Protein AF-A0A0F8ZUZ3-F1 (afdb_monomer_lite)

Secondary structure (DSSP, 8-state):
-HHHHHHHH--SHHHHHHHHHHHHH-HHHHHHHHTTT---HHHHHHHHHHHTT-TTHHHHHHHHHHHHHHTT-HHHHHHHTHHHHHTT-HHHHHHHHHHS--TTHHHHHHHH--HHHHHHHHHHHHTTSS-HHHHHHHHHHHHHH-HHHHHHHHHHHHHHTTTTTPPPPPP-HHHHHHHHHHHHHHHTT-HHHHHHHHHHHHHHHT-SEEEHHHHHHHHHHTTTS--S-HHHHHHHHHHHTTSEEEHHHHHHHHHHS-HHHHHHHHHHHHHHH-TT----HHHHHHHHHHHHHHHTT--STTSEEE-SSS-EEE-HHHHHHHHHHHHHT----HHHHHHHTT--SSS--SGGGTTTS-HHHHHHHHHHHHHT----HHHHHHHHHHHHHH-TT---SSHHHHHHHH--S--------

Structure (mmCIF, N/CA/C/O backbone):
data_AF-A0A0F8ZUZ3-F1
#
_entry.id   AF-A0A0F8ZUZ3-F1
#
loop_
_atom_site.group_PDB
_atom_site.id
_atom_site.type_symbol
_atom_site.label_atom_id
_atom_site.label_alt_id
_atom_site.label_comp_id
_atom_site.label_asym_id
_atom_site.label_entity_id
_atom_site.label_seq_id
_atom_site.pdbx_PDB_ins_code
_atom_site.Cartn_x
_atom_site.Cartn_y
_atom_site.Cartn_z
_atom_site.occupancy
_atom_site.B_iso_or_equiv
_atom_site.auth_seq_id
_atom_site.auth_comp_id
_atom_site.auth_asym_id
_atom_site.auth_atom_id
_atom_site.pdbx_PDB_model_num
ATOM 1 N N . PHE A 1 1 ? 16.724 11.906 31.011 1.00 66.19 1 PHE A N 1
ATOM 2 C CA . PHE A 1 1 ? 17.219 10.760 31.806 1.00 66.19 1 PHE A CA 1
ATOM 3 C C . PHE A 1 1 ? 16.918 10.926 33.297 1.00 66.19 1 PHE A C 1
ATOM 5 O O . PHE A 1 1 ? 16.156 10.132 33.828 1.00 66.19 1 PHE A O 1
ATOM 12 N N . GLU A 1 2 ? 17.408 11.979 33.967 1.00 81.44 2 GLU A N 1
ATOM 13 C CA . GLU A 1 2 ? 17.175 12.187 35.415 1.00 81.44 2 GLU A CA 1
ATOM 14 C C . GLU A 1 2 ? 15.693 12.318 35.807 1.00 81.44 2 GLU A C 1
ATOM 16 O O . GLU A 1 2 ? 15.281 11.783 36.833 1.00 81.44 2 GLU A O 1
ATOM 21 N N . LEU A 1 3 ? 14.874 12.961 34.964 1.00 83.38 3 LEU A N 1
ATOM 22 C CA . LEU A 1 3 ? 13.430 13.080 35.188 1.00 83.38 3 LEU A CA 1
ATOM 23 C C . LEU A 1 3 ? 12.726 11.713 35.210 1.00 83.38 3 LEU A C 1
ATOM 25 O O . LEU A 1 3 ? 11.969 11.441 36.135 1.00 83.38 3 LEU A O 1
ATOM 29 N N . ILE A 1 4 ? 13.022 10.830 34.249 1.00 84.81 4 ILE A N 1
ATOM 30 C CA . ILE A 1 4 ? 12.445 9.474 34.182 1.00 84.81 4 ILE A CA 1
ATOM 31 C C . ILE A 1 4 ? 12.838 8.665 35.425 1.00 84.81 4 ILE A C 1
ATOM 33 O O . ILE A 1 4 ? 11.994 8.019 36.040 1.00 84.81 4 ILE A O 1
ATOM 37 N N . GLU A 1 5 ? 14.098 8.751 35.854 1.00 86.31 5 GLU A N 1
ATOM 38 C CA . GLU A 1 5 ? 14.553 8.098 37.087 1.00 86.31 5 GLU A CA 1
ATOM 39 C C . GLU A 1 5 ? 13.887 8.679 38.347 1.00 86.31 5 GLU A C 1
ATOM 41 O O . GLU A 1 5 ? 13.632 7.953 39.310 1.00 86.31 5 GLU A O 1
ATOM 46 N N . GLY A 1 6 ? 13.550 9.972 38.340 1.00 87.75 6 GLY A N 1
ATOM 47 C CA . GLY A 1 6 ? 12.714 10.599 39.362 1.00 87.75 6 GLY A CA 1
ATOM 48 C C . GLY A 1 6 ? 11.289 10.038 39.377 1.00 87.75 6 GLY A C 1
ATOM 49 O O . GLY A 1 6 ? 10.802 9.631 40.433 1.00 87.75 6 GLY A O 1
ATOM 50 N N . LEU A 1 7 ? 10.647 9.944 38.208 1.00 89.38 7 LEU A N 1
ATOM 51 C CA . LEU A 1 7 ? 9.295 9.393 38.056 1.00 89.38 7 LEU A CA 1
ATOM 52 C C . LEU A 1 7 ? 9.222 7.926 38.506 1.00 89.38 7 LEU A C 1
ATOM 54 O O . LEU A 1 7 ? 8.304 7.552 39.232 1.00 89.38 7 LEU A O 1
ATOM 58 N N . LYS A 1 8 ? 10.227 7.103 38.183 1.00 89.88 8 LYS A N 1
ATOM 59 C CA . LYS A 1 8 ? 10.307 5.704 38.649 1.00 89.88 8 LYS A CA 1
ATOM 60 C C . LYS A 1 8 ? 10.344 5.573 40.174 1.00 89.88 8 LYS A C 1
ATOM 62 O O . LYS A 1 8 ? 9.870 4.575 40.724 1.00 89.88 8 LYS A O 1
ATOM 67 N N . LYS A 1 9 ? 10.888 6.572 40.875 1.00 91.00 9 LYS A N 1
ATOM 68 C CA . LYS A 1 9 ? 10.959 6.611 42.346 1.00 91.00 9 LYS A CA 1
ATOM 69 C C . LYS A 1 9 ? 9.686 7.163 42.997 1.00 91.00 9 LYS A C 1
ATOM 71 O O . LYS A 1 9 ? 9.517 6.991 44.206 1.00 91.00 9 LYS A O 1
ATOM 76 N N . ALA A 1 10 ? 8.783 7.783 42.236 1.00 91.00 10 ALA A N 1
ATOM 77 C CA . ALA A 1 10 ? 7.511 8.290 42.740 1.00 91.00 10 ALA A CA 1
ATOM 78 C C . ALA A 1 10 ? 6.540 7.129 43.021 1.00 91.00 10 ALA A C 1
ATOM 80 O O . ALA A 1 10 ? 5.933 6.581 42.107 1.00 91.00 10 ALA A O 1
ATOM 81 N N . LYS A 1 11 ? 6.415 6.736 44.297 1.00 91.81 11 LYS A N 1
ATOM 82 C CA . LYS A 1 11 ? 5.601 5.578 44.730 1.00 91.81 11 LYS A CA 1
ATOM 83 C C . LYS A 1 11 ? 4.551 5.889 45.801 1.00 91.81 11 LYS A C 1
ATOM 85 O O . LYS A 1 11 ? 3.802 4.993 46.187 1.00 91.81 11 LYS A O 1
ATOM 90 N N . SER A 1 12 ? 4.524 7.107 46.350 1.00 94.50 12 SER A N 1
ATOM 91 C CA . SER A 1 12 ? 3.477 7.482 47.311 1.00 94.50 12 SER A CA 1
ATOM 92 C C . SER A 1 12 ? 2.168 7.793 46.576 1.00 94.50 12 SER A C 1
ATOM 94 O O . SER A 1 12 ? 2.229 8.231 45.424 1.00 94.50 12 SER A O 1
ATOM 96 N N . PRO A 1 13 ? 1.000 7.610 47.218 1.00 95.44 13 PRO A N 1
ATOM 97 C CA . PRO A 1 13 ? -0.283 7.997 46.636 1.00 95.44 13 PRO A CA 1
ATOM 98 C C . PRO A 1 13 ? -0.308 9.432 46.115 1.00 95.44 13 PRO A C 1
ATOM 100 O O . PRO A 1 13 ? -0.641 9.660 44.958 1.00 95.44 13 PRO A O 1
ATOM 103 N N . GLU A 1 14 ? 0.155 10.394 46.913 1.00 96.00 14 GLU A N 1
ATOM 104 C CA . GLU A 1 14 ? 0.151 11.810 46.541 1.00 96.00 14 GLU A CA 1
ATOM 105 C C . GLU A 1 14 ? 1.067 12.089 45.346 1.00 96.00 14 GLU A C 1
ATOM 107 O O . GLU A 1 14 ? 0.769 12.951 44.520 1.00 96.00 14 GLU A O 1
ATOM 112 N N . ALA A 1 15 ? 2.192 11.375 45.254 1.00 94.62 15 ALA A N 1
ATOM 113 C CA . ALA A 1 15 ? 3.117 11.510 44.140 1.00 94.62 15 ALA A CA 1
ATOM 114 C C . ALA A 1 15 ? 2.521 10.929 42.851 1.00 94.62 15 ALA A C 1
ATOM 116 O O . ALA A 1 15 ? 2.580 11.587 41.817 1.00 94.62 15 ALA A O 1
ATOM 117 N N . ILE A 1 16 ? 1.906 9.743 42.918 1.00 95.94 16 ILE A N 1
ATOM 118 C CA . ILE A 1 16 ? 1.236 9.124 41.768 1.00 95.94 16 ILE A CA 1
ATOM 119 C C . ILE A 1 16 ? 0.079 9.974 41.278 1.00 95.94 16 ILE A C 1
ATOM 121 O O . ILE A 1 16 ? -0.010 10.217 40.079 1.00 95.94 16 ILE A O 1
ATOM 125 N N . ILE A 1 17 ? -0.753 10.476 42.192 1.00 95.44 17 ILE A N 1
ATOM 126 C CA . ILE A 1 17 ? -1.867 11.348 41.831 1.00 95.44 17 ILE A CA 1
ATOM 127 C C . ILE A 1 17 ? -1.348 12.564 41.064 1.00 95.44 17 ILE A C 1
ATOM 129 O O . ILE A 1 17 ? -1.802 12.830 39.959 1.00 95.44 17 ILE A O 1
ATOM 133 N N . LYS A 1 18 ? -0.323 13.247 41.587 1.00 95.31 18 LYS A N 1
ATOM 134 C CA . LYS A 1 18 ? 0.269 14.409 40.910 1.00 95.31 18 LYS A CA 1
ATOM 135 C C . LYS A 1 18 ? 0.849 14.076 39.537 1.00 95.31 18 LYS A C 1
ATOM 137 O O . LYS A 1 18 ? 0.620 14.832 38.602 1.00 95.31 18 LYS A O 1
ATOM 142 N N . VAL A 1 19 ? 1.603 12.983 39.420 1.00 93.69 19 VAL A N 1
ATOM 143 C CA . VAL A 1 19 ? 2.252 12.592 38.158 1.00 93.69 19 VAL A CA 1
ATOM 144 C C . VAL A 1 19 ? 1.215 12.223 37.101 1.00 93.69 19 VAL A C 1
ATOM 146 O O . VAL A 1 19 ? 1.281 12.720 35.983 1.00 93.69 19 VAL A O 1
ATOM 149 N N . VAL A 1 20 ? 0.248 11.375 37.448 1.00 93.44 20 VAL A N 1
ATOM 150 C CA . VAL A 1 20 ? -0.759 10.912 36.490 1.00 93.44 20 VAL A CA 1
ATOM 151 C C . VAL A 1 20 ? -1.709 12.050 36.112 1.00 93.44 20 VAL A C 1
ATOM 153 O O . VAL A 1 20 ? -1.954 12.243 34.927 1.00 93.44 20 VAL A O 1
ATOM 156 N N . SER A 1 21 ? -2.175 12.862 37.071 1.00 94.50 21 SER A N 1
ATOM 157 C CA . SER A 1 21 ? -2.984 14.050 36.759 1.00 94.50 21 SER A CA 1
ATOM 158 C C . SER A 1 21 ? -2.243 15.025 35.847 1.00 94.50 21 SER A C 1
ATOM 160 O O . SER A 1 21 ? -2.834 15.524 34.898 1.00 94.50 21 SER A O 1
ATOM 162 N N . TYR A 1 22 ? -0.943 15.245 36.076 1.00 93.81 22 TYR A N 1
ATOM 163 C CA . TYR A 1 22 ? -0.144 16.102 35.201 1.00 93.81 22 TYR A CA 1
ATOM 164 C C . TYR A 1 22 ? -0.174 15.617 33.751 1.00 93.81 22 TYR A C 1
ATOM 166 O O . TYR A 1 22 ? -0.407 16.427 32.861 1.00 93.81 22 TYR A O 1
ATOM 174 N N . PHE A 1 23 ? 0.021 14.316 33.510 1.00 91.56 23 PHE A N 1
ATOM 175 C CA . PHE A 1 23 ? 0.027 13.769 32.152 1.00 91.56 23 PHE A CA 1
ATOM 176 C C . PHE A 1 23 ? -1.351 13.719 31.493 1.00 91.56 23 PHE A C 1
ATOM 178 O O . PHE A 1 23 ? -1.419 13.821 30.274 1.00 91.56 23 PHE A O 1
ATOM 185 N N . ILE A 1 24 ? -2.430 13.608 32.272 1.00 91.00 24 ILE A N 1
ATOM 186 C CA . ILE A 1 24 ? -3.792 13.790 31.746 1.00 91.00 24 ILE A CA 1
ATOM 187 C C . ILE A 1 24 ? -3.969 15.229 31.239 1.00 91.00 24 ILE A C 1
ATOM 189 O O . ILE A 1 24 ? -4.508 15.434 30.156 1.00 91.00 24 ILE A O 1
ATOM 193 N N . ASP A 1 25 ? -3.489 16.218 31.998 1.00 91.31 25 ASP A N 1
ATOM 194 C CA . ASP A 1 25 ? -3.633 17.638 31.652 1.00 91.31 25 ASP A CA 1
ATOM 195 C C . ASP A 1 25 ? -2.616 18.111 30.586 1.00 91.31 25 ASP A C 1
ATOM 197 O O . ASP A 1 25 ? -2.834 19.129 29.926 1.00 91.31 25 ASP A O 1
ATOM 201 N N . HIS A 1 26 ? -1.499 17.392 30.420 1.00 90.12 26 HIS A N 1
ATOM 202 C CA . HIS A 1 26 ? -0.365 17.749 29.555 1.00 90.12 26 HIS A CA 1
ATOM 203 C C . HIS A 1 26 ? 0.040 16.568 28.661 1.00 90.12 26 HIS A C 1
ATOM 205 O O . HIS A 1 26 ? 1.176 16.093 28.692 1.00 90.12 26 HIS A O 1
ATOM 211 N N . GLU A 1 27 ? -0.895 16.098 27.837 1.00 81.94 27 GLU A N 1
ATOM 212 C CA . GLU A 1 27 ? -0.737 14.923 26.962 1.00 81.94 27 GLU A CA 1
ATOM 213 C C . GLU A 1 27 ? 0.529 14.953 26.082 1.00 81.94 27 GLU A C 1
ATOM 215 O O . GLU A 1 27 ? 1.201 13.935 25.901 1.00 81.94 27 GLU A O 1
ATOM 220 N N . LYS A 1 28 ? 0.907 16.138 25.581 1.00 82.94 28 LYS A N 1
ATOM 221 C CA . LYS A 1 28 ? 2.099 16.319 24.739 1.00 82.94 28 LYS A CA 1
ATOM 222 C C . LYS A 1 28 ? 3.387 16.003 25.480 1.00 82.94 28 LYS A C 1
ATOM 224 O O . LYS A 1 28 ? 4.288 15.421 24.891 1.00 82.94 28 LYS A O 1
ATOM 229 N N . ASP A 1 29 ? 3.453 16.335 26.764 1.00 85.44 29 ASP A N 1
ATOM 230 C CA . ASP A 1 29 ? 4.652 16.104 27.561 1.00 85.44 29 ASP A CA 1
ATOM 231 C C . ASP A 1 29 ? 4.881 14.609 27.756 1.00 85.44 29 ASP A C 1
ATOM 233 O O . ASP A 1 29 ? 6.022 14.157 27.751 1.00 85.44 29 ASP A O 1
ATOM 237 N N . LEU A 1 30 ? 3.803 13.830 27.896 1.00 79.62 30 LEU A N 1
ATOM 238 C CA . LEU A 1 30 ? 3.903 12.378 27.944 1.00 79.62 30 LEU A CA 1
ATOM 239 C C . LEU A 1 30 ? 4.464 11.837 26.626 1.00 79.62 30 LEU A C 1
ATOM 241 O O . LEU A 1 30 ? 5.407 11.051 26.648 1.00 79.62 30 LEU A O 1
ATOM 245 N N . HIS A 1 31 ? 3.927 12.282 25.488 1.00 76.56 31 HIS A N 1
ATOM 246 C CA . HIS A 1 31 ? 4.466 11.892 24.191 1.00 76.56 31 HIS A CA 1
ATOM 247 C C . HIS A 1 31 ? 5.957 12.252 24.106 1.00 76.56 31 HIS A C 1
ATOM 249 O O . HIS A 1 31 ? 6.794 11.362 23.989 1.00 76.56 31 HIS A O 1
ATOM 255 N N . ASP A 1 32 ? 6.314 13.518 24.309 1.00 80.69 32 ASP A N 1
ATOM 256 C CA . ASP A 1 32 ? 7.684 14.021 24.180 1.00 80.69 32 ASP A CA 1
ATOM 257 C C . ASP A 1 32 ? 8.688 13.331 25.120 1.00 80.69 32 ASP A C 1
ATOM 259 O O . ASP A 1 32 ? 9.845 13.112 24.751 1.00 80.69 32 ASP A O 1
ATOM 263 N N . LEU A 1 33 ? 8.259 12.950 26.329 1.00 77.00 33 LEU A N 1
ATOM 264 C CA . LEU A 1 33 ? 9.103 12.251 27.302 1.00 77.00 33 LEU A CA 1
ATOM 265 C C . LEU A 1 33 ? 9.354 10.785 26.955 1.00 77.00 33 LEU A C 1
ATOM 267 O O . LEU A 1 33 ? 10.406 10.256 27.327 1.00 77.00 33 LEU A O 1
ATOM 271 N N . PHE A 1 34 ? 8.405 10.134 26.282 1.00 72.25 34 PHE A N 1
ATOM 272 C CA . PHE A 1 34 ? 8.437 8.694 26.027 1.00 72.25 34 PHE A CA 1
ATOM 273 C C . PHE A 1 34 ? 8.606 8.325 24.542 1.00 72.25 34 PHE A C 1
ATOM 275 O O . PHE A 1 34 ? 8.773 7.138 24.241 1.00 72.25 34 PHE A O 1
ATOM 282 N N . ILE A 1 35 ? 8.700 9.308 23.629 1.00 63.91 35 ILE A N 1
ATOM 283 C CA . ILE A 1 35 ? 9.088 9.112 22.219 1.00 63.91 35 ILE A CA 1
ATOM 284 C C . ILE A 1 35 ? 10.342 8.227 22.141 1.00 63.91 35 ILE A C 1
ATOM 286 O O . ILE A 1 35 ? 11.394 8.526 22.708 1.00 63.91 35 ILE A O 1
ATOM 290 N N . GLY A 1 36 ? 10.223 7.111 21.420 1.00 57.25 36 GLY A N 1
ATOM 291 C CA . GLY A 1 36 ? 11.320 6.184 21.132 1.00 57.25 36 GLY A CA 1
ATOM 292 C C . GLY A 1 36 ? 11.638 5.157 22.224 1.00 57.25 36 GLY A C 1
ATOM 293 O O . GLY A 1 36 ? 12.354 4.204 21.931 1.00 57.25 36 GLY A O 1
ATOM 294 N N . THR A 1 37 ? 11.110 5.302 23.447 1.00 67.38 37 THR A N 1
ATOM 295 C CA . THR A 1 37 ? 11.236 4.270 24.503 1.00 67.38 37 THR A CA 1
ATOM 296 C C . THR A 1 37 ? 9.924 3.554 24.805 1.00 67.38 37 THR A C 1
ATOM 298 O O . THR A 1 37 ? 9.969 2.388 25.183 1.00 67.38 37 THR A O 1
ATOM 301 N N . GLN A 1 38 ? 8.783 4.238 24.632 1.00 67.69 38 GLN A N 1
ATOM 302 C CA . GLN A 1 38 ? 7.416 3.729 24.822 1.00 67.69 38 GLN A CA 1
ATOM 303 C C . GLN A 1 38 ? 7.154 3.050 26.182 1.00 67.69 38 GLN A C 1
ATOM 305 O O . GLN A 1 38 ? 6.159 2.351 26.320 1.00 67.69 38 GLN A O 1
ATOM 310 N N . ASP A 1 39 ? 8.005 3.218 27.202 1.00 82.44 39 ASP A N 1
ATOM 311 C CA . ASP A 1 39 ? 7.883 2.493 28.477 1.00 82.44 39 ASP A CA 1
ATOM 312 C C . ASP A 1 39 ? 7.261 3.357 29.584 1.00 82.44 39 ASP A C 1
ATOM 314 O O . ASP A 1 39 ? 7.933 4.142 30.260 1.00 82.44 39 ASP A O 1
ATOM 318 N N . VAL A 1 40 ? 5.963 3.153 29.802 1.00 87.81 40 VAL A N 1
ATOM 319 C CA . VAL A 1 40 ? 5.182 3.693 30.924 1.00 87.81 40 VAL A CA 1
ATOM 320 C C . VAL A 1 40 ? 4.788 2.605 31.931 1.00 87.81 40 VAL A C 1
ATOM 322 O O . VAL A 1 40 ? 4.035 2.870 32.872 1.00 87.81 40 VAL A O 1
ATOM 325 N N . ALA A 1 41 ? 5.288 1.372 31.785 1.00 89.69 41 ALA A N 1
ATOM 326 C CA . ALA A 1 41 ? 4.881 0.240 32.618 1.00 89.69 41 ALA A CA 1
ATOM 327 C C . ALA A 1 41 ? 5.188 0.472 34.108 1.00 89.69 41 ALA A C 1
ATOM 329 O O . ALA A 1 41 ? 4.397 0.096 34.977 1.00 89.69 41 ALA A O 1
ATOM 330 N N . PHE A 1 42 ? 6.286 1.172 34.412 1.00 90.94 42 PHE A N 1
ATOM 331 C CA . PHE A 1 42 ? 6.644 1.529 35.786 1.00 90.94 42 PHE A CA 1
ATOM 332 C C . PHE A 1 42 ? 5.587 2.421 36.466 1.00 90.94 42 PHE A C 1
ATOM 334 O O . PHE A 1 42 ? 5.402 2.329 37.681 1.00 90.94 42 PHE A O 1
ATOM 341 N N . LEU A 1 43 ? 4.875 3.275 35.712 1.00 92.88 43 LEU A N 1
ATOM 342 C CA . LEU A 1 43 ? 3.786 4.090 36.262 1.00 92.88 43 LEU A CA 1
ATOM 343 C C . LEU A 1 43 ? 2.621 3.198 36.685 1.00 92.88 43 LEU A C 1
ATOM 345 O O . LEU A 1 43 ? 2.065 3.402 37.762 1.00 92.88 43 LEU A O 1
ATOM 349 N N . ALA A 1 44 ? 2.299 2.177 35.888 1.00 94.19 44 ALA A N 1
ATOM 350 C CA . ALA A 1 44 ? 1.262 1.202 36.212 1.00 94.19 44 ALA A CA 1
ATOM 351 C C . ALA A 1 44 ? 1.605 0.422 37.491 1.00 94.19 44 ALA A C 1
ATOM 353 O O . ALA A 1 44 ? 0.756 0.242 38.368 1.00 94.19 44 ALA A O 1
ATOM 354 N N . GLU A 1 45 ? 2.860 -0.014 37.630 1.00 94.31 45 GLU A N 1
ATOM 355 C CA . GLU A 1 45 ? 3.356 -0.713 38.820 1.00 94.31 45 GLU A CA 1
ATOM 356 C C . GLU A 1 45 ? 3.302 0.175 40.065 1.00 94.31 45 GLU A C 1
ATOM 358 O O . GLU A 1 45 ? 2.732 -0.217 41.089 1.00 94.31 45 GLU A O 1
ATOM 363 N N . ASN A 1 46 ? 3.835 1.395 39.976 1.00 95.19 46 ASN A N 1
ATOM 364 C CA . ASN A 1 46 ? 3.842 2.316 41.105 1.00 95.19 46 ASN A CA 1
ATOM 365 C C . ASN A 1 46 ? 2.413 2.724 41.507 1.00 95.19 46 ASN A C 1
ATOM 367 O O . ASN A 1 46 ? 2.107 2.767 42.701 1.00 95.19 46 ASN A O 1
ATOM 371 N N . ALA A 1 47 ? 1.519 2.949 40.537 1.00 96.19 47 ALA A N 1
ATOM 372 C CA . ALA A 1 47 ? 0.105 3.200 40.799 1.00 96.19 47 ALA A CA 1
ATOM 373 C C . ALA A 1 47 ? -0.572 1.998 41.473 1.00 96.19 47 ALA A C 1
ATOM 375 O O . ALA A 1 47 ? -1.320 2.179 42.434 1.00 96.19 47 ALA A O 1
ATOM 376 N N . SER A 1 48 ? -0.253 0.770 41.048 1.00 95.81 48 SER A N 1
ATOM 377 C CA . SER A 1 48 ? -0.786 -0.458 41.660 1.00 95.81 48 SER A CA 1
ATOM 378 C C . SER A 1 48 ? -0.391 -0.564 43.135 1.00 95.81 48 SER A C 1
ATOM 380 O O . SER A 1 48 ? -1.217 -0.888 43.986 1.00 95.81 48 SER A O 1
ATOM 382 N N . MET A 1 49 ? 0.868 -0.245 43.458 1.00 94.06 49 MET A N 1
ATOM 383 C CA . MET A 1 49 ? 1.352 -0.219 44.841 1.00 94.06 49 MET A CA 1
ATOM 384 C C . MET A 1 49 ? 0.651 0.864 45.668 1.00 94.06 49 MET A C 1
ATOM 386 O O . MET A 1 49 ? 0.244 0.613 46.806 1.00 94.06 49 MET A O 1
ATOM 390 N N . ALA A 1 50 ? 0.509 2.065 45.108 1.00 95.44 50 ALA A N 1
ATOM 391 C CA . ALA A 1 50 ? -0.113 3.200 45.778 1.00 95.44 50 ALA A CA 1
ATOM 392 C C . ALA A 1 50 ? -1.613 2.981 46.041 1.00 95.44 50 ALA A C 1
ATOM 394 O O . ALA A 1 50 ? -2.105 3.378 47.097 1.00 95.44 50 ALA A O 1
ATOM 395 N N . TYR A 1 51 ? -2.313 2.273 45.149 1.00 96.50 51 TYR A N 1
ATOM 396 C CA . TYR A 1 51 ? -3.743 1.976 45.276 1.00 96.50 51 TYR A CA 1
ATOM 397 C C . TYR A 1 51 ? -4.105 1.232 46.568 1.00 96.50 51 TYR A C 1
ATOM 399 O O . TYR A 1 51 ? -5.177 1.445 47.125 1.00 96.50 51 TYR A O 1
ATOM 407 N N . SER A 1 52 ? -3.196 0.401 47.096 1.00 92.19 52 SER A N 1
ATOM 408 C CA . SER A 1 52 ? -3.397 -0.281 48.387 1.00 92.19 52 SER A CA 1
ATOM 409 C C . SER A 1 52 ? -3.546 0.676 49.580 1.00 92.19 52 SER A C 1
ATOM 411 O O . SER A 1 52 ? -4.041 0.275 50.631 1.00 92.19 52 SER A O 1
ATOM 413 N N . LYS A 1 53 ? -3.103 1.928 49.425 1.00 94.56 53 LYS A N 1
ATOM 414 C CA . LYS A 1 53 ? -3.149 2.979 50.449 1.00 94.56 53 LYS A CA 1
ATOM 415 C C . LYS A 1 53 ? -4.197 4.045 50.146 1.00 94.56 53 LYS A C 1
ATOM 417 O O . LYS A 1 53 ? -4.699 4.661 51.079 1.00 94.56 53 LYS A O 1
ATOM 422 N N . ASP A 1 54 ? -4.507 4.262 48.871 1.00 95.25 54 ASP A N 1
ATOM 423 C CA . ASP A 1 54 ? -5.496 5.237 48.425 1.00 95.25 54 ASP A CA 1
ATOM 424 C C . ASP A 1 54 ? -6.284 4.703 47.222 1.00 95.25 54 ASP A C 1
ATOM 426 O O . ASP A 1 54 ? -5.786 4.627 46.096 1.00 95.25 54 ASP A O 1
ATOM 430 N N . HIS A 1 55 ? -7.546 4.350 47.462 1.00 93.31 55 HIS A N 1
ATOM 431 C CA . HIS A 1 55 ? -8.415 3.791 46.432 1.00 93.31 55 HIS A CA 1
ATOM 432 C C . HIS A 1 55 ? -8.928 4.822 45.416 1.00 93.31 55 HIS A C 1
ATOM 434 O O . HIS A 1 55 ? -9.447 4.424 44.373 1.00 93.31 55 HIS A O 1
ATOM 440 N N . SER A 1 56 ? -8.746 6.128 45.655 1.00 91.44 56 SER A N 1
ATOM 441 C CA . SER A 1 56 ? -9.109 7.167 44.676 1.00 91.44 56 SER A CA 1
ATOM 442 C C . SER A 1 56 ? -8.283 7.083 43.386 1.00 91.44 56 SER A C 1
ATOM 444 O O . SER A 1 56 ? -8.716 7.548 42.332 1.00 91.44 56 SER A O 1
ATOM 446 N N . ILE A 1 57 ? -7.134 6.400 43.435 1.00 95.94 57 ILE A N 1
ATOM 447 C CA . ILE A 1 57 ? -6.257 6.165 42.282 1.00 95.94 57 ILE A CA 1
ATOM 448 C C . ILE A 1 57 ? -6.965 5.376 41.170 1.00 95.94 57 ILE A C 1
ATOM 450 O O . ILE A 1 57 ? -6.586 5.516 40.012 1.00 95.94 57 ILE A O 1
ATOM 454 N N . LEU A 1 58 ? -8.006 4.587 41.473 1.00 95.44 58 LEU A N 1
ATOM 455 C CA . LEU A 1 58 ? -8.747 3.849 40.444 1.00 95.44 58 LEU A CA 1
ATOM 456 C C . LEU A 1 58 ? -9.376 4.779 39.398 1.00 95.44 58 LEU A C 1
ATOM 458 O O . LEU A 1 58 ? -9.230 4.528 38.204 1.00 95.44 58 LEU A O 1
ATOM 462 N N . ASP A 1 59 ? -10.047 5.847 39.831 1.00 93.38 59 ASP A N 1
ATOM 463 C CA . ASP A 1 59 ? -10.704 6.789 38.913 1.00 93.38 59 ASP A CA 1
ATOM 464 C C . ASP A 1 59 ? -9.674 7.514 38.054 1.00 93.38 59 ASP A C 1
ATOM 466 O O . ASP A 1 59 ? -9.832 7.652 36.841 1.00 93.38 59 ASP A O 1
ATOM 470 N N . LEU A 1 60 ? -8.560 7.889 38.678 1.00 94.81 60 LEU A N 1
ATOM 471 C CA . LEU A 1 60 ? -7.442 8.501 37.983 1.00 94.81 60 LEU A CA 1
ATOM 472 C C . LEU A 1 60 ? -6.819 7.552 36.947 1.00 94.81 60 LEU A C 1
ATOM 474 O O . LEU A 1 60 ? -6.495 7.977 35.843 1.00 94.81 60 LEU A O 1
ATOM 478 N N . ALA A 1 61 ? -6.690 6.265 37.273 1.00 95.31 61 ALA A N 1
ATOM 479 C CA . ALA A 1 61 ? -6.154 5.250 36.373 1.00 95.31 61 ALA A CA 1
ATOM 480 C C . ALA A 1 61 ? -7.067 4.990 35.163 1.00 95.31 61 ALA A C 1
ATOM 482 O O . ALA A 1 61 ? -6.570 4.805 34.048 1.00 95.31 61 ALA A O 1
ATOM 483 N N . VAL A 1 62 ? -8.392 4.996 35.363 1.00 94.00 62 VAL A N 1
ATOM 484 C CA . VAL A 1 62 ? -9.374 4.905 34.268 1.00 94.00 62 VAL A CA 1
ATOM 485 C C . VAL A 1 62 ? -9.241 6.110 33.338 1.00 94.00 62 VAL A C 1
ATOM 487 O O . VAL A 1 62 ? -9.057 5.926 32.135 1.00 94.00 62 VAL A O 1
ATOM 490 N N . ASN A 1 63 ? -9.247 7.324 33.894 1.00 92.12 63 ASN A N 1
ATOM 491 C CA . ASN A 1 63 ? -9.143 8.559 33.112 1.00 92.12 63 ASN A CA 1
ATOM 492 C C . ASN A 1 63 ? -7.823 8.648 32.346 1.00 92.12 63 ASN A C 1
ATOM 494 O O . ASN A 1 63 ? -7.809 9.040 31.183 1.00 92.12 63 ASN A O 1
ATOM 498 N N . PHE A 1 64 ? -6.720 8.233 32.970 1.00 93.25 64 PHE A N 1
ATOM 499 C CA . PHE A 1 64 ? -5.430 8.196 32.297 1.00 93.25 64 PHE A CA 1
ATOM 500 C C . PHE A 1 64 ? -5.427 7.214 31.126 1.00 93.25 64 PHE A C 1
ATOM 502 O O . PHE A 1 64 ? -4.990 7.566 30.039 1.00 93.25 64 PHE A O 1
ATOM 509 N N . SER A 1 65 ? -5.985 6.014 31.305 1.00 92.62 65 SER A N 1
ATOM 510 C CA . SER A 1 65 ? -6.064 5.018 30.226 1.00 92.62 65 SER A CA 1
ATOM 511 C C . SER A 1 65 ? -6.880 5.521 29.027 1.00 92.62 65 SER A C 1
ATOM 513 O O . SER A 1 65 ? -6.491 5.285 27.886 1.00 92.62 65 SER A O 1
ATOM 515 N N . LEU A 1 66 ? -7.988 6.230 29.283 1.00 89.94 66 LEU A N 1
ATOM 516 C CA . LEU A 1 66 ? -8.794 6.890 28.248 1.00 89.94 66 LEU A CA 1
ATOM 517 C C . LEU A 1 66 ? -8.002 7.985 27.532 1.00 89.94 66 LEU A C 1
ATOM 519 O O . LEU A 1 66 ? -7.905 7.952 26.308 1.00 89.94 66 LEU A O 1
ATOM 523 N N . SER A 1 67 ? -7.357 8.873 28.292 1.00 89.69 67 SER A N 1
ATOM 524 C CA . SER A 1 67 ? -6.531 9.961 27.757 1.00 89.69 67 SER A CA 1
ATOM 525 C C . SER A 1 67 ? -5.401 9.455 26.850 1.00 89.69 67 SER A C 1
ATOM 527 O O . SER A 1 67 ? -5.157 10.040 25.796 1.00 89.69 67 SER A O 1
ATOM 529 N N . LEU A 1 68 ? -4.755 8.334 27.195 1.00 89.06 68 LEU A N 1
ATOM 530 C CA . LEU A 1 68 ? -3.729 7.712 26.349 1.00 89.06 68 LEU A CA 1
ATOM 531 C C . LEU A 1 68 ? -4.285 7.297 24.980 1.00 89.06 68 LEU A C 1
ATOM 533 O O . LEU A 1 68 ? -3.678 7.590 23.951 1.00 89.06 68 LEU A O 1
ATOM 537 N N . LEU A 1 69 ? -5.448 6.642 24.946 1.00 86.81 69 LEU A N 1
ATOM 538 C CA . LEU A 1 69 ? -6.054 6.212 23.685 1.00 86.81 69 LEU A CA 1
ATOM 539 C C . LEU A 1 69 ? -6.625 7.369 22.870 1.00 86.81 69 LEU A C 1
ATOM 541 O O . LEU A 1 69 ? -6.456 7.373 21.650 1.00 86.81 69 LEU A O 1
ATOM 545 N N . ASP A 1 70 ? -7.233 8.358 23.530 1.00 85.56 70 ASP A N 1
ATOM 546 C CA . ASP A 1 70 ? -7.697 9.588 22.878 1.00 85.56 70 ASP A CA 1
ATOM 547 C C . ASP A 1 70 ? -6.539 10.297 22.140 1.00 85.56 70 ASP A C 1
ATOM 549 O O . ASP A 1 70 ? -6.749 10.898 21.086 1.00 85.56 70 ASP A O 1
ATOM 553 N N . ASN A 1 71 ? -5.307 10.127 22.635 1.00 84.00 71 ASN A N 1
ATOM 554 C CA . ASN A 1 71 ? -4.062 10.641 22.060 1.00 84.00 71 ASN A CA 1
ATOM 555 C C . ASN A 1 71 ? -3.308 9.658 21.148 1.00 84.00 71 ASN A C 1
ATOM 557 O O . ASN A 1 71 ? -2.155 9.901 20.793 1.00 84.00 71 ASN A O 1
ATOM 561 N N . HIS A 1 72 ? -3.934 8.550 20.746 1.00 84.31 72 HIS A N 1
ATOM 562 C CA . HIS A 1 72 ? -3.333 7.506 19.906 1.00 84.31 72 HIS A CA 1
ATOM 563 C C . HIS A 1 72 ? -2.098 6.795 20.507 1.00 84.31 72 HIS A C 1
ATOM 565 O O . HIS A 1 72 ? -1.382 6.094 19.786 1.00 84.31 72 HIS A O 1
ATOM 571 N N . LEU A 1 73 ? -1.885 6.885 21.825 1.00 86.12 73 LEU A N 1
ATOM 572 C CA . LEU A 1 73 ? -0.814 6.210 22.575 1.00 86.12 73 LEU A CA 1
ATOM 573 C C . LEU A 1 73 ? -1.239 4.781 22.966 1.00 86.12 73 LEU A C 1
ATOM 575 O O . LEU A 1 73 ? -1.410 4.430 24.136 1.00 86.12 73 LEU A O 1
ATOM 579 N N . ASN A 1 74 ? -1.501 3.959 21.944 1.00 84.69 74 ASN A N 1
ATOM 580 C CA . ASN A 1 74 ? -2.082 2.618 22.094 1.00 84.69 74 ASN A CA 1
ATOM 581 C C . ASN A 1 74 ? -1.178 1.649 22.871 1.00 84.69 74 ASN A C 1
ATOM 583 O O . ASN A 1 74 ? -1.672 0.807 23.625 1.00 84.69 74 ASN A O 1
ATOM 587 N N . GLU A 1 75 ? 0.137 1.746 22.680 1.00 86.56 75 GLU A N 1
ATOM 588 C CA . GLU A 1 75 ? 1.101 0.864 23.339 1.00 86.56 75 GLU A CA 1
ATOM 589 C C . GLU A 1 75 ? 1.227 1.203 24.826 1.00 86.56 75 GLU A C 1
ATOM 591 O O . GLU A 1 75 ? 1.165 0.314 25.680 1.00 86.56 75 GLU A O 1
ATOM 596 N N . GLU A 1 76 ? 1.307 2.492 25.143 1.00 88.69 76 GLU A N 1
ATOM 597 C CA . GLU A 1 76 ? 1.359 3.028 26.497 1.00 88.69 76 GLU A CA 1
ATOM 598 C C . GLU A 1 76 ? 0.080 2.690 27.270 1.00 88.69 76 GLU A C 1
ATOM 600 O O . GLU A 1 76 ? 0.144 2.222 28.410 1.00 88.69 76 GLU A O 1
ATOM 605 N N . ALA A 1 77 ? -1.087 2.839 26.632 1.00 89.00 77 ALA A N 1
ATOM 606 C CA . ALA A 1 77 ? -2.357 2.404 27.204 1.00 89.00 77 ALA A CA 1
ATOM 607 C C . ALA A 1 77 ? -2.329 0.905 27.538 1.00 89.00 77 ALA A C 1
ATOM 609 O O . ALA A 1 77 ? -2.684 0.506 28.650 1.00 89.00 77 ALA A O 1
ATOM 610 N N . GLY A 1 78 ? -1.835 0.072 26.614 1.00 88.00 78 GLY A N 1
ATOM 611 C CA . GLY A 1 78 ? -1.677 -1.370 26.820 1.00 88.00 78 GLY A CA 1
ATOM 612 C C . GLY A 1 78 ? -0.777 -1.722 28.010 1.00 88.00 78 GLY A C 1
ATOM 613 O O . GLY A 1 78 ? -1.069 -2.659 28.760 1.00 88.00 78 GLY A O 1
ATOM 614 N N . GLN A 1 79 ? 0.290 -0.955 28.236 1.00 90.62 79 GLN A N 1
ATOM 615 C CA . GLN A 1 79 ? 1.152 -1.121 29.407 1.00 90.62 79 GLN A CA 1
ATOM 616 C C . GLN A 1 79 ? 0.455 -0.692 30.697 1.00 90.62 79 GLN A C 1
ATOM 618 O O . GLN A 1 79 ? 0.531 -1.405 31.703 1.00 90.62 79 GLN A O 1
ATOM 623 N N . PHE A 1 80 ? -0.259 0.436 30.669 1.00 92.25 80 PHE A N 1
ATOM 624 C CA . PHE A 1 80 ? -0.926 0.972 31.849 1.00 92.25 80 PHE A CA 1
ATOM 625 C C . PHE A 1 80 ? -2.120 0.121 32.304 1.00 92.25 80 PHE A C 1
ATOM 627 O O . PHE A 1 80 ? -2.356 -0.015 33.506 1.00 92.25 80 PHE A O 1
ATOM 634 N N . ILE A 1 81 ? -2.791 -0.578 31.380 1.00 91.00 81 ILE A N 1
ATOM 635 C CA . ILE A 1 81 ? -3.882 -1.527 31.678 1.00 91.00 81 ILE A CA 1
ATOM 636 C C . ILE A 1 81 ? -3.475 -2.612 32.699 1.00 91.00 81 ILE A C 1
ATOM 638 O O . ILE A 1 81 ? -4.328 -3.145 33.418 1.00 91.00 81 ILE A O 1
ATOM 642 N N . ARG A 1 82 ? -2.174 -2.914 32.849 1.00 92.56 82 ARG A N 1
ATOM 643 C CA . ARG A 1 82 ? -1.667 -3.835 33.887 1.00 92.56 82 ARG A CA 1
ATOM 644 C C . ARG A 1 82 ? -2.052 -3.411 35.307 1.00 92.56 82 ARG A C 1
ATOM 646 O O . ARG A 1 82 ? -2.229 -4.287 36.152 1.00 92.56 82 ARG A O 1
ATOM 653 N N . PHE A 1 83 ? -2.258 -2.114 35.558 1.00 96.50 83 PHE A N 1
ATOM 654 C CA . PHE A 1 83 ? -2.762 -1.601 36.835 1.00 96.50 83 PHE A CA 1
ATOM 655 C C . PHE A 1 83 ? -4.028 -2.337 37.296 1.00 96.50 83 PHE A C 1
ATOM 657 O O . PHE A 1 83 ? -4.116 -2.788 38.441 1.00 96.50 83 PHE A O 1
ATOM 664 N N . PHE A 1 84 ? -4.994 -2.523 36.393 1.00 96.56 84 PHE A N 1
ATOM 665 C CA . PHE A 1 84 ? -6.284 -3.124 36.733 1.00 96.56 84 PHE A CA 1
ATOM 666 C C . PHE A 1 84 ? -6.173 -4.618 37.036 1.00 96.56 84 PHE A C 1
ATOM 668 O O . PHE A 1 84 ? -6.917 -5.144 37.864 1.00 96.56 84 PHE A O 1
ATOM 675 N N . ALA A 1 85 ? -5.225 -5.302 36.389 1.00 93.06 85 ALA A N 1
ATOM 676 C CA . ALA A 1 85 ? -4.914 -6.696 36.682 1.00 93.06 85 ALA A CA 1
ATOM 677 C C . ALA A 1 85 ? -4.246 -6.831 38.058 1.00 93.06 85 ALA A C 1
ATOM 679 O O . ALA A 1 85 ? -4.686 -7.626 38.884 1.00 93.06 85 ALA A O 1
ATOM 680 N N . ASN A 1 86 ? -3.235 -6.002 38.329 1.00 94.81 86 ASN A N 1
ATOM 681 C CA . ASN A 1 86 ? -2.455 -6.037 39.568 1.00 94.81 86 ASN A CA 1
ATOM 682 C C . ASN A 1 86 ? -3.280 -5.683 40.811 1.00 94.81 86 ASN A C 1
ATOM 684 O O . ASN A 1 86 ? -2.990 -6.156 41.907 1.00 94.81 86 ASN A O 1
ATOM 688 N N . THR A 1 87 ? -4.299 -4.841 40.648 1.00 96.31 87 THR A N 1
ATOM 689 C CA . THR A 1 87 ? -5.176 -4.395 41.740 1.00 96.31 87 THR A CA 1
ATOM 690 C C . THR A 1 87 ? -6.492 -5.168 41.816 1.00 96.31 87 THR A C 1
ATOM 692 O O . THR A 1 87 ? -7.296 -4.901 42.705 1.00 96.31 87 THR A O 1
ATOM 695 N N . ASN A 1 88 ? -6.715 -6.130 40.911 1.00 95.31 88 ASN A N 1
ATOM 696 C CA . ASN A 1 88 ? -7.970 -6.871 40.775 1.00 95.31 88 ASN A CA 1
ATOM 697 C C . ASN A 1 88 ? -9.202 -5.951 40.611 1.00 95.31 88 ASN A C 1
ATOM 699 O O . ASN A 1 88 ? -10.252 -6.168 41.215 1.00 95.31 88 ASN A O 1
ATOM 703 N N . THR A 1 89 ? -9.063 -4.892 39.809 1.00 96.75 89 THR A N 1
ATOM 704 C CA . THR A 1 89 ? -10.101 -3.867 39.580 1.00 96.75 89 THR A CA 1
ATOM 705 C C . THR A 1 89 ? -10.636 -3.848 38.148 1.00 96.75 89 THR A C 1
ATOM 707 O O . THR A 1 89 ? -11.425 -2.966 37.816 1.00 96.75 89 THR A O 1
ATOM 710 N N . ARG A 1 90 ? -10.272 -4.827 37.302 1.00 96.00 90 ARG A N 1
ATOM 711 C CA . ARG A 1 90 ? -10.725 -4.916 35.897 1.00 96.00 90 ARG A CA 1
ATOM 712 C C . ARG A 1 90 ? -12.228 -4.726 35.735 1.00 96.00 90 ARG A C 1
ATOM 714 O O . ARG A 1 90 ? -12.639 -3.860 34.974 1.00 96.00 90 ARG A O 1
ATOM 721 N N . PHE A 1 91 ? -13.031 -5.466 36.497 1.00 97.12 91 PHE A N 1
ATOM 722 C CA . PHE A 1 91 ? -14.487 -5.366 36.417 1.00 97.12 91 PHE A CA 1
ATOM 723 C C . PHE A 1 91 ? -15.006 -3.971 36.799 1.00 97.12 91 PHE A C 1
ATOM 725 O O . PHE A 1 91 ? -15.824 -3.399 36.085 1.00 97.12 91 PHE A O 1
ATOM 732 N N . LEU A 1 92 ? -14.488 -3.379 37.881 1.00 96.75 92 LEU A N 1
ATOM 733 C CA . LEU A 1 92 ? -14.875 -2.028 38.309 1.00 96.75 92 LEU A CA 1
ATOM 734 C C . LEU A 1 92 ? -14.492 -0.971 37.266 1.00 96.75 92 LEU A C 1
ATOM 736 O O . LEU A 1 92 ? -15.280 -0.074 36.971 1.00 96.75 92 LEU A O 1
ATOM 740 N N . ALA A 1 93 ? -13.297 -1.089 36.687 1.00 96.19 93 ALA A N 1
ATOM 741 C CA . ALA A 1 93 ? -12.844 -0.219 35.611 1.00 96.19 93 ALA A CA 1
ATOM 742 C C . ALA A 1 93 ? -13.705 -0.391 34.352 1.00 96.19 93 ALA A C 1
ATOM 744 O O . ALA A 1 93 ? -14.104 0.601 33.750 1.00 96.19 93 ALA A O 1
ATOM 745 N N . PHE A 1 94 ? -14.072 -1.626 34.001 1.00 96.75 94 PHE A N 1
ATOM 746 C CA . PHE A 1 94 ? -14.950 -1.917 32.869 1.00 96.75 94 PHE A CA 1
ATOM 747 C C . PHE A 1 94 ? -16.313 -1.242 33.044 1.00 96.75 94 PHE A C 1
ATOM 749 O O . PHE A 1 94 ? -16.800 -0.594 32.122 1.00 96.75 94 PHE A O 1
ATOM 756 N N . GLN A 1 95 ? -16.910 -1.334 34.237 1.00 96.00 95 GLN A N 1
ATOM 757 C CA . GLN A 1 95 ? -18.182 -0.675 34.549 1.00 96.00 95 GLN A CA 1
ATOM 758 C C . GLN A 1 95 ? -18.101 0.849 34.413 1.00 96.00 95 GLN A C 1
ATOM 760 O O . GLN A 1 95 ? -19.034 1.459 33.895 1.00 96.00 95 GLN A O 1
ATOM 765 N N . LYS A 1 96 ? -16.990 1.454 34.852 1.00 94.56 96 LYS A N 1
ATOM 766 C CA . LYS A 1 96 ? -16.748 2.896 34.709 1.00 94.56 96 LYS A CA 1
ATOM 767 C C . LYS A 1 96 ? -16.624 3.289 33.239 1.00 94.56 96 LYS A C 1
ATOM 769 O O . LYS A 1 96 ? -17.401 4.106 32.771 1.00 94.56 96 LYS A O 1
ATOM 774 N N . VAL A 1 97 ? -15.741 2.636 32.485 1.00 94.12 97 VAL A N 1
ATOM 775 C CA . VAL A 1 97 ? -15.528 2.925 31.054 1.00 94.12 97 VAL A CA 1
ATOM 776 C C . VAL A 1 97 ? -16.805 2.727 30.234 1.00 94.12 97 VAL A C 1
ATOM 778 O O . VAL A 1 97 ? -17.044 3.450 29.271 1.00 94.12 97 VAL A O 1
ATOM 781 N N . LEU A 1 98 ? -17.654 1.766 30.607 1.00 93.31 98 LEU A N 1
ATOM 782 C CA . LEU A 1 98 ? -18.876 1.457 29.869 1.00 93.31 98 LEU A CA 1
ATOM 783 C C . LEU A 1 98 ? -19.857 2.637 29.793 1.00 93.31 98 LEU A C 1
ATOM 785 O O . LEU A 1 98 ? -20.602 2.726 28.815 1.00 93.31 98 LEU A O 1
ATOM 789 N N . VAL A 1 99 ? -19.855 3.518 30.798 1.00 89.69 99 VAL A N 1
ATOM 790 C CA . VAL A 1 99 ? -20.732 4.698 30.860 1.00 89.69 99 VAL A CA 1
ATOM 791 C C . VAL A 1 99 ? -20.059 5.987 30.378 1.00 89.69 99 VAL A C 1
ATOM 793 O O . VAL A 1 99 ? -20.737 7.006 30.264 1.00 89.69 99 VAL A O 1
ATOM 796 N N . GLU A 1 100 ? -18.762 5.951 30.066 1.00 84.75 100 GLU A N 1
ATOM 797 C CA . GLU A 1 100 ? -18.012 7.120 29.603 1.00 84.75 100 GLU A CA 1
ATOM 798 C C . GLU A 1 100 ? -18.275 7.444 28.126 1.00 84.75 100 GLU A C 1
ATOM 800 O O . GLU A 1 100 ? -18.458 6.569 27.269 1.00 84.75 100 GLU A O 1
ATOM 805 N N . ALA A 1 101 ? -18.244 8.739 27.811 1.00 76.88 101 ALA A N 1
ATOM 806 C CA . ALA A 1 101 ? -18.354 9.245 26.449 1.00 76.88 101 ALA A CA 1
ATOM 807 C C . ALA A 1 101 ? -16.957 9.419 25.827 1.00 76.88 101 ALA A C 1
A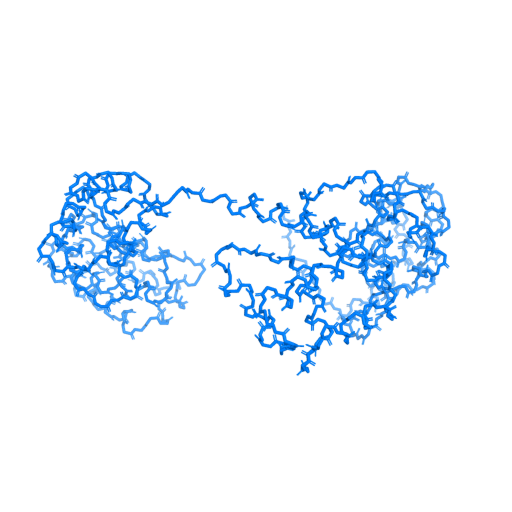TOM 809 O O . ALA A 1 101 ? -16.429 10.525 25.785 1.00 76.88 101 ALA A O 1
ATOM 810 N N . SER A 1 102 ? -16.365 8.329 25.326 1.00 78.19 102 SER A N 1
ATOM 811 C CA . SER A 1 102 ? -15.109 8.358 24.553 1.00 78.19 102 SER A CA 1
ATOM 812 C C . SER A 1 102 ? -15.244 7.591 23.236 1.00 78.19 102 SER A C 1
ATOM 814 O O . SER A 1 102 ? -15.954 6.585 23.154 1.00 78.19 102 SER A O 1
ATOM 816 N N . HIS A 1 103 ? -14.543 8.068 22.204 1.00 75.56 103 HIS A N 1
ATOM 817 C CA . HIS A 1 103 ? -14.443 7.407 20.900 1.00 75.56 103 HIS A CA 1
ATOM 818 C C . HIS A 1 103 ? -13.633 6.104 20.941 1.00 75.56 103 HIS A C 1
ATOM 820 O O . HIS A 1 103 ? -13.798 5.277 20.048 1.00 75.56 103 HIS A O 1
ATOM 826 N N . TYR A 1 104 ? -12.806 5.908 21.973 1.00 79.19 104 TYR A N 1
ATOM 827 C CA . TYR A 1 104 ? -11.958 4.723 22.142 1.00 79.19 104 TYR A CA 1
ATOM 828 C C . TYR A 1 104 ? -12.407 3.833 23.303 1.00 79.19 104 TYR A C 1
ATOM 830 O O . TYR A 1 104 ? -11.671 2.939 23.730 1.00 79.19 104 TYR A O 1
ATOM 838 N N . LYS A 1 105 ? -13.624 4.040 23.825 1.00 86.50 105 LYS A N 1
ATOM 839 C CA . LYS A 1 105 ? -14.133 3.264 24.964 1.00 86.50 105 LYS A CA 1
ATOM 840 C C . LYS A 1 105 ? -14.082 1.757 24.692 1.00 86.50 105 LYS A C 1
ATOM 842 O O . LYS A 1 105 ? -13.713 0.992 25.578 1.00 86.50 105 LYS A O 1
ATOM 847 N N . GLU A 1 106 ? -14.395 1.304 23.475 1.00 90.00 106 GLU A N 1
ATOM 848 C CA . GLU A 1 106 ? -14.428 -0.123 23.142 1.00 90.00 106 GLU A CA 1
ATOM 849 C C . GLU A 1 106 ? -13.051 -0.781 23.195 1.00 90.00 106 GLU A C 1
ATOM 851 O O . GLU A 1 106 ? -12.950 -1.952 23.562 1.00 90.00 106 GLU A O 1
ATOM 856 N N . ASP A 1 107 ? -11.993 -0.030 22.908 1.00 87.88 107 ASP A N 1
ATOM 857 C CA . ASP A 1 107 ? -10.627 -0.535 22.956 1.00 87.88 107 ASP A CA 1
ATOM 858 C C . ASP A 1 107 ? -10.193 -0.844 24.389 1.00 87.88 107 ASP A C 1
ATOM 860 O O . ASP A 1 107 ? -9.613 -1.904 24.645 1.00 87.88 107 ASP A O 1
ATOM 864 N N . ILE A 1 108 ? -10.560 0.021 25.338 1.00 90.06 108 ILE A N 1
ATOM 865 C CA . ILE A 1 108 ? -10.321 -0.221 26.766 1.00 90.06 108 ILE A CA 1
ATOM 866 C C . ILE A 1 108 ? -11.232 -1.320 27.289 1.00 90.06 108 ILE A C 1
ATOM 868 O O . ILE A 1 108 ? -10.760 -2.205 27.998 1.00 90.06 108 ILE A O 1
ATOM 872 N N . LEU A 1 109 ? -12.522 -1.304 26.934 1.00 94.38 109 LEU A N 1
ATOM 873 C CA . LEU A 1 109 ? -13.456 -2.346 27.364 1.00 94.38 109 LEU A CA 1
ATOM 874 C C . LEU A 1 109 ? -12.937 -3.734 26.977 1.00 94.38 109 LEU A C 1
ATOM 876 O O . LEU A 1 109 ? -12.964 -4.638 27.805 1.00 94.38 109 LEU A O 1
ATOM 880 N N . VAL A 1 110 ? -12.422 -3.904 25.756 1.00 93.50 110 VAL A N 1
ATOM 881 C CA . VAL A 1 110 ? -11.847 -5.182 25.312 1.00 93.50 110 VAL A CA 1
ATOM 882 C C . VAL A 1 110 ? -10.576 -5.541 26.076 1.00 93.50 110 VAL A C 1
ATOM 884 O O . VAL A 1 110 ? -10.394 -6.704 26.430 1.00 93.50 110 VAL A O 1
ATOM 887 N N . ALA A 1 111 ? -9.714 -4.570 26.369 1.00 91.12 111 ALA A N 1
ATOM 888 C CA . ALA A 1 111 ? -8.492 -4.825 27.125 1.00 91.12 111 ALA A CA 1
ATOM 889 C C . ALA A 1 111 ? -8.745 -5.160 28.609 1.00 91.12 111 ALA A C 1
ATOM 891 O O . ALA A 1 111 ? -7.963 -5.885 29.227 1.00 91.12 111 ALA A O 1
ATOM 892 N N . LEU A 1 112 ? -9.838 -4.647 29.178 1.00 94.25 112 LEU A N 1
ATOM 893 C CA . LEU A 1 112 ? -10.289 -4.952 30.537 1.00 94.25 112 LEU A CA 1
ATOM 894 C C . LEU A 1 112 ? -11.110 -6.242 30.623 1.00 94.25 112 LEU A C 1
ATOM 896 O O . LEU A 1 112 ? -11.255 -6.778 31.721 1.00 94.25 112 LEU A O 1
ATOM 900 N N . ALA A 1 113 ? -11.663 -6.712 29.503 1.00 95.75 113 ALA A N 1
ATOM 901 C CA . ALA A 1 113 ? -12.661 -7.767 29.493 1.00 95.75 113 ALA A CA 1
ATOM 902 C C . ALA A 1 113 ? -12.139 -9.094 30.063 1.00 95.75 113 ALA A C 1
ATOM 904 O O . ALA A 1 113 ? -11.062 -9.588 29.728 1.00 95.75 113 ALA A O 1
ATOM 905 N N . ASP A 1 114 ? -12.987 -9.702 30.877 1.00 94.88 114 ASP A N 1
ATOM 906 C CA . ASP A 1 114 ? -12.958 -11.095 31.295 1.00 94.88 114 ASP A CA 1
ATOM 907 C C . ASP A 1 114 ? -14.389 -11.656 31.240 1.00 94.88 114 ASP A C 1
ATOM 909 O O . ASP A 1 114 ? -15.329 -10.949 30.866 1.00 94.88 114 ASP A O 1
ATOM 913 N N . ASP A 1 115 ? -14.571 -12.921 31.622 1.00 95.62 115 ASP A N 1
ATOM 914 C CA . ASP A 1 115 ? -15.877 -13.587 31.573 1.00 95.62 115 ASP A CA 1
ATOM 915 C C . ASP A 1 115 ? -16.962 -12.823 32.371 1.00 95.62 115 ASP A C 1
ATOM 917 O O . ASP A 1 115 ? -18.119 -12.780 31.951 1.00 95.62 115 ASP A O 1
ATOM 921 N N . GLN A 1 116 ? -16.598 -12.147 33.471 1.00 96.69 116 GLN A N 1
ATOM 922 C CA . GLN A 1 116 ? -17.531 -11.339 34.264 1.00 96.69 116 GLN A CA 1
ATOM 923 C C . GLN A 1 116 ? -17.942 -10.053 33.528 1.00 96.69 116 GLN A C 1
ATOM 925 O O . GLN A 1 116 ? -19.111 -9.658 33.551 1.00 96.69 116 GLN A O 1
ATOM 930 N N . CYS A 1 117 ? -16.998 -9.397 32.852 1.00 97.56 117 CYS A N 1
ATOM 931 C CA . CYS A 1 117 ? -17.271 -8.213 32.038 1.00 97.56 117 CYS A CA 1
ATOM 932 C C . CYS A 1 117 ? -18.182 -8.533 30.844 1.00 97.56 117 CYS A C 1
ATOM 934 O O . CYS A 1 117 ? -19.074 -7.743 30.520 1.00 97.56 117 CYS A O 1
ATOM 936 N N . LEU A 1 118 ? -17.974 -9.693 30.208 1.00 97.56 118 LEU A N 1
ATOM 937 C CA . LEU A 1 118 ? -18.795 -10.163 29.091 1.00 97.56 118 LEU A CA 1
ATOM 938 C C . LEU A 1 118 ? -20.265 -10.308 29.506 1.00 97.56 118 LEU A C 1
ATOM 940 O O . LEU A 1 118 ? -21.138 -9.732 28.853 1.00 97.56 118 LEU A O 1
ATOM 944 N N . GLU A 1 119 ? -20.529 -11.000 30.620 1.00 97.62 119 GLU A N 1
ATOM 945 C CA . GLU A 1 119 ? -21.887 -11.162 31.157 1.00 97.62 119 GLU A CA 1
ATOM 946 C C . GLU A 1 119 ? -22.518 -9.802 31.473 1.00 97.62 119 GLU A C 1
ATOM 948 O O . GLU A 1 119 ? -23.636 -9.500 31.055 1.00 97.62 119 GLU A O 1
ATOM 953 N N . HIS A 1 120 ? -21.764 -8.919 32.131 1.00 97.75 120 HIS A N 1
ATOM 954 C CA . HIS A 1 120 ? -22.262 -7.594 32.476 1.00 97.75 120 HIS A CA 1
ATOM 955 C C . HIS A 1 120 ? -22.647 -6.767 31.243 1.00 97.75 120 HIS A C 1
ATOM 957 O O . HIS A 1 120 ? -23.683 -6.102 31.254 1.00 97.75 120 HIS A O 1
ATOM 963 N N . LYS A 1 121 ? -21.856 -6.816 30.164 1.00 97.31 121 LYS A N 1
ATOM 964 C CA . LYS A 1 121 ? -22.167 -6.119 28.906 1.00 97.31 121 LYS A CA 1
ATOM 965 C C . LYS A 1 121 ? -23.475 -6.639 28.293 1.00 97.31 121 LYS A C 1
ATOM 967 O O . LYS A 1 121 ? -24.300 -5.832 27.863 1.00 97.31 121 LYS A O 1
ATOM 972 N N . ILE A 1 122 ? -23.691 -7.956 28.307 1.00 97.38 122 ILE A N 1
ATOM 973 C CA . ILE A 1 122 ? -24.934 -8.593 27.844 1.00 97.38 122 ILE A CA 1
ATOM 974 C C . ILE A 1 122 ? -26.126 -8.137 28.695 1.00 97.38 122 ILE A C 1
ATOM 976 O O . ILE A 1 122 ? -27.154 -7.739 28.147 1.00 97.38 122 ILE A O 1
ATOM 980 N N . GLU A 1 123 ? -25.985 -8.122 30.022 1.00 97.56 123 GLU A N 1
ATOM 981 C CA . GLU A 1 123 ? -27.033 -7.631 30.922 1.00 97.56 123 GLU A CA 1
ATOM 982 C C . GLU A 1 123 ? -27.373 -6.154 30.692 1.00 97.56 123 GLU A C 1
ATOM 984 O O . GLU A 1 123 ? -28.543 -5.774 30.757 1.00 97.56 123 GLU A O 1
ATOM 989 N N . GLN A 1 124 ? -26.375 -5.295 30.451 1.00 97.31 124 GLN A N 1
ATOM 990 C CA . GLN A 1 124 ? -26.632 -3.880 30.171 1.00 97.31 124 GLN A CA 1
ATOM 991 C C . GLN A 1 124 ? -27.437 -3.704 28.881 1.00 97.31 124 GLN A C 1
ATOM 993 O O . GLN A 1 124 ? -28.303 -2.831 28.819 1.00 97.31 124 GLN A O 1
ATOM 998 N N . TYR A 1 125 ? -27.193 -4.541 27.870 1.00 97.06 125 TYR A N 1
ATOM 999 C CA . TYR A 1 125 ? -27.986 -4.534 26.644 1.00 97.06 125 TYR A CA 1
ATOM 1000 C C . TYR A 1 125 ? -29.414 -5.034 26.885 1.00 97.06 125 TYR A C 1
ATOM 1002 O O . TYR A 1 125 ? -30.371 -4.387 26.465 1.00 97.06 125 TYR A O 1
ATOM 1010 N N . GLU A 1 126 ? -29.574 -6.126 27.636 1.00 96.81 126 GLU A N 1
ATOM 1011 C CA . GLU A 1 126 ? -30.884 -6.660 28.034 1.00 96.81 126 GLU A CA 1
ATOM 1012 C C . GLU A 1 126 ? -31.724 -5.618 28.792 1.00 96.81 126 GLU A C 1
ATOM 1014 O O . GLU A 1 126 ? -32.913 -5.437 28.518 1.00 96.81 126 GLU A O 1
ATOM 1019 N N . LYS A 1 127 ? -31.082 -4.861 29.689 1.00 97.19 127 LYS A N 1
ATOM 1020 C CA . LYS A 1 127 ? -31.684 -3.754 30.451 1.00 97.19 127 LYS A CA 1
ATOM 1021 C C . LYS A 1 127 ? -31.891 -2.478 29.620 1.00 97.19 127 LYS A C 1
ATOM 1023 O O . LYS A 1 127 ? -32.458 -1.520 30.137 1.00 97.19 127 LYS A O 1
ATOM 1028 N N . LYS A 1 128 ? -31.482 -2.464 28.343 1.00 95.88 128 LYS A N 1
ATOM 1029 C CA . LYS A 1 128 ? -31.515 -1.311 27.419 1.00 95.88 128 LYS A CA 1
ATOM 1030 C C . LYS A 1 128 ? -30.695 -0.101 27.885 1.00 95.88 128 LYS A C 1
ATOM 1032 O O . LYS A 1 128 ? -30.981 1.025 27.487 1.00 95.88 128 LYS A O 1
ATOM 1037 N N . ASN A 1 129 ? -29.670 -0.333 28.701 1.00 95.81 129 ASN A N 1
ATOM 1038 C CA . ASN A 1 129 ? -28.733 0.704 29.141 1.00 95.81 129 ASN A CA 1
ATOM 1039 C C . ASN A 1 129 ? -27.655 0.999 28.088 1.00 95.81 129 ASN A C 1
ATOM 1041 O O . ASN A 1 129 ? -27.042 2.061 28.123 1.00 95.81 129 ASN A O 1
ATOM 1045 N N . ILE A 1 130 ? -27.432 0.072 27.154 1.00 95.00 130 ILE A N 1
ATOM 1046 C CA . ILE A 1 130 ? -26.569 0.261 25.983 1.00 95.00 130 ILE A CA 1
ATOM 1047 C C . ILE A 1 130 ? -27.324 -0.097 24.704 1.00 95.00 130 ILE A C 1
ATOM 1049 O O . ILE A 1 130 ? -28.300 -0.852 24.727 1.00 95.00 130 ILE A O 1
ATOM 1053 N N . SER A 1 131 ? -26.874 0.461 23.587 1.00 94.12 131 SER A N 1
ATOM 1054 C CA . SER A 1 131 ? -27.496 0.277 22.281 1.00 94.12 131 SER A CA 1
ATOM 1055 C C . SER A 1 131 ? -27.013 -0.990 21.570 1.00 94.12 131 SER A C 1
ATOM 1057 O O . SER A 1 131 ? -26.046 -1.640 21.964 1.00 94.12 131 SER A O 1
ATOM 1059 N N . GLU A 1 132 ? -27.689 -1.336 20.478 1.00 94.50 132 GLU A N 1
ATOM 1060 C CA . GLU A 1 132 ? -27.242 -2.398 19.573 1.00 94.50 132 GLU A CA 1
ATOM 1061 C C . GLU A 1 132 ? -25.902 -2.061 18.900 1.00 94.50 132 GLU A C 1
ATOM 1063 O O . GLU A 1 132 ? -25.067 -2.941 18.710 1.00 94.50 132 GLU A O 1
ATOM 1068 N N . ASP A 1 133 ? -25.670 -0.783 18.599 1.00 92.38 133 ASP A N 1
ATOM 1069 C CA . ASP A 1 133 ? -24.411 -0.303 18.024 1.00 92.38 133 ASP A CA 1
ATOM 1070 C C . ASP A 1 133 ? -23.242 -0.497 19.005 1.00 92.38 133 ASP A C 1
ATOM 1072 O O . ASP A 1 133 ? -22.171 -0.956 18.615 1.00 92.38 133 ASP A O 1
ATOM 1076 N N . ASP A 1 134 ? -23.468 -0.273 20.306 1.00 92.50 134 ASP A N 1
ATOM 1077 C CA . ASP A 1 134 ? -22.464 -0.547 21.346 1.00 92.50 134 ASP A CA 1
ATOM 1078 C C . ASP A 1 134 ? -22.076 -2.032 21.415 1.00 92.50 134 ASP A C 1
ATOM 1080 O O . ASP A 1 134 ? -20.944 -2.362 21.781 1.00 92.50 134 ASP A O 1
ATOM 1084 N N . ILE A 1 135 ? -23.009 -2.934 21.094 1.00 95.56 135 ILE A N 1
ATOM 1085 C CA . ILE A 1 135 ? -22.732 -4.368 20.996 1.00 95.56 135 ILE A CA 1
ATOM 1086 C C . ILE A 1 135 ? -21.922 -4.666 19.740 1.00 95.56 135 ILE A C 1
ATOM 1088 O O . ILE A 1 135 ? -20.899 -5.342 19.841 1.00 95.56 135 ILE A O 1
ATOM 1092 N N . TRP A 1 136 ? -22.323 -4.143 18.580 1.00 94.06 136 TRP A N 1
ATOM 1093 C CA . TRP A 1 136 ? -21.589 -4.360 17.333 1.00 94.06 136 TRP A CA 1
ATOM 1094 C C . TRP A 1 136 ? -20.145 -3.875 17.421 1.00 94.06 136 TRP A C 1
ATOM 1096 O O . TRP A 1 136 ? -19.230 -4.625 17.078 1.00 94.06 136 TRP A O 1
ATOM 1106 N N . ARG A 1 137 ? -19.913 -2.670 17.952 1.00 92.56 137 ARG A N 1
ATOM 1107 C CA . ARG A 1 137 ? -18.553 -2.152 18.152 1.00 92.56 137 ARG A CA 1
ATOM 1108 C C . ARG A 1 137 ? -17.736 -3.061 19.067 1.00 92.56 137 ARG A C 1
ATOM 1110 O O . ARG A 1 137 ? -16.605 -3.396 18.735 1.00 92.56 137 ARG A O 1
ATOM 1117 N N . PHE A 1 138 ? -18.324 -3.537 20.166 1.00 94.88 138 PHE A N 1
ATOM 1118 C CA . PHE A 1 138 ? -17.640 -4.450 21.082 1.00 94.88 138 PHE A CA 1
ATOM 1119 C C . PHE A 1 138 ? -17.320 -5.812 20.439 1.00 94.88 138 PHE A C 1
ATOM 1121 O O . PHE A 1 138 ? -16.202 -6.301 20.586 1.00 94.88 138 PHE A O 1
ATOM 1128 N N . ILE A 1 139 ? -18.248 -6.389 19.663 1.00 94.56 139 ILE A N 1
ATOM 1129 C CA . ILE A 1 139 ? -18.030 -7.613 18.871 1.00 94.56 139 ILE A CA 1
ATOM 1130 C C . ILE A 1 139 ? -16.856 -7.425 17.903 1.00 94.56 139 ILE A C 1
ATOM 1132 O O . ILE A 1 139 ? -15.966 -8.275 17.838 1.00 94.56 139 ILE A O 1
ATOM 1136 N N . HIS A 1 140 ? -16.832 -6.314 17.160 1.00 91.69 140 HIS A N 1
ATOM 1137 C CA . HIS A 1 140 ? -15.769 -6.025 16.199 1.00 91.69 140 HIS A CA 1
ATOM 1138 C C . HIS A 1 140 ? -14.409 -5.818 16.878 1.00 91.69 140 HIS A C 1
ATOM 1140 O O . HIS A 1 140 ? -13.417 -6.396 16.426 1.00 91.69 140 HIS A O 1
ATOM 1146 N N . SER A 1 141 ? -14.361 -5.074 17.986 1.00 91.56 141 SER A N 1
ATOM 1147 C CA . SER A 1 141 ? -13.126 -4.867 18.748 1.00 91.56 141 SER A CA 1
ATOM 1148 C C . SER A 1 141 ? -12.609 -6.171 19.365 1.00 91.56 141 SER A C 1
ATOM 1150 O O . SER A 1 141 ? -11.415 -6.459 19.261 1.00 91.56 141 SER A O 1
ATOM 1152 N N . LEU A 1 142 ? -13.488 -7.012 19.934 1.00 93.75 142 LEU A N 1
ATOM 1153 C CA . LEU A 1 142 ? -13.115 -8.338 20.444 1.00 93.75 142 LEU A CA 1
ATOM 1154 C C . LEU A 1 142 ? -12.537 -9.213 19.331 1.00 93.75 142 LEU A C 1
ATOM 1156 O O . LEU A 1 142 ? -11.466 -9.790 19.503 1.00 93.75 142 LEU A O 1
ATOM 1160 N N . ARG A 1 143 ? -13.196 -9.276 18.167 1.00 90.94 143 ARG A N 1
ATOM 1161 C CA . ARG A 1 143 ? -12.737 -10.086 17.028 1.00 90.94 143 ARG A CA 1
ATOM 1162 C C . ARG A 1 143 ? -11.311 -9.734 16.601 1.00 90.94 143 ARG A C 1
ATOM 1164 O O . ARG A 1 143 ? -10.539 -10.630 16.262 1.00 90.94 143 ARG A O 1
ATOM 1171 N N . GLY A 1 144 ? -10.972 -8.444 16.613 1.00 86.88 144 GLY A N 1
ATOM 1172 C CA . GLY A 1 144 ? -9.645 -7.958 16.239 1.00 86.88 144 GLY A CA 1
ATOM 1173 C C . GLY A 1 144 ? -8.573 -8.166 17.311 1.00 86.88 144 GLY A C 1
ATOM 1174 O O . GLY A 1 144 ? -7.423 -8.424 16.965 1.00 86.88 144 GLY A O 1
ATOM 1175 N N . LYS A 1 145 ? -8.929 -8.060 18.599 1.00 88.44 145 LYS A N 1
ATOM 1176 C CA . LYS A 1 145 ? -7.949 -7.936 19.698 1.00 88.44 145 LYS A CA 1
ATOM 1177 C C . LYS A 1 145 ? -7.908 -9.119 20.667 1.00 88.44 145 LYS A C 1
ATOM 1179 O O . LYS A 1 145 ? -6.882 -9.337 21.302 1.00 88.44 145 LYS A O 1
ATOM 1184 N N . ASN A 1 146 ? -8.990 -9.885 20.797 1.00 89.69 146 ASN A N 1
ATOM 1185 C CA . ASN A 1 146 ? -9.080 -11.022 21.712 1.00 89.69 146 ASN A CA 1
ATOM 1186 C C . ASN A 1 146 ? -10.026 -12.106 21.161 1.00 89.69 146 ASN A C 1
ATOM 1188 O O . ASN A 1 146 ? -11.215 -12.144 21.482 1.00 89.69 146 ASN A O 1
ATOM 1192 N N . LYS A 1 147 ? -9.480 -12.998 20.320 1.00 90.12 147 LYS A N 1
ATOM 1193 C CA . LYS A 1 147 ? -10.245 -14.053 19.630 1.00 90.12 147 LYS A CA 1
ATOM 1194 C C . LYS A 1 147 ? -10.955 -15.016 20.588 1.00 90.12 147 LYS A C 1
ATOM 1196 O O . LYS A 1 147 ? -12.070 -15.434 20.292 1.00 90.12 147 LYS A O 1
ATOM 1201 N N . ASP A 1 148 ? -10.350 -15.330 21.730 1.00 93.56 148 ASP A N 1
ATOM 1202 C CA . ASP A 1 148 ? -10.928 -16.274 22.690 1.00 93.56 148 ASP A CA 1
ATOM 1203 C C . ASP A 1 148 ? -12.162 -15.680 23.378 1.00 93.56 148 ASP A C 1
ATOM 1205 O O . ASP A 1 148 ? -13.218 -16.315 23.432 1.00 93.56 148 ASP A O 1
ATOM 1209 N N . LEU A 1 149 ? -12.066 -14.431 23.852 1.00 95.44 149 LEU A N 1
ATOM 1210 C CA . LEU A 1 149 ? -13.220 -13.725 24.414 1.00 95.44 149 LEU A CA 1
ATOM 1211 C C . LEU A 1 149 ? -14.267 -13.397 23.348 1.00 95.44 149 LEU A C 1
ATOM 1213 O O . LEU A 1 149 ? -15.457 -13.422 23.655 1.00 95.44 149 LEU A O 1
ATOM 1217 N N . PHE A 1 150 ? -13.850 -13.133 22.105 1.00 95.75 150 PHE A N 1
ATOM 1218 C CA . PHE A 1 150 ? -14.766 -12.970 20.978 1.00 95.75 150 PHE A CA 1
ATOM 1219 C C . PHE A 1 150 ? -15.659 -14.198 20.812 1.00 95.75 150 PHE A C 1
ATOM 1221 O O . PHE A 1 150 ? -16.872 -14.031 20.811 1.00 95.75 150 PHE A O 1
ATOM 1228 N N . ILE A 1 151 ? -15.088 -15.406 20.728 1.00 94.06 151 ILE A N 1
ATOM 1229 C CA . ILE A 1 151 ? -15.867 -16.645 20.561 1.00 94.06 151 ILE A CA 1
ATOM 1230 C C . ILE A 1 151 ? -16.875 -16.790 21.706 1.00 94.06 151 ILE A C 1
ATOM 1232 O O . ILE A 1 151 ? -18.070 -16.927 21.458 1.00 94.06 151 ILE A O 1
ATOM 1236 N N . LYS A 1 152 ? -16.417 -16.658 22.960 1.00 95.81 152 LYS A N 1
ATOM 1237 C CA . LYS A 1 152 ? -17.293 -16.764 24.138 1.00 95.81 152 LYS A CA 1
ATOM 1238 C C . LYS A 1 152 ? -18.443 -15.754 24.109 1.00 95.81 152 LYS A C 1
ATOM 1240 O O . LYS A 1 152 ? -19.595 -16.125 24.318 1.00 95.81 152 LYS A O 1
ATOM 1245 N N . PHE A 1 153 ? -18.134 -14.478 23.872 1.00 96.94 153 PHE A N 1
ATOM 1246 C CA . PHE A 1 153 ? -19.129 -13.408 23.856 1.00 96.94 153 PHE A CA 1
ATOM 1247 C C . PHE A 1 153 ? -20.116 -13.573 22.701 1.00 96.94 153 PHE A C 1
ATOM 1249 O O . PHE A 1 153 ? -21.323 -13.448 22.897 1.00 96.94 153 PHE A O 1
ATOM 1256 N N . TYR A 1 154 ? -19.598 -13.865 21.507 1.00 95.69 154 TYR A N 1
ATOM 1257 C CA . TYR A 1 154 ? -20.365 -14.013 20.278 1.00 95.69 154 TYR A CA 1
ATOM 1258 C C . TYR A 1 154 ? -21.350 -15.181 20.355 1.00 95.69 154 TYR A C 1
ATOM 1260 O O . TYR A 1 154 ? -22.515 -15.013 19.988 1.00 95.69 154 TYR A O 1
ATOM 1268 N N . ASP A 1 155 ? -20.920 -16.327 20.886 1.00 94.56 155 ASP A N 1
ATOM 1269 C CA . ASP A 1 155 ? -21.795 -17.480 21.092 1.00 94.56 155 ASP A CA 1
ATOM 1270 C C . ASP A 1 155 ? -22.862 -17.170 22.145 1.00 94.56 155 ASP A C 1
ATOM 1272 O O . ASP A 1 155 ? -24.048 -17.417 21.921 1.00 94.56 155 ASP A O 1
ATOM 1276 N N . HIS A 1 156 ? -22.475 -16.578 23.282 1.00 96.06 156 HIS A N 1
ATOM 1277 C CA . HIS A 1 156 ? -23.421 -16.251 24.349 1.00 96.06 156 HIS A CA 1
ATOM 1278 C C . HIS A 1 156 ? -24.502 -15.288 23.851 1.00 96.06 156 HIS A C 1
ATOM 1280 O O . HIS A 1 156 ? -25.697 -15.566 23.982 1.00 96.06 156 HIS A O 1
ATOM 1286 N N . ILE A 1 157 ? -24.106 -14.162 23.257 1.00 96.88 157 ILE A N 1
ATOM 1287 C CA . ILE A 1 157 ? -25.056 -13.123 22.864 1.00 96.88 157 ILE A CA 1
ATOM 1288 C C . ILE A 1 157 ? -25.999 -13.602 21.753 1.00 96.88 157 ILE A C 1
ATOM 1290 O O . ILE A 1 157 ? -27.188 -13.296 21.789 1.00 96.88 157 ILE A O 1
ATOM 1294 N N . ASN A 1 158 ? -25.521 -14.415 20.807 1.00 95.50 158 ASN A N 1
ATOM 1295 C CA . ASN A 1 158 ? -26.375 -14.970 19.759 1.00 95.50 158 ASN A CA 1
ATOM 1296 C C . ASN A 1 158 ? -27.296 -16.083 20.272 1.00 95.50 158 ASN A C 1
ATOM 1298 O O . ASN A 1 158 ? -28.446 -16.138 19.847 1.00 95.50 158 ASN A O 1
ATOM 1302 N N . ASN A 1 159 ? -26.855 -16.903 21.229 1.00 95.25 159 ASN A N 1
ATOM 1303 C CA . ASN A 1 159 ? -27.738 -17.865 21.894 1.00 95.25 159 ASN A CA 1
ATOM 1304 C C . ASN A 1 159 ? -28.837 -17.169 22.712 1.00 95.25 159 ASN A C 1
ATOM 1306 O O . ASN A 1 159 ? -29.958 -17.663 22.777 1.00 95.25 159 ASN A O 1
ATOM 1310 N N . LYS A 1 160 ? -28.529 -16.023 23.332 1.00 96.31 160 LYS A N 1
ATOM 1311 C CA . LYS A 1 160 ? -29.478 -15.276 24.172 1.00 96.31 160 LYS A CA 1
ATOM 1312 C C . LYS A 1 160 ? -30.470 -14.427 23.369 1.00 96.31 160 LYS A C 1
ATOM 1314 O O . LYS A 1 160 ? -31.585 -14.209 23.831 1.00 96.31 160 LYS A O 1
ATOM 1319 N N . PHE A 1 161 ? -30.076 -13.945 22.190 1.00 95.75 161 PHE A N 1
ATOM 1320 C CA . PHE A 1 161 ? -30.881 -13.044 21.358 1.00 95.75 161 PHE A CA 1
ATOM 1321 C C . PHE A 1 161 ? -31.164 -13.617 19.961 1.00 95.75 161 PHE A C 1
ATOM 1323 O O . PHE A 1 161 ? -31.134 -12.875 18.982 1.00 95.75 161 PHE A O 1
ATOM 1330 N N . ASP A 1 162 ? -31.415 -14.924 19.855 1.00 93.31 162 ASP A N 1
ATOM 1331 C CA . ASP A 1 162 ? -31.882 -15.602 18.633 1.00 93.31 162 ASP A CA 1
ATOM 1332 C C . ASP A 1 162 ? -31.066 -15.272 17.364 1.00 93.31 162 ASP A C 1
ATOM 1334 O O . ASP A 1 162 ? -31.609 -14.954 16.306 1.00 93.31 162 ASP A O 1
ATOM 1338 N N . ASN A 1 163 ? -29.736 -15.341 17.463 1.00 90.56 163 ASN A N 1
ATOM 1339 C CA . ASN A 1 163 ? -28.785 -15.038 16.384 1.00 90.56 163 ASN A CA 1
ATOM 1340 C C . ASN A 1 163 ? -28.888 -13.616 15.804 1.00 90.56 163 ASN A C 1
ATOM 1342 O O . ASN A 1 163 ? -28.486 -13.367 14.666 1.00 90.56 163 ASN A O 1
ATOM 1346 N N . LYS A 1 164 ? -29.393 -12.656 16.584 1.00 94.19 164 LYS A N 1
ATOM 1347 C CA . LYS A 1 164 ? -29.507 -11.253 16.167 1.00 94.19 164 LYS A CA 1
ATOM 1348 C C . LYS A 1 164 ? -28.174 -10.617 15.748 1.00 94.19 164 LYS A C 1
ATOM 1350 O O . LYS A 1 164 ? -28.163 -9.747 14.882 1.00 94.19 164 LYS A O 1
ATOM 1355 N N . PHE A 1 165 ? -27.063 -11.040 16.344 1.00 93.81 165 PHE A N 1
ATOM 1356 C CA . PHE A 1 165 ? -25.724 -10.497 16.108 1.00 93.81 165 PHE A CA 1
ATOM 1357 C C . PHE A 1 165 ? -24.869 -11.414 15.232 1.00 93.81 165 PHE A C 1
ATOM 1359 O O . PHE A 1 165 ? -23.651 -11.487 15.401 1.00 93.81 165 PHE A O 1
ATOM 1366 N N . HIS A 1 166 ? -25.491 -12.154 14.315 1.00 88.50 166 HIS A N 1
ATOM 1367 C CA . HIS A 1 166 ? -24.764 -13.060 13.441 1.00 88.50 166 HIS A CA 1
ATOM 1368 C C . HIS A 1 166 ? -23.935 -12.277 12.412 1.00 88.50 166 HIS A C 1
ATOM 1370 O O . HIS A 1 166 ? -24.471 -11.526 11.595 1.00 88.50 166 HIS A O 1
ATOM 1376 N N . LEU A 1 167 ? -22.614 -12.441 12.452 1.00 83.50 167 LEU A N 1
ATOM 1377 C CA . LEU A 1 167 ? -21.698 -11.854 11.485 1.00 83.50 167 LEU A CA 1
ATOM 1378 C C . LEU A 1 167 ? -21.853 -12.546 10.125 1.00 83.50 167 LEU A C 1
ATOM 1380 O O . LEU A 1 167 ? -21.970 -13.773 10.068 1.00 83.50 167 LEU A O 1
ATOM 1384 N N . PRO A 1 168 ? -21.789 -11.792 9.014 1.00 77.19 168 PRO A N 1
ATOM 1385 C CA . PRO A 1 168 ? -21.680 -12.405 7.703 1.00 77.19 168 PRO A CA 1
ATOM 1386 C C . PRO A 1 168 ? -20.368 -13.203 7.595 1.00 77.19 168 PRO A C 1
ATOM 1388 O O . PRO A 1 168 ? -19.408 -12.923 8.329 1.00 77.19 168 PRO A O 1
ATOM 1391 N N . PRO A 1 169 ? -20.294 -14.165 6.655 1.00 76.50 169 PRO A N 1
ATOM 1392 C CA . PRO A 1 169 ? -19.066 -14.892 6.370 1.00 76.50 169 PRO A CA 1
ATOM 1393 C C . PRO A 1 169 ? -17.886 -13.941 6.165 1.00 76.50 169 PRO A C 1
ATOM 1395 O O . PRO A 1 169 ? -18.021 -12.874 5.560 1.00 76.50 169 PRO A O 1
ATOM 1398 N N . GLU A 1 170 ? -16.717 -14.329 6.672 1.00 73.75 170 GLU A N 1
ATOM 1399 C CA . GLU A 1 170 ? -15.505 -13.538 6.500 1.00 73.75 170 GLU A CA 1
ATOM 1400 C C . GLU A 1 170 ? -15.145 -13.436 5.015 1.00 73.75 170 GLU A C 1
ATOM 1402 O O . GLU A 1 170 ? -14.940 -14.441 4.332 1.00 73.75 170 GLU A O 1
ATOM 1407 N N . ARG A 1 171 ? -15.076 -12.202 4.509 1.00 78.44 171 ARG A N 1
ATOM 1408 C CA . ARG A 1 171 ? -14.589 -11.933 3.158 1.00 78.44 171 ARG A CA 1
ATOM 1409 C C . ARG A 1 171 ? -13.080 -12.074 3.130 1.00 78.44 171 ARG A C 1
ATOM 1411 O O . ARG A 1 171 ? -12.382 -11.485 3.954 1.00 78.44 171 ARG A O 1
ATOM 1418 N N . ASN A 1 172 ? -12.570 -12.789 2.136 1.00 84.88 172 ASN A N 1
ATOM 1419 C CA . ASN A 1 172 ? -11.140 -12.812 1.878 1.00 84.88 172 ASN A CA 1
ATOM 1420 C C . ASN A 1 172 ? -10.765 -11.600 1.010 1.00 84.88 172 ASN A C 1
ATOM 1422 O O . ASN A 1 172 ? -10.658 -11.695 -0.213 1.00 84.88 172 ASN A O 1
ATOM 1426 N N . TYR A 1 173 ? -10.600 -10.444 1.658 1.00 82.94 173 TYR A N 1
ATOM 1427 C CA . TYR A 1 173 ? -10.297 -9.179 0.982 1.00 82.94 173 TYR A CA 1
ATOM 1428 C C . TYR A 1 173 ? -8.997 -9.214 0.178 1.00 82.94 173 TYR A C 1
ATOM 1430 O O . TYR A 1 173 ? -8.904 -8.537 -0.845 1.00 82.94 173 TYR A O 1
ATOM 1438 N N . GLU A 1 174 ? -8.008 -9.982 0.634 1.00 85.06 174 GLU A N 1
ATOM 1439 C CA . GLU A 1 174 ? -6.733 -10.161 -0.054 1.00 85.06 174 GLU A CA 1
ATOM 1440 C C . GLU A 1 174 ? -6.934 -10.915 -1.368 1.00 85.06 174 GLU A C 1
ATOM 1442 O O . GLU A 1 174 ? -6.616 -10.384 -2.431 1.00 85.06 174 GLU A O 1
ATOM 1447 N N . LYS A 1 175 ? -7.605 -12.072 -1.322 1.00 87.81 175 LYS A N 1
ATOM 1448 C CA . LYS A 1 175 ? -7.966 -12.831 -2.523 1.00 87.81 175 LYS A CA 1
ATOM 1449 C C . LYS A 1 175 ? -8.769 -11.981 -3.505 1.00 87.81 175 LYS A C 1
ATOM 1451 O O . LYS A 1 175 ? -8.421 -11.908 -4.679 1.00 87.81 175 LYS A O 1
ATOM 1456 N N . GLU A 1 176 ? -9.805 -11.289 -3.033 1.00 87.44 176 GLU A N 1
ATOM 1457 C CA . GLU A 1 176 ? -10.609 -10.414 -3.893 1.00 87.44 176 GLU A CA 1
ATOM 1458 C C . GLU A 1 176 ? -9.775 -9.277 -4.511 1.00 87.44 176 GLU A C 1
ATOM 1460 O O . GLU A 1 176 ? -10.006 -8.872 -5.652 1.00 87.44 176 GLU A O 1
ATOM 1465 N N . ARG A 1 177 ? -8.801 -8.732 -3.770 1.00 85.56 177 ARG A N 1
ATOM 1466 C CA . ARG A 1 177 ? -7.886 -7.694 -4.264 1.00 85.56 177 ARG A CA 1
ATOM 1467 C C . ARG A 1 177 ? -6.948 -8.235 -5.336 1.00 85.56 177 ARG A C 1
ATOM 1469 O O . ARG A 1 177 ? -6.708 -7.528 -6.318 1.00 85.56 177 ARG A O 1
ATOM 1476 N N . ASN A 1 178 ? -6.457 -9.457 -5.173 1.00 88.69 178 ASN A N 1
ATOM 1477 C CA . ASN A 1 178 ? -5.544 -10.085 -6.122 1.00 88.69 178 ASN A CA 1
ATOM 1478 C C . ASN A 1 178 ? -6.294 -10.474 -7.401 1.00 88.69 178 ASN A C 1
ATOM 1480 O O . ASN A 1 178 ? -5.847 -10.129 -8.492 1.00 88.69 178 ASN A O 1
ATOM 1484 N N . GLU A 1 179 ? -7.507 -11.021 -7.285 1.00 90.19 179 GLU A N 1
ATOM 1485 C CA . GLU A 1 179 ? -8.393 -11.280 -8.428 1.00 90.19 179 GLU A CA 1
ATOM 1486 C C . GLU A 1 179 ? -8.745 -10.000 -9.201 1.00 90.19 179 GLU A C 1
ATOM 1488 O O . GLU A 1 179 ? -8.715 -9.991 -10.431 1.00 90.19 179 GLU A O 1
ATOM 1493 N N . ARG A 1 180 ? -9.047 -8.893 -8.506 1.00 88.56 180 ARG A N 1
ATOM 1494 C CA . ARG A 1 180 ? -9.263 -7.587 -9.159 1.00 88.56 180 ARG A CA 1
ATOM 1495 C C . ARG A 1 180 ? -8.008 -7.095 -9.873 1.00 88.56 180 ARG A C 1
ATOM 1497 O O . ARG A 1 180 ? -8.092 -6.641 -11.010 1.00 88.56 180 ARG A O 1
ATOM 1504 N N . SER A 1 181 ? -6.854 -7.201 -9.217 1.00 91.25 181 SER A N 1
ATOM 1505 C CA . SER A 1 181 ? -5.574 -6.780 -9.792 1.00 91.25 181 SER A CA 1
ATOM 1506 C C . SER A 1 181 ? -5.241 -7.565 -11.058 1.00 91.25 181 SER A C 1
ATOM 1508 O O . SER A 1 181 ? -4.786 -6.954 -12.025 1.00 91.25 181 SER A O 1
ATOM 1510 N N . GLN A 1 182 ? -5.521 -8.874 -11.061 1.00 94.94 182 GLN A N 1
ATOM 1511 C CA . GLN A 1 182 ? -5.357 -9.751 -12.217 1.00 94.94 182 GLN A CA 1
ATOM 1512 C C . GLN A 1 182 ? -6.285 -9.343 -13.365 1.00 94.94 182 GLN A C 1
ATOM 1514 O O . GLN A 1 182 ? -5.802 -9.104 -14.465 1.00 94.94 182 GLN A O 1
ATOM 1519 N N . ARG A 1 183 ? -7.590 -9.156 -13.110 1.00 93.25 183 ARG A N 1
ATOM 1520 C CA . ARG A 1 183 ? -8.536 -8.714 -14.154 1.00 93.25 183 ARG A CA 1
ATOM 1521 C C . ARG A 1 183 ? -8.113 -7.397 -14.800 1.00 93.25 183 ARG A C 1
ATOM 1523 O O . ARG A 1 183 ? -8.116 -7.273 -16.018 1.00 93.25 183 ARG A O 1
ATOM 1530 N N . ASP A 1 184 ? -7.710 -6.422 -13.990 1.00 93.88 184 ASP A N 1
ATOM 1531 C CA . ASP A 1 184 ? -7.222 -5.144 -14.507 1.00 93.88 184 ASP A CA 1
ATOM 1532 C C . ASP A 1 184 ? -5.908 -5.266 -15.283 1.00 93.88 184 ASP A C 1
ATOM 1534 O O . ASP A 1 184 ? -5.631 -4.436 -16.144 1.00 93.88 184 ASP A O 1
ATOM 1538 N N . PHE A 1 185 ? -5.054 -6.226 -14.928 1.00 96.75 185 PHE A N 1
ATOM 1539 C CA . PHE A 1 185 ? -3.834 -6.505 -15.674 1.00 96.75 185 PHE A CA 1
ATOM 1540 C C . PHE A 1 185 ? -4.166 -7.105 -17.042 1.00 96.75 185 PHE A C 1
ATOM 1542 O O . PHE A 1 185 ? -3.656 -6.628 -18.052 1.00 96.75 185 PHE A O 1
ATOM 1549 N N . ASP A 1 186 ? -5.073 -8.081 -17.081 1.00 96.50 186 ASP A N 1
ATOM 1550 C CA . ASP A 1 186 ? -5.491 -8.750 -18.314 1.00 96.50 186 ASP A CA 1
ATOM 1551 C C . ASP A 1 186 ? -6.139 -7.771 -19.307 1.00 96.50 186 ASP A C 1
ATOM 1553 O O . ASP A 1 186 ? -5.827 -7.802 -20.498 1.00 96.50 186 ASP A O 1
ATOM 1557 N N . LEU A 1 187 ? -6.939 -6.820 -18.808 1.00 96.25 187 LEU A N 1
ATOM 1558 C CA . LEU A 1 187 ? -7.567 -5.768 -19.617 1.00 96.25 187 LEU A CA 1
ATOM 1559 C C . LEU A 1 187 ? -6.567 -4.903 -20.403 1.00 96.25 187 LEU A C 1
ATOM 1561 O O . LEU A 1 187 ? -6.907 -4.400 -21.474 1.00 96.25 187 LEU A O 1
ATOM 1565 N N . LEU A 1 188 ? -5.327 -4.730 -19.928 1.00 96.88 188 LEU A N 1
ATOM 1566 C CA . LEU A 1 188 ? -4.320 -3.917 -20.631 1.00 96.88 188 LEU A CA 1
ATOM 1567 C C . LEU A 1 188 ? -3.979 -4.475 -22.020 1.00 96.88 188 LEU A C 1
ATOM 1569 O O . LEU A 1 188 ? -3.548 -3.729 -22.896 1.00 96.88 188 LEU A O 1
ATOM 1573 N N . PHE A 1 189 ? -4.221 -5.761 -22.256 1.00 96.81 189 PHE A N 1
ATOM 1574 C CA . PHE A 1 189 ? -3.928 -6.415 -23.528 1.00 96.81 189 PHE A CA 1
ATOM 1575 C C . PHE A 1 189 ? -5.106 -6.366 -24.514 1.00 96.81 189 PHE A C 1
ATOM 1577 O O . PHE A 1 189 ? -4.961 -6.802 -25.655 1.00 96.81 189 PHE A O 1
ATOM 1584 N N . ASN A 1 190 ? -6.255 -5.801 -24.119 1.00 95.44 190 ASN A N 1
ATOM 1585 C CA . ASN A 1 190 ? -7.422 -5.656 -24.986 1.00 95.44 190 ASN A CA 1
ATOM 1586 C C . ASN A 1 190 ? -8.052 -4.255 -24.875 1.00 95.44 190 ASN A C 1
ATOM 1588 O O . ASN A 1 190 ? -8.899 -3.975 -24.025 1.00 95.44 190 ASN A O 1
ATOM 1592 N N . LYS A 1 191 ? -7.681 -3.370 -25.813 1.00 95.88 191 LYS A N 1
ATOM 1593 C CA . LYS A 1 191 ? -8.197 -1.991 -25.895 1.00 95.88 191 LYS A CA 1
ATOM 1594 C C . LYS A 1 191 ? -9.726 -1.927 -25.949 1.00 95.88 191 LYS A C 1
ATOM 1596 O O . LYS A 1 191 ? -10.322 -1.025 -25.361 1.00 95.88 191 LYS A O 1
ATOM 1601 N N . GLN A 1 192 ? -10.359 -2.862 -26.659 1.00 96.06 192 GLN A N 1
ATOM 1602 C CA . GLN A 1 192 ? -11.810 -2.865 -26.822 1.00 96.06 192 GLN A CA 1
ATOM 1603 C C . GLN A 1 192 ? -12.514 -3.239 -25.515 1.00 96.06 192 GLN A C 1
ATOM 1605 O O . GLN A 1 192 ? -13.475 -2.571 -25.139 1.00 96.06 192 GLN A O 1
ATOM 1610 N N . GLU A 1 193 ? -11.996 -4.221 -24.775 1.00 95.81 193 GLU A N 1
ATOM 1611 C CA . GLU A 1 193 ? -12.546 -4.590 -23.464 1.00 95.81 193 GLU A CA 1
ATOM 1612 C C . GLU A 1 193 ? -12.445 -3.445 -22.452 1.00 95.81 193 GLU A C 1
ATOM 1614 O O . GLU A 1 193 ? -13.393 -3.208 -21.703 1.00 95.81 193 GLU A O 1
ATOM 1619 N N . VAL A 1 194 ? -11.355 -2.667 -22.473 1.00 96.00 194 VAL A N 1
ATOM 1620 C CA . VAL A 1 194 ? -11.237 -1.456 -21.642 1.00 96.00 194 VAL A CA 1
ATOM 1621 C C . VAL A 1 194 ? -12.309 -0.425 -21.999 1.00 96.00 194 VAL A C 1
ATOM 1623 O O . VAL A 1 194 ? -12.937 0.155 -21.112 1.00 96.00 194 VAL A O 1
ATOM 1626 N N . ILE A 1 195 ? -12.546 -0.194 -23.293 1.00 96.38 195 ILE A N 1
ATOM 1627 C CA . ILE A 1 195 ? -13.614 0.704 -23.751 1.00 96.38 195 ILE A CA 1
ATOM 1628 C C . ILE A 1 195 ? -14.983 0.197 -23.275 1.00 96.38 195 ILE A C 1
ATOM 1630 O O . ILE A 1 195 ? -15.821 0.996 -22.854 1.00 96.38 195 ILE A O 1
ATOM 1634 N N . ASP A 1 196 ? -15.214 -1.112 -23.301 1.00 95.94 196 ASP A N 1
ATOM 1635 C CA . ASP A 1 196 ? -16.482 -1.704 -22.877 1.00 95.94 196 ASP A CA 1
ATOM 1636 C C . ASP A 1 196 ? -16.670 -1.687 -21.348 1.00 95.94 196 ASP A C 1
ATOM 1638 O O . ASP A 1 196 ? -17.794 -1.516 -20.876 1.00 95.94 196 ASP A O 1
ATOM 1642 N N . GLU A 1 197 ? -15.599 -1.782 -20.552 1.00 95.31 197 GLU A N 1
ATOM 1643 C CA . GLU A 1 197 ? -15.635 -1.487 -19.107 1.00 95.31 197 GLU A CA 1
ATOM 1644 C C . GLU A 1 197 ? -16.010 -0.024 -18.840 1.00 95.31 197 GLU A C 1
ATOM 1646 O O . GLU A 1 197 ? -16.845 0.271 -17.984 1.00 95.31 197 GLU A O 1
ATOM 1651 N N . ILE A 1 198 ? -15.447 0.910 -19.609 1.00 96.56 198 ILE A N 1
ATOM 1652 C CA . ILE A 1 198 ? -15.784 2.331 -19.485 1.00 96.56 198 ILE A CA 1
ATOM 1653 C C . ILE A 1 198 ? -17.261 2.574 -19.805 1.00 96.56 198 ILE A C 1
ATOM 1655 O O . ILE A 1 198 ? -17.936 3.253 -19.033 1.00 96.56 198 ILE A O 1
ATOM 1659 N N . LYS A 1 199 ? -17.797 1.997 -20.888 1.00 96.31 199 LYS A N 1
ATOM 1660 C CA . LYS A 1 199 ? -19.234 2.094 -21.212 1.00 96.31 199 LYS A CA 1
ATOM 1661 C C . LYS A 1 199 ? -20.103 1.582 -20.065 1.00 96.31 199 LYS A C 1
ATOM 1663 O O . LYS A 1 199 ? -21.027 2.280 -19.647 1.00 96.31 199 LYS A O 1
ATOM 1668 N N . ARG A 1 200 ? -19.751 0.425 -19.491 1.00 94.69 200 ARG A N 1
ATOM 1669 C CA . ARG A 1 200 ? -20.465 -0.166 -18.350 1.00 94.69 200 ARG A CA 1
ATOM 1670 C C . ARG A 1 200 ? -20.518 0.758 -17.135 1.00 94.69 200 ARG A C 1
ATOM 1672 O O . ARG A 1 200 ? -21.546 0.796 -16.464 1.00 94.69 200 ARG A O 1
ATOM 1679 N N . ILE A 1 201 ? -19.470 1.544 -16.869 1.00 95.00 201 ILE A N 1
ATOM 1680 C CA . ILE A 1 201 ? -19.490 2.550 -15.791 1.00 95.00 201 ILE A CA 1
ATOM 1681 C C . ILE A 1 201 ? -20.579 3.604 -16.044 1.00 95.00 201 ILE A C 1
ATOM 1683 O O . ILE A 1 201 ? -21.358 3.906 -15.139 1.00 95.00 201 ILE A O 1
ATOM 1687 N N . PHE A 1 202 ? -20.658 4.159 -17.259 1.00 96.12 202 PHE A N 1
ATOM 1688 C CA . PHE A 1 202 ? -21.659 5.178 -17.610 1.00 96.12 202 PHE A CA 1
ATOM 1689 C C . PHE A 1 202 ? -23.087 4.620 -17.576 1.00 96.12 202 PHE A C 1
ATOM 1691 O O . PHE A 1 202 ? -23.986 5.272 -17.041 1.00 96.12 202 PHE A O 1
ATOM 1698 N N . GLU A 1 203 ? -23.282 3.410 -18.104 1.00 94.69 203 GLU A N 1
ATOM 1699 C CA . GLU A 1 203 ? -24.574 2.718 -18.125 1.00 94.69 203 GLU A CA 1
ATOM 1700 C C . GLU A 1 203 ? -25.065 2.389 -16.713 1.00 94.69 203 GLU A C 1
ATOM 1702 O O . GLU A 1 203 ? -26.194 2.728 -16.359 1.00 94.69 203 GLU A O 1
ATOM 1707 N N . PHE A 1 204 ? -24.213 1.789 -15.878 1.00 93.12 204 PHE A N 1
ATOM 1708 C CA . PHE A 1 204 ? -24.588 1.385 -14.523 1.00 93.12 204 PHE A CA 1
ATOM 1709 C C . PHE A 1 204 ? -24.884 2.586 -13.623 1.00 93.12 204 PHE A C 1
ATOM 1711 O O . PHE A 1 204 ? -25.846 2.578 -12.858 1.00 93.12 204 PHE A O 1
ATOM 1718 N N . GLU A 1 205 ? -24.067 3.638 -13.702 1.00 93.62 205 GLU A N 1
ATOM 1719 C CA . GLU A 1 205 ? -24.321 4.869 -12.948 1.00 93.62 205 GLU A CA 1
ATOM 1720 C C . GLU A 1 205 ? -25.487 5.682 -13.520 1.00 93.62 205 GLU A C 1
ATOM 1722 O O . GLU A 1 205 ? -25.919 6.643 -12.878 1.00 93.62 205 GLU A O 1
ATOM 1727 N N . ASN A 1 206 ? -25.986 5.313 -14.707 1.00 94.38 206 ASN A N 1
ATOM 1728 C CA . ASN A 1 206 ? -27.006 6.030 -15.459 1.00 94.38 206 ASN A CA 1
ATOM 1729 C C . ASN A 1 206 ? -26.662 7.526 -15.595 1.00 94.38 206 ASN A C 1
ATOM 1731 O O . ASN A 1 206 ? -27.459 8.415 -15.276 1.00 94.38 206 ASN A O 1
ATOM 1735 N N . LYS A 1 207 ? -25.421 7.811 -16.014 1.00 94.00 207 LYS A N 1
ATOM 1736 C CA . LYS A 1 207 ? -24.888 9.174 -16.135 1.00 94.00 207 LYS A CA 1
ATOM 1737 C C . LYS A 1 207 ? -24.389 9.464 -17.537 1.00 94.00 207 LYS A C 1
ATOM 1739 O O . LYS A 1 207 ? -23.709 8.658 -18.149 1.00 94.00 207 LYS A O 1
ATOM 1744 N N . LEU A 1 208 ? -24.660 10.686 -17.996 1.00 94.00 208 LEU A N 1
ATOM 1745 C CA . LEU A 1 208 ? -24.162 11.204 -19.277 1.00 94.00 208 LEU A CA 1
ATOM 1746 C C . LEU A 1 208 ? -22.745 11.787 -19.174 1.00 94.00 208 LEU A C 1
ATOM 1748 O O . LEU A 1 208 ? -22.047 11.904 -20.177 1.00 94.00 208 LEU A O 1
ATOM 1752 N N . ALA A 1 209 ? -22.333 12.207 -17.976 1.00 96.19 209 ALA A N 1
ATOM 1753 C CA . ALA A 1 209 ? -21.012 12.766 -17.727 1.00 96.19 209 ALA A CA 1
ATOM 1754 C C . ALA A 1 209 ? -20.591 12.580 -16.267 1.00 96.19 209 ALA A C 1
ATOM 1756 O O . ALA A 1 209 ? -21.440 12.588 -15.371 1.00 96.19 209 ALA A O 1
ATOM 1757 N N . PHE A 1 210 ? -19.282 12.513 -16.034 1.00 96.50 210 PHE A N 1
ATOM 1758 C CA . PHE A 1 210 ? -18.684 12.502 -14.701 1.00 96.50 210 PHE A CA 1
ATOM 1759 C C . PHE A 1 210 ? -17.764 13.695 -14.489 1.00 96.50 210 PHE A C 1
ATOM 1761 O O . PHE A 1 210 ? -17.004 14.077 -15.370 1.00 96.50 210 PHE A O 1
ATOM 1768 N N . THR A 1 211 ? -17.787 14.251 -13.286 1.00 94.06 211 THR A N 1
ATOM 1769 C CA . THR A 1 211 ? -16.711 15.093 -12.755 1.00 94.06 211 THR A CA 1
ATOM 1770 C C . THR A 1 211 ? -15.629 14.221 -12.121 1.00 94.06 211 THR A C 1
ATOM 1772 O O . THR A 1 211 ? -15.906 13.130 -11.614 1.00 94.06 211 THR A O 1
ATOM 1775 N N . THR A 1 212 ? -14.408 14.740 -12.017 1.00 90.12 212 THR A N 1
ATOM 1776 C CA . THR A 1 212 ? -13.312 14.061 -11.308 1.00 90.12 212 THR A CA 1
ATOM 1777 C C . THR A 1 212 ? -13.674 13.693 -9.867 1.00 90.12 212 THR A C 1
ATOM 1779 O O . THR A 1 212 ? -13.396 12.580 -9.422 1.00 90.12 212 THR A O 1
ATOM 1782 N N . LYS A 1 213 ? -14.374 14.578 -9.139 1.00 90.62 213 LYS A N 1
ATOM 1783 C CA . LYS A 1 213 ? -14.842 14.303 -7.766 1.00 90.62 213 LYS A CA 1
ATOM 1784 C C . LYS A 1 213 ? -15.813 13.125 -7.696 1.00 90.62 213 LYS A C 1
ATOM 1786 O O . LYS A 1 213 ? -15.804 12.398 -6.708 1.00 90.62 213 LYS A O 1
ATOM 1791 N N . GLU A 1 214 ? -16.659 12.942 -8.705 1.00 93.12 214 GLU A N 1
ATOM 1792 C CA . GLU A 1 214 ? -17.568 11.795 -8.765 1.00 93.12 214 GLU A CA 1
ATOM 1793 C C . GLU A 1 214 ? -16.802 10.505 -9.049 1.00 93.12 214 GLU A C 1
ATOM 1795 O O . GLU A 1 214 ? -17.037 9.518 -8.358 1.00 93.12 214 GLU A O 1
ATOM 1800 N N . LEU A 1 215 ? -15.827 10.532 -9.965 1.00 93.00 215 LEU A N 1
ATOM 1801 C CA . LEU A 1 215 ? -14.962 9.381 -10.248 1.00 93.00 215 LEU A CA 1
ATOM 1802 C C . LEU A 1 215 ? -14.188 8.920 -9.000 1.00 93.00 215 LEU A C 1
ATOM 1804 O O . LEU A 1 215 ? -14.090 7.723 -8.746 1.00 93.00 215 LEU A O 1
ATOM 1808 N N . PHE A 1 216 ? -13.702 9.853 -8.170 1.00 87.75 216 PHE A N 1
ATOM 1809 C CA . PHE A 1 216 ? -13.067 9.527 -6.883 1.00 87.75 216 PHE A CA 1
ATOM 1810 C C . PHE A 1 216 ? -14.006 8.817 -5.899 1.00 87.75 216 PHE A C 1
ATOM 1812 O O . PHE A 1 216 ? -13.553 8.011 -5.088 1.00 87.75 216 PHE A O 1
ATOM 1819 N N . LYS A 1 217 ? -15.307 9.113 -5.962 1.00 89.88 217 LYS A N 1
ATOM 1820 C CA . LYS A 1 217 ? -16.313 8.555 -5.052 1.00 89.88 217 LYS A CA 1
ATOM 1821 C C . LYS A 1 217 ? -16.886 7.225 -5.525 1.00 89.88 217 LYS A C 1
ATOM 1823 O O . LYS A 1 217 ? -17.527 6.562 -4.722 1.00 89.88 217 LYS A O 1
ATOM 1828 N N . LEU A 1 218 ? -16.660 6.805 -6.774 1.00 88.56 218 LEU A N 1
ATOM 1829 C CA . LEU A 1 218 ? -17.193 5.530 -7.275 1.00 88.56 218 LEU A CA 1
ATOM 1830 C C . LEU A 1 218 ? -16.733 4.347 -6.418 1.00 88.56 2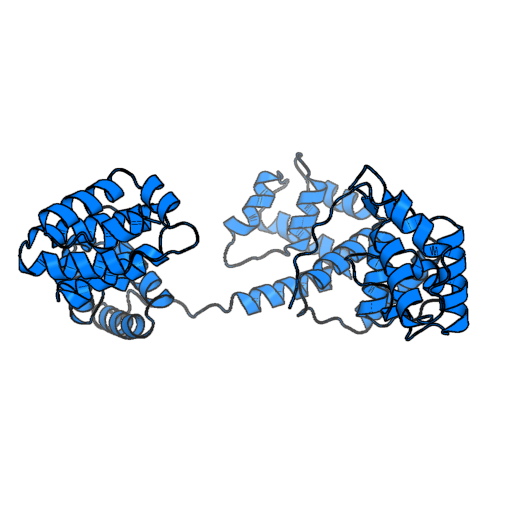18 LEU A C 1
ATOM 1832 O O . LEU A 1 218 ? -17.544 3.500 -6.052 1.00 88.56 218 LEU A O 1
ATOM 1836 N N . ARG A 1 219 ? -15.455 4.338 -6.020 1.00 80.06 219 ARG A N 1
ATOM 1837 C CA . ARG A 1 219 ? -14.895 3.274 -5.180 1.00 80.06 219 ARG A CA 1
ATOM 1838 C C . ARG A 1 219 ? -15.538 3.223 -3.793 1.00 80.06 219 ARG A C 1
ATOM 1840 O O . ARG A 1 219 ? -15.835 2.142 -3.307 1.00 80.06 219 ARG A O 1
ATOM 1847 N N . THR A 1 220 ? -15.734 4.371 -3.145 1.00 82.44 220 THR A N 1
ATOM 1848 C CA . THR A 1 220 ? -16.318 4.419 -1.795 1.00 82.44 220 THR A CA 1
ATOM 1849 C C . THR A 1 220 ? -17.825 4.200 -1.811 1.00 82.44 220 THR A C 1
ATOM 1851 O O . THR A 1 220 ? -18.348 3.573 -0.899 1.00 82.44 220 THR A O 1
ATOM 1854 N N . LYS A 1 221 ? -18.516 4.668 -2.857 1.00 84.69 221 LYS A N 1
ATOM 1855 C CA . LYS A 1 221 ? -19.963 4.501 -3.047 1.00 84.69 221 LYS A CA 1
ATOM 1856 C C . LYS A 1 221 ? -20.370 3.030 -3.131 1.00 84.69 221 LYS A C 1
ATOM 1858 O O . LYS A 1 221 ? -21.416 2.674 -2.606 1.00 84.69 221 LYS A O 1
ATOM 1863 N N . HIS A 1 222 ? -19.550 2.211 -3.785 1.00 82.50 222 HIS A N 1
ATOM 1864 C CA . HIS A 1 222 ? -19.844 0.796 -4.024 1.00 82.50 222 HIS A CA 1
ATOM 1865 C C . HIS A 1 222 ? -19.009 -0.149 -3.168 1.00 82.50 222 HIS A C 1
ATOM 1867 O O . HIS A 1 222 ? -19.050 -1.354 -3.370 1.00 82.50 222 HIS A O 1
ATOM 1873 N N . TRP A 1 223 ? -18.240 0.363 -2.207 1.00 73.56 223 TRP A N 1
ATOM 1874 C CA . TRP A 1 223 ? -17.526 -0.504 -1.278 1.00 73.56 223 TRP A CA 1
ATOM 1875 C C . TRP A 1 223 ? -18.528 -1.305 -0.433 1.00 73.56 223 TRP A C 1
ATOM 1877 O O . TRP A 1 223 ? -19.475 -0.710 0.085 1.00 73.56 223 TRP A O 1
ATOM 1887 N N . PRO A 1 224 ? -18.319 -2.616 -0.220 1.00 66.62 224 PRO A N 1
ATOM 1888 C CA . PRO A 1 224 ? -17.172 -3.444 -0.637 1.00 66.62 224 PRO A CA 1
ATOM 1889 C C . PRO A 1 224 ? -17.283 -4.124 -2.019 1.00 66.62 224 PRO A C 1
ATOM 1891 O O . PRO A 1 224 ? -16.315 -4.727 -2.488 1.00 66.62 224 PRO A O 1
ATOM 1894 N N . ASP A 1 225 ? -18.427 -4.032 -2.688 1.00 69.69 225 ASP A N 1
ATOM 1895 C CA . ASP A 1 225 ? -18.708 -4.709 -3.957 1.00 69.69 225 ASP A CA 1
ATOM 1896 C C . ASP A 1 225 ? -18.321 -3.825 -5.147 1.00 69.69 225 ASP A C 1
ATOM 1898 O O . ASP A 1 225 ? -19.132 -3.135 -5.761 1.00 69.69 225 ASP A O 1
ATOM 1902 N N . LEU A 1 226 ? -17.027 -3.820 -5.466 1.00 68.38 226 LEU A N 1
ATOM 1903 C CA . LEU A 1 226 ? -16.505 -3.057 -6.598 1.00 68.38 226 LEU A CA 1
ATOM 1904 C C . LEU A 1 226 ? -16.940 -3.692 -7.924 1.00 68.38 226 LEU A C 1
ATOM 1906 O O . LEU A 1 226 ? -16.365 -4.684 -8.370 1.00 68.38 226 LEU A O 1
ATOM 1910 N N . TYR A 1 227 ? -17.945 -3.080 -8.551 1.00 74.69 227 TYR A N 1
ATOM 1911 C CA . TYR A 1 227 ? -18.493 -3.476 -9.854 1.00 74.69 227 TYR A CA 1
ATOM 1912 C C . TYR A 1 227 ? -17.621 -3.080 -11.049 1.00 74.69 227 TYR A C 1
ATOM 1914 O O . TYR A 1 227 ? -17.835 -3.582 -12.149 1.00 74.69 227 TYR A O 1
ATOM 1922 N N . TYR A 1 228 ? -16.664 -2.172 -10.852 1.00 83.62 228 TYR A N 1
ATOM 1923 C CA . TYR A 1 228 ? -15.865 -1.601 -11.934 1.00 83.62 228 TYR A CA 1
ATOM 1924 C C . TYR A 1 228 ? -14.414 -2.047 -11.863 1.00 83.62 228 TYR A C 1
ATOM 1926 O O . TYR A 1 228 ? -13.861 -2.237 -10.778 1.00 83.62 228 TYR A O 1
ATOM 1934 N N . SER A 1 229 ? -13.787 -2.121 -13.033 1.00 88.56 229 SER A N 1
ATOM 1935 C CA . SER A 1 229 ? -12.334 -2.159 -13.154 1.00 88.56 229 SER A CA 1
ATOM 1936 C C . SER A 1 229 ? -11.706 -0.887 -12.562 1.00 88.56 229 SER A C 1
ATOM 1938 O O . SER A 1 229 ? -12.089 0.233 -12.927 1.00 88.56 229 SER A O 1
ATOM 1940 N N . ASP A 1 230 ? -10.709 -1.042 -11.680 1.00 89.81 230 ASP A N 1
ATOM 1941 C CA . ASP A 1 230 ? -9.969 0.106 -11.137 1.00 89.81 230 ASP A CA 1
ATOM 1942 C C . ASP A 1 230 ? -9.163 0.791 -12.259 1.00 89.81 230 ASP A C 1
ATOM 1944 O O . ASP A 1 230 ? -9.021 2.019 -12.262 1.00 89.81 230 ASP A O 1
ATOM 1948 N N . LEU A 1 231 ? -8.701 0.027 -13.260 1.00 93.62 231 LEU A N 1
ATOM 1949 C CA . LEU A 1 231 ? -8.074 0.546 -14.479 1.00 93.62 231 LEU A CA 1
ATOM 1950 C C . LEU A 1 231 ? -9.021 1.460 -15.270 1.00 93.62 231 LEU A C 1
ATOM 1952 O O . LEU A 1 231 ? -8.631 2.577 -15.614 1.00 93.62 231 LEU A O 1
ATOM 1956 N N . ALA A 1 232 ? -10.260 1.036 -15.531 1.00 94.88 232 ALA A N 1
ATOM 1957 C CA . ALA A 1 232 ? -11.227 1.850 -16.275 1.00 94.88 232 ALA A CA 1
ATOM 1958 C C . ALA A 1 232 ? -11.529 3.177 -15.553 1.00 94.88 232 ALA A C 1
ATOM 1960 O O . ALA A 1 232 ? -11.526 4.249 -16.166 1.00 94.88 232 ALA A O 1
ATOM 1961 N N . VAL A 1 233 ? -11.695 3.135 -14.225 1.00 93.69 233 VAL A N 1
ATOM 1962 C CA . VAL A 1 233 ? -11.869 4.345 -13.404 1.00 93.69 233 VAL A CA 1
ATOM 1963 C C . VAL A 1 233 ? -10.610 5.223 -13.431 1.00 93.69 233 VAL A C 1
ATOM 1965 O O . VAL A 1 233 ? -10.721 6.448 -13.534 1.00 93.69 233 VAL A O 1
ATOM 1968 N N . LYS A 1 234 ? -9.406 4.634 -13.373 1.00 92.62 234 LYS A N 1
ATOM 1969 C CA . LYS A 1 234 ? -8.130 5.366 -13.494 1.00 92.62 234 LYS A CA 1
ATOM 1970 C C . LYS A 1 234 ? -8.032 6.085 -14.841 1.00 92.62 234 LYS A C 1
ATOM 1972 O O . LYS A 1 234 ? -7.705 7.269 -14.854 1.00 92.62 234 LYS A O 1
ATOM 1977 N N . ILE A 1 235 ? -8.368 5.416 -15.943 1.00 95.00 235 ILE A N 1
ATOM 1978 C CA . ILE A 1 235 ? -8.367 6.001 -17.293 1.00 95.00 235 ILE A CA 1
ATOM 1979 C C . ILE A 1 235 ? -9.318 7.195 -17.364 1.00 95.00 235 ILE A C 1
ATOM 1981 O O . ILE A 1 235 ? -8.908 8.278 -17.781 1.00 95.00 235 ILE A O 1
ATOM 1985 N N . LEU A 1 236 ? -10.555 7.044 -16.882 1.00 95.50 236 LEU A N 1
ATOM 1986 C CA . LEU A 1 236 ? -11.514 8.149 -16.857 1.00 95.50 236 LEU A CA 1
ATOM 1987 C C . LEU A 1 236 ? -11.002 9.344 -16.051 1.00 95.50 236 LEU A C 1
ATOM 1989 O O . LEU A 1 236 ? -11.212 10.483 -16.457 1.00 95.50 236 LEU A O 1
ATOM 1993 N N . ARG A 1 237 ? -10.291 9.108 -14.943 1.00 93.00 237 ARG A N 1
ATOM 1994 C CA . ARG A 1 237 ? -9.680 10.182 -14.144 1.00 93.00 237 ARG A CA 1
ATOM 1995 C C . ARG A 1 237 ? -8.540 10.885 -14.880 1.00 93.00 237 ARG A C 1
ATOM 1997 O O . ARG A 1 237 ? -8.460 12.108 -14.809 1.00 93.00 237 ARG A O 1
ATOM 2004 N N . ILE A 1 238 ? -7.688 10.137 -15.584 1.00 91.31 238 ILE A N 1
ATOM 2005 C CA . ILE A 1 238 ? -6.600 10.697 -16.406 1.00 91.31 238 ILE A CA 1
ATOM 2006 C C . ILE A 1 238 ? -7.171 11.611 -17.493 1.00 91.31 238 ILE A C 1
ATOM 2008 O O . ILE A 1 238 ? -6.645 12.700 -17.715 1.00 91.31 238 ILE A O 1
ATOM 2012 N N . ILE A 1 239 ? -8.256 11.182 -18.145 1.00 93.75 239 ILE A N 1
ATOM 2013 C CA . ILE A 1 239 ? -8.908 11.950 -19.211 1.00 93.75 239 ILE A CA 1
ATOM 2014 C C . ILE A 1 239 ? -9.635 13.169 -18.637 1.00 93.75 239 ILE A C 1
ATOM 2016 O O . ILE A 1 239 ? -9.481 14.269 -19.158 1.00 93.75 239 ILE A O 1
ATOM 2020 N N . ALA A 1 240 ? -10.409 12.987 -17.562 1.00 91.75 240 ALA A N 1
ATOM 2021 C CA . ALA A 1 240 ? -11.209 14.055 -16.972 1.00 91.75 240 ALA A CA 1
ATOM 2022 C C . ALA A 1 240 ? -10.349 15.210 -16.448 1.00 91.75 240 ALA A C 1
ATOM 2024 O O . ALA A 1 240 ? -10.750 16.360 -16.593 1.00 91.75 240 ALA A O 1
ATOM 2025 N N . LYS A 1 241 ? -9.175 14.925 -15.859 1.00 84.12 241 LYS A N 1
ATOM 2026 C CA . LYS A 1 241 ? -8.331 15.914 -15.161 1.00 84.12 241 LYS A CA 1
ATOM 2027 C C . LYS A 1 241 ? -9.149 16.717 -14.142 1.00 84.12 241 LYS A C 1
ATOM 2029 O O . LYS A 1 241 ? -9.455 16.174 -13.084 1.00 84.12 241 LYS A O 1
ATOM 2034 N N . ASP A 1 242 ? -9.567 17.939 -14.477 1.00 79.50 242 ASP A N 1
ATOM 2035 C CA . ASP A 1 242 ? -10.432 18.808 -13.660 1.00 79.50 242 ASP A CA 1
ATOM 2036 C C . ASP A 1 242 ? -11.790 19.131 -14.321 1.00 79.50 242 ASP A C 1
ATOM 2038 O O . ASP A 1 242 ? -12.613 19.863 -13.765 1.00 79.50 242 ASP A O 1
ATOM 2042 N N . GLU A 1 243 ? -12.055 18.572 -15.499 1.00 86.69 243 GLU A N 1
ATOM 2043 C CA . GLU A 1 243 ? -13.247 18.824 -16.304 1.00 86.69 243 GLU A CA 1
ATOM 2044 C C . GLU A 1 243 ? -14.303 17.715 -16.168 1.00 86.69 243 GLU A C 1
ATOM 2046 O O . GLU A 1 243 ? -14.119 16.684 -15.513 1.00 86.69 243 GLU A O 1
ATOM 2051 N N . LYS A 1 244 ? -15.471 17.946 -16.784 1.00 93.00 244 LYS A N 1
ATOM 2052 C CA . LYS A 1 244 ? -16.500 16.913 -16.929 1.00 93.00 244 LYS A CA 1
ATOM 2053 C C . LYS A 1 244 ? -16.202 16.060 -18.153 1.00 93.00 244 LYS A C 1
ATOM 2055 O O . LYS A 1 244 ? -16.101 16.595 -19.253 1.00 93.00 244 LYS A O 1
ATOM 2060 N N . ILE A 1 245 ? -16.179 14.743 -17.982 1.00 96.19 245 ILE A N 1
ATOM 2061 C CA . ILE A 1 245 ? -15.969 13.794 -19.072 1.00 96.19 245 ILE A CA 1
ATOM 2062 C C . ILE A 1 245 ? -17.276 13.112 -19.483 1.00 96.19 245 ILE A C 1
ATOM 2064 O O . ILE A 1 245 ? -18.001 12.587 -18.638 1.00 96.19 245 ILE A O 1
ATOM 2068 N N . LYS A 1 246 ? -17.576 13.133 -20.785 1.00 97.12 246 LYS A N 1
ATOM 2069 C CA . LYS A 1 246 ? -18.643 12.347 -21.427 1.00 97.12 246 LYS A CA 1
ATOM 2070 C C . LYS A 1 246 ? -18.068 11.064 -22.024 1.00 97.12 246 LYS A C 1
ATOM 2072 O O . LYS A 1 246 ? -16.867 11.004 -22.289 1.00 97.12 246 LYS A O 1
ATOM 2077 N N . LEU A 1 247 ? -18.919 10.069 -22.263 1.00 97.06 247 LEU A N 1
ATOM 2078 C CA . LEU A 1 247 ? -18.502 8.773 -22.801 1.00 97.06 247 LEU A CA 1
ATOM 2079 C C . LEU A 1 247 ? -17.816 8.913 -24.167 1.00 97.06 247 LEU A C 1
ATOM 2081 O O . LEU A 1 247 ? -16.746 8.348 -24.376 1.00 97.06 247 LEU A O 1
ATOM 2085 N N . GLU A 1 248 ? -18.391 9.704 -25.072 1.00 96.25 248 GLU A N 1
ATOM 2086 C CA . GLU A 1 248 ? -17.867 9.892 -26.429 1.00 96.25 248 GLU A CA 1
ATOM 2087 C C . GLU A 1 248 ? -16.470 10.519 -26.389 1.00 96.25 248 GLU A C 1
ATOM 2089 O O . GLU A 1 248 ? -15.539 10.009 -27.008 1.00 96.25 248 GLU A O 1
ATOM 2094 N N . ASN A 1 249 ? -16.301 11.554 -25.561 1.00 94.12 249 ASN A N 1
ATOM 2095 C CA . ASN A 1 249 ? -15.023 12.234 -25.354 1.00 94.12 249 ASN A CA 1
ATOM 2096 C C . ASN A 1 249 ? -13.963 11.294 -24.749 1.00 94.12 249 ASN A C 1
ATOM 2098 O O . ASN A 1 249 ? -12.780 11.397 -25.077 1.00 94.12 249 ASN A O 1
ATOM 2102 N N . ALA A 1 250 ? -14.365 10.382 -23.854 1.00 96.06 250 ALA A N 1
ATOM 2103 C CA . ALA A 1 250 ? -13.454 9.398 -23.274 1.00 96.06 250 ALA A CA 1
ATOM 2104 C C . ALA A 1 250 ? -12.962 8.406 -24.337 1.00 96.06 250 ALA A C 1
ATOM 2106 O O . ALA A 1 250 ? -11.762 8.150 -24.433 1.00 96.06 250 ALA A O 1
ATOM 2107 N N . ILE A 1 251 ? -13.872 7.897 -25.171 1.00 96.31 251 ILE A N 1
ATOM 2108 C CA . ILE A 1 251 ? -13.544 6.965 -26.259 1.00 96.31 251 ILE A CA 1
ATOM 2109 C C . ILE A 1 251 ? -12.658 7.644 -27.312 1.00 96.31 251 ILE A C 1
ATOM 2111 O O . ILE A 1 251 ? -11.673 7.050 -27.757 1.00 96.31 251 ILE A O 1
ATOM 2115 N N . GLU A 1 252 ? -12.963 8.888 -27.684 1.00 95.69 252 GLU A N 1
ATOM 2116 C CA . GLU A 1 252 ? -12.148 9.678 -28.612 1.00 95.69 252 GLU A CA 1
ATOM 2117 C C . GLU A 1 252 ? -10.728 9.888 -28.065 1.00 95.69 252 GLU A C 1
ATOM 2119 O O . GLU A 1 252 ? -9.746 9.618 -28.759 1.00 95.69 252 GLU A O 1
ATOM 2124 N N . SER A 1 253 ? -10.612 10.254 -26.784 1.00 94.88 253 SER A N 1
ATOM 2125 C CA . SER A 1 253 ? -9.319 10.424 -26.112 1.00 94.88 253 SER A CA 1
ATOM 2126 C C . SER A 1 253 ? -8.490 9.139 -26.158 1.00 94.88 253 SER A C 1
ATOM 2128 O O . SER A 1 253 ? -7.352 9.164 -26.620 1.00 94.88 253 SER A O 1
ATOM 2130 N N . ILE A 1 254 ? -9.071 7.998 -25.771 1.00 95.19 254 ILE A N 1
ATOM 2131 C CA . ILE A 1 254 ? -8.400 6.684 -25.797 1.00 95.19 254 ILE A CA 1
ATOM 2132 C C . ILE A 1 254 ? -7.985 6.293 -27.220 1.00 95.19 254 ILE A C 1
ATOM 2134 O O . ILE A 1 254 ? -6.944 5.665 -27.436 1.00 95.19 254 ILE A O 1
ATOM 2138 N N . SER A 1 255 ? -8.792 6.654 -28.215 1.00 93.00 255 SER A N 1
ATOM 2139 C CA . SER A 1 255 ? -8.491 6.379 -29.621 1.00 93.00 255 SER A CA 1
ATOM 2140 C C . SER A 1 255 ? -7.275 7.165 -30.121 1.00 93.00 255 SER A C 1
ATOM 2142 O O . SER A 1 255 ? -6.537 6.642 -30.949 1.00 93.00 255 SER A O 1
ATOM 2144 N N . SER A 1 256 ? -7.030 8.363 -29.578 1.00 94.31 256 SER A N 1
ATOM 2145 C CA . SER A 1 256 ? -5.884 9.218 -29.925 1.00 94.31 256 SER A CA 1
ATOM 2146 C C . SER A 1 256 ? -4.567 8.868 -29.218 1.00 94.31 256 SER A C 1
ATOM 2148 O O . SER A 1 256 ? -3.515 9.380 -29.597 1.00 94.31 256 SER A O 1
ATOM 2150 N N . TRP A 1 257 ? -4.607 8.036 -28.175 1.00 94.69 257 TRP A N 1
ATOM 2151 C CA . TRP A 1 2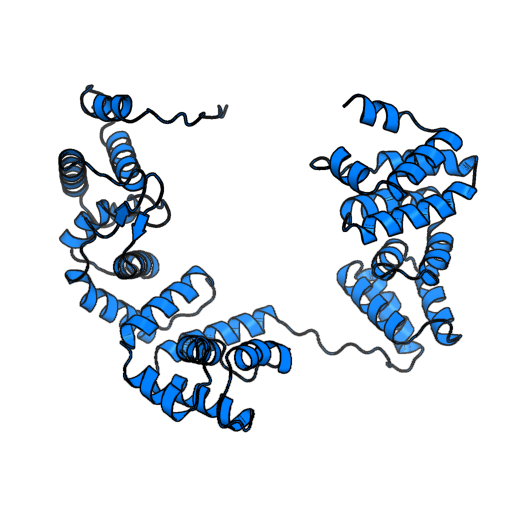57 ? -3.418 7.684 -27.399 1.00 94.69 257 TRP A CA 1
ATOM 2152 C C . TRP A 1 257 ? -2.502 6.720 -28.149 1.00 94.69 257 TRP A C 1
ATOM 2154 O O . TRP A 1 257 ? -2.971 5.817 -28.847 1.00 94.69 257 TRP A O 1
ATOM 2164 N N . ASP A 1 258 ? -1.197 6.844 -27.891 1.00 95.00 258 ASP A N 1
ATOM 2165 C CA . ASP A 1 258 ? -0.268 5.728 -28.056 1.00 95.00 258 ASP A CA 1
ATOM 2166 C C . ASP A 1 258 ? -0.639 4.653 -27.026 1.00 95.00 258 ASP A C 1
ATOM 2168 O O . ASP A 1 258 ? -0.301 4.731 -25.841 1.00 95.00 258 ASP A O 1
ATOM 2172 N N . TRP A 1 259 ? -1.457 3.706 -27.481 1.00 94.94 259 TRP A N 1
ATOM 2173 C CA . TRP A 1 259 ? -2.034 2.683 -26.623 1.00 94.94 259 TRP A CA 1
ATOM 2174 C C . TRP A 1 259 ? -0.968 1.734 -26.087 1.00 94.94 259 TRP A C 1
ATOM 2176 O O . TRP A 1 259 ? -1.006 1.395 -24.909 1.00 94.94 259 TRP A O 1
ATOM 2186 N N . ASP A 1 260 ? 0.011 1.369 -26.911 1.00 95.62 260 ASP A N 1
ATOM 2187 C CA . ASP A 1 260 ? 1.075 0.455 -26.510 1.00 95.62 260 ASP A CA 1
ATOM 2188 C C . ASP A 1 260 ? 1.948 1.096 -25.426 1.00 95.62 260 ASP A C 1
ATOM 2190 O O . ASP A 1 260 ? 2.260 0.457 -24.419 1.00 95.62 260 ASP A O 1
ATOM 2194 N N . TRP A 1 261 ? 2.264 2.388 -25.570 1.00 95.56 261 TRP A N 1
ATOM 2195 C CA . TRP A 1 261 ? 2.955 3.157 -24.535 1.00 95.56 261 TRP A CA 1
ATOM 2196 C C . TRP A 1 261 ? 2.145 3.291 -23.236 1.00 95.56 261 TRP A C 1
ATOM 2198 O O . TRP A 1 261 ? 2.680 3.167 -22.128 1.00 95.56 261 TRP A O 1
ATOM 2208 N N . PHE A 1 262 ? 0.838 3.533 -23.335 1.00 95.62 262 PHE A N 1
ATOM 2209 C CA . PHE A 1 262 ? -0.021 3.534 -22.154 1.00 95.62 262 PHE A CA 1
ATOM 2210 C C . PHE A 1 262 ? 0.005 2.161 -21.465 1.00 95.62 262 PHE A C 1
ATOM 2212 O O . PHE A 1 262 ? 0.275 2.075 -20.269 1.00 95.62 262 PHE A O 1
ATOM 2219 N N . CYS A 1 263 ? -0.201 1.080 -22.213 1.00 96.62 263 CYS A N 1
ATOM 2220 C CA . CYS A 1 263 ? -0.255 -0.264 -21.655 1.00 96.62 263 CYS A CA 1
ATOM 2221 C C . CYS A 1 263 ? 1.056 -0.673 -21.001 1.00 96.62 263 CYS A C 1
ATOM 2223 O O . CYS A 1 263 ? 1.038 -1.139 -19.865 1.00 96.62 263 CYS A O 1
ATOM 2225 N N . ILE A 1 264 ? 2.194 -0.450 -21.658 1.00 97.75 264 ILE A N 1
ATOM 2226 C CA . ILE A 1 264 ? 3.481 -0.897 -21.129 1.00 97.75 264 ILE A CA 1
ATOM 2227 C C . ILE A 1 264 ? 3.842 -0.207 -19.805 1.00 97.75 264 ILE A C 1
ATOM 2229 O O . ILE A 1 264 ? 4.324 -0.856 -18.875 1.00 97.75 264 ILE A O 1
ATOM 2233 N N . THR A 1 265 ? 3.533 1.087 -19.674 1.00 95.94 265 THR A N 1
ATOM 2234 C CA . THR A 1 265 ? 3.774 1.832 -18.431 1.00 95.94 265 THR A CA 1
ATOM 2235 C C . THR A 1 265 ? 2.852 1.356 -17.310 1.00 95.94 265 THR A C 1
ATOM 2237 O O . THR A 1 265 ? 3.292 1.207 -16.171 1.00 95.94 265 THR A O 1
ATOM 2240 N N . GLN A 1 266 ? 1.595 1.028 -17.624 1.00 95.69 266 GLN A N 1
ATOM 2241 C CA . GLN A 1 266 ? 0.661 0.443 -16.658 1.00 95.69 266 GLN A CA 1
ATOM 2242 C C . GLN A 1 266 ? 1.036 -0.989 -16.249 1.00 95.69 266 GLN A C 1
ATOM 2244 O O . GLN A 1 266 ? 0.900 -1.340 -15.076 1.00 95.69 266 GLN A O 1
ATOM 2249 N N . ILE A 1 267 ? 1.533 -1.806 -17.182 1.00 97.44 267 ILE A N 1
ATOM 2250 C CA . ILE A 1 267 ? 2.058 -3.151 -16.912 1.00 97.44 267 ILE A CA 1
ATOM 2251 C C . ILE A 1 267 ? 3.240 -3.046 -15.944 1.00 97.44 267 ILE A C 1
ATOM 2253 O O . ILE A 1 267 ? 3.242 -3.724 -14.918 1.00 97.44 267 ILE A O 1
ATOM 2257 N N . TYR A 1 268 ? 4.202 -2.162 -16.224 1.00 96.44 268 TYR A N 1
ATOM 2258 C CA . TYR A 1 268 ? 5.336 -1.899 -15.336 1.00 96.44 268 TYR A CA 1
ATOM 2259 C C . TYR A 1 268 ? 4.872 -1.513 -13.920 1.00 96.44 268 TYR A C 1
ATOM 2261 O O . TYR A 1 268 ? 5.245 -2.171 -12.948 1.00 96.44 268 TYR A O 1
ATOM 2269 N N . GLU A 1 269 ? 3.991 -0.510 -13.800 1.00 93.88 269 GLU A N 1
ATOM 2270 C CA . GLU A 1 269 ? 3.453 -0.061 -12.506 1.00 93.88 269 GLU A CA 1
ATOM 2271 C C . GLU A 1 269 ? 2.782 -1.201 -11.727 1.00 93.88 269 GLU A C 1
ATOM 2273 O O . GLU A 1 269 ? 2.936 -1.298 -10.508 1.00 93.88 269 GLU A O 1
ATOM 2278 N N . LYS A 1 270 ? 2.030 -2.073 -12.406 1.00 93.88 270 LYS A N 1
ATOM 2279 C CA . LYS A 1 270 ? 1.350 -3.201 -11.761 1.00 93.88 270 LYS A CA 1
ATOM 2280 C C . LYS A 1 270 ? 2.332 -4.267 -11.281 1.00 93.88 270 LYS A C 1
ATOM 2282 O O . LYS A 1 270 ? 2.187 -4.732 -10.156 1.00 93.88 270 LYS A O 1
ATOM 2287 N N . LEU A 1 271 ? 3.326 -4.627 -12.091 1.00 94.88 271 LEU A N 1
ATOM 2288 C CA . LEU A 1 271 ? 4.254 -5.716 -11.769 1.00 94.88 271 LEU A CA 1
ATOM 2289 C C . LEU A 1 271 ? 5.316 -5.332 -10.732 1.00 94.88 271 LEU A C 1
ATOM 2291 O O . LEU A 1 271 ? 5.783 -6.200 -9.997 1.00 94.88 271 LEU A O 1
ATOM 2295 N N . VAL A 1 272 ? 5.683 -4.051 -10.631 1.00 92.00 272 VAL A N 1
ATOM 2296 C CA . VAL A 1 272 ? 6.544 -3.563 -9.537 1.00 92.00 272 VAL A CA 1
ATOM 2297 C C . VAL A 1 272 ? 5.816 -3.621 -8.193 1.00 92.00 272 VAL A C 1
ATOM 2299 O O . VAL A 1 272 ? 6.418 -3.963 -7.181 1.00 92.00 272 VAL A O 1
ATOM 2302 N N . ASN A 1 273 ? 4.513 -3.323 -8.177 1.00 87.31 273 ASN A N 1
ATOM 2303 C CA . ASN A 1 273 ? 3.729 -3.228 -6.942 1.00 87.31 273 ASN A CA 1
ATOM 2304 C C . ASN A 1 273 ? 3.008 -4.526 -6.546 1.00 87.31 273 ASN A C 1
ATOM 2306 O O . ASN A 1 273 ? 2.448 -4.596 -5.451 1.00 87.31 273 ASN A O 1
ATOM 2310 N N . ASN A 1 274 ? 2.955 -5.529 -7.426 1.00 85.56 274 ASN A N 1
ATOM 2311 C CA . ASN A 1 274 ? 2.252 -6.780 -7.167 1.00 85.56 274 ASN A CA 1
ATOM 2312 C C . ASN A 1 274 ? 2.977 -7.978 -7.796 1.00 85.56 274 ASN A C 1
ATOM 2314 O O . ASN A 1 274 ? 2.950 -8.182 -9.010 1.00 85.56 274 ASN A O 1
ATOM 2318 N N . VAL A 1 275 ? 3.588 -8.798 -6.938 1.00 81.62 275 VAL A N 1
ATOM 2319 C CA . VAL A 1 275 ? 4.329 -10.003 -7.336 1.00 81.62 275 VAL A CA 1
ATOM 2320 C C . VAL A 1 275 ? 3.433 -11.203 -7.652 1.00 81.62 275 VAL A C 1
ATOM 2322 O O . VAL A 1 275 ? 3.919 -12.169 -8.233 1.00 81.62 275 VAL A O 1
ATOM 2325 N N . GLU A 1 276 ? 2.147 -11.153 -7.297 1.00 89.62 276 GLU A N 1
ATOM 2326 C CA . GLU A 1 276 ? 1.206 -12.271 -7.448 1.00 89.62 276 GLU A CA 1
ATOM 2327 C C . GLU A 1 276 ? 0.473 -12.291 -8.793 1.00 89.62 276 GLU A C 1
ATOM 2329 O O . GLU A 1 276 ? -0.280 -13.224 -9.070 1.00 89.62 276 GLU A O 1
ATOM 2334 N N . ILE A 1 277 ? 0.674 -11.276 -9.639 1.00 94.38 277 ILE A N 1
ATOM 2335 C CA . ILE A 1 277 ? 0.076 -11.249 -10.976 1.00 94.38 277 ILE A CA 1
ATOM 2336 C C . ILE A 1 277 ? 0.628 -12.416 -11.799 1.00 94.38 277 ILE A C 1
ATOM 2338 O O . ILE A 1 277 ? 1.836 -12.547 -12.011 1.00 94.38 277 ILE A O 1
ATOM 2342 N N . ILE A 1 278 ? -0.285 -13.243 -12.299 1.00 94.88 278 ILE A N 1
ATOM 2343 C CA . ILE A 1 278 ? 0.010 -14.353 -13.195 1.00 94.88 278 ILE A CA 1
ATOM 2344 C C . ILE A 1 278 ? 0.067 -13.800 -14.615 1.00 94.88 278 ILE A C 1
ATOM 2346 O O . ILE A 1 278 ? -0.872 -13.162 -15.088 1.00 94.88 278 ILE A O 1
ATOM 2350 N N . ILE A 1 279 ? 1.175 -14.059 -15.304 1.00 96.31 279 ILE A N 1
ATOM 2351 C CA . ILE A 1 279 ? 1.424 -13.550 -16.653 1.00 96.31 279 ILE A CA 1
ATOM 2352 C C . ILE A 1 279 ? 1.423 -14.737 -17.606 1.00 96.31 279 ILE A C 1
ATOM 2354 O O . ILE A 1 279 ? 2.237 -15.654 -17.479 1.00 96.31 279 ILE A O 1
ATOM 2358 N N . SER A 1 280 ? 0.493 -14.732 -18.555 1.00 97.00 280 SER A N 1
ATOM 2359 C CA . SER A 1 280 ? 0.424 -15.760 -19.592 1.00 97.00 280 SER A CA 1
ATOM 2360 C C . SER A 1 280 ? 1.577 -15.630 -20.594 1.00 97.00 280 SER A C 1
ATOM 2362 O O . SER A 1 280 ? 2.182 -14.568 -20.746 1.00 97.00 280 SER A O 1
ATOM 2364 N N . ILE A 1 281 ? 1.848 -16.709 -21.335 1.00 96.88 281 ILE A N 1
ATOM 2365 C CA . ILE A 1 281 ? 2.866 -16.714 -22.399 1.00 96.88 281 ILE A CA 1
ATOM 2366 C C . ILE A 1 281 ? 2.552 -15.638 -23.448 1.00 96.88 281 ILE A C 1
ATOM 2368 O O . ILE A 1 281 ? 3.424 -14.856 -23.791 1.00 96.88 281 ILE A O 1
ATOM 2372 N N . GLN A 1 282 ? 1.289 -15.513 -23.868 1.00 97.44 282 GLN A N 1
ATOM 2373 C CA . GLN A 1 282 ? 0.869 -14.517 -24.862 1.00 97.44 282 GLN A CA 1
ATOM 2374 C C . GLN A 1 282 ? 1.111 -13.074 -24.392 1.00 97.44 282 GLN A C 1
ATOM 2376 O O . GLN A 1 282 ? 1.555 -12.235 -25.170 1.00 97.44 282 GLN A O 1
ATOM 2381 N N . GLN A 1 283 ? 0.849 -12.783 -23.114 1.00 97.94 283 GLN A N 1
ATOM 2382 C CA . GLN A 1 283 ? 1.124 -11.469 -22.524 1.00 97.94 283 GLN A CA 1
ATOM 2383 C C . GLN A 1 283 ? 2.629 -11.202 -22.435 1.00 97.94 283 GLN A C 1
ATOM 2385 O O . GLN A 1 283 ? 3.077 -10.098 -22.745 1.00 97.94 283 GLN A O 1
ATOM 2390 N N . LYS A 1 284 ? 3.418 -12.215 -22.052 1.00 97.69 284 LYS A N 1
ATOM 2391 C CA . LYS A 1 284 ? 4.882 -12.128 -22.034 1.00 97.69 284 LYS A CA 1
ATOM 2392 C C . LYS A 1 284 ? 5.435 -11.855 -23.435 1.00 97.69 284 LYS A C 1
ATOM 2394 O O . LYS A 1 284 ? 6.257 -10.956 -23.584 1.00 97.69 284 LYS A O 1
ATOM 2399 N N . ASP A 1 285 ? 4.950 -12.570 -24.447 1.00 97.75 285 ASP A N 1
ATOM 2400 C CA . ASP A 1 285 ? 5.353 -12.396 -25.846 1.00 97.75 285 ASP A CA 1
ATOM 2401 C C . ASP A 1 285 ? 4.980 -11.002 -26.362 1.00 97.75 285 ASP A C 1
ATOM 2403 O O . ASP A 1 285 ? 5.774 -10.357 -27.043 1.00 97.75 285 ASP A O 1
ATOM 2407 N N . TRP A 1 286 ? 3.799 -10.491 -25.998 1.00 98.12 286 TRP A N 1
ATOM 2408 C CA . TRP A 1 286 ? 3.395 -9.124 -26.333 1.00 98.12 286 TRP A CA 1
ATOM 2409 C C . TRP A 1 286 ? 4.361 -8.086 -25.745 1.00 98.12 286 TRP A C 1
ATOM 2411 O O . TRP A 1 286 ? 4.821 -7.199 -26.465 1.00 98.12 286 TRP A O 1
ATOM 2421 N N . ILE A 1 287 ? 4.728 -8.230 -24.465 1.00 98.38 287 ILE A N 1
ATOM 2422 C CA . ILE A 1 287 ? 5.696 -7.341 -23.805 1.00 98.38 287 ILE A CA 1
ATOM 2423 C C . ILE A 1 287 ? 7.074 -7.454 -24.469 1.00 98.38 287 ILE A C 1
ATOM 2425 O O . ILE A 1 287 ? 7.693 -6.434 -24.761 1.00 98.38 287 ILE A O 1
ATOM 2429 N N . ALA A 1 288 ? 7.539 -8.674 -24.748 1.00 98.00 288 ALA A N 1
ATOM 2430 C CA . ALA A 1 288 ? 8.821 -8.912 -25.403 1.00 98.00 288 ALA A CA 1
ATOM 2431 C C . ALA A 1 288 ? 8.880 -8.257 -26.793 1.00 98.00 288 ALA A C 1
ATOM 2433 O O . ALA A 1 288 ? 9.848 -7.567 -27.103 1.00 98.00 288 ALA A O 1
ATOM 2434 N N . ASN A 1 289 ? 7.816 -8.388 -27.590 1.00 97.19 289 ASN A N 1
ATOM 2435 C CA . ASN A 1 289 ? 7.714 -7.751 -28.904 1.00 97.19 289 ASN A CA 1
ATOM 2436 C C . ASN A 1 289 ? 7.760 -6.221 -28.808 1.00 97.19 289 ASN A C 1
ATOM 2438 O O . ASN A 1 289 ? 8.441 -5.574 -29.607 1.00 97.19 289 ASN A O 1
ATOM 2442 N N . TRP A 1 290 ? 7.072 -5.636 -27.821 1.00 97.69 290 TRP A N 1
ATOM 2443 C CA . TRP A 1 290 ? 7.163 -4.200 -27.560 1.00 97.69 290 TRP A CA 1
ATOM 2444 C C . TRP A 1 290 ? 8.596 -3.792 -27.197 1.00 97.69 290 TRP A C 1
ATOM 2446 O O . TRP A 1 290 ? 9.120 -2.830 -27.765 1.00 97.69 290 TRP A O 1
ATOM 2456 N N . CYS A 1 291 ? 9.252 -4.549 -26.310 1.00 98.06 291 CYS A N 1
ATOM 2457 C CA . CYS A 1 291 ? 10.635 -4.299 -25.918 1.00 98.06 291 CYS A CA 1
ATOM 2458 C C . CYS A 1 291 ? 11.554 -4.298 -27.142 1.00 98.06 291 CYS A C 1
ATOM 2460 O O . CYS A 1 291 ? 12.254 -3.313 -27.358 1.00 98.06 291 CYS A O 1
ATOM 2462 N N . SER A 1 292 ? 11.491 -5.329 -27.989 1.00 96.06 292 SER A N 1
ATOM 2463 C CA . SER A 1 292 ? 12.290 -5.415 -29.218 1.00 96.06 292 SER A CA 1
ATOM 2464 C C . SER A 1 292 ? 12.033 -4.253 -30.183 1.00 96.06 292 SER A C 1
ATOM 2466 O O . SER A 1 292 ? 12.969 -3.740 -30.785 1.00 96.06 292 SER A O 1
ATOM 2468 N N . PHE A 1 293 ? 10.784 -3.796 -30.320 1.00 95.06 293 PHE A N 1
ATOM 2469 C CA . PHE A 1 293 ? 10.433 -2.684 -31.213 1.00 95.06 293 PHE A CA 1
ATOM 2470 C C . PHE A 1 293 ? 10.933 -1.311 -30.731 1.00 95.06 293 PHE A C 1
ATOM 2472 O O . PHE A 1 293 ? 11.144 -0.394 -31.536 1.00 95.06 293 PHE A O 1
ATOM 2479 N N . VAL A 1 294 ? 11.057 -1.129 -29.416 1.00 95.12 294 VAL A N 1
ATOM 2480 C CA . VAL A 1 294 ? 11.454 0.146 -28.801 1.00 95.12 294 VAL A CA 1
ATOM 2481 C C . VAL A 1 294 ? 12.943 0.190 -28.472 1.00 95.12 294 VAL A C 1
ATOM 2483 O O . VAL A 1 294 ? 13.488 1.286 -28.352 1.00 95.12 294 VAL A O 1
ATOM 2486 N N . LEU A 1 295 ? 13.604 -0.965 -28.388 1.00 95.12 295 LEU A N 1
ATOM 2487 C CA . LEU A 1 295 ? 14.989 -1.106 -27.945 1.00 95.12 295 LEU A CA 1
ATOM 2488 C C . LEU A 1 295 ? 15.946 -0.135 -28.648 1.00 95.12 295 LEU A C 1
ATOM 2490 O O . LEU A 1 295 ? 16.581 0.680 -27.986 1.00 95.12 295 LEU A O 1
ATOM 2494 N N . ASP A 1 296 ? 15.942 -0.127 -29.982 1.00 91.25 296 ASP A N 1
ATOM 2495 C CA . ASP A 1 296 ? 16.841 0.701 -30.803 1.00 91.25 296 ASP A CA 1
ATOM 2496 C C . ASP A 1 296 ? 16.517 2.208 -30.755 1.00 91.25 296 ASP A C 1
ATOM 2498 O O . ASP A 1 296 ? 17.244 3.038 -31.299 1.00 91.25 296 ASP A O 1
ATOM 2502 N N . LYS A 1 297 ? 15.395 2.589 -30.134 1.00 92.75 297 LYS A N 1
ATOM 2503 C CA . LYS A 1 297 ? 14.962 3.989 -29.988 1.00 92.75 297 LYS A CA 1
ATOM 2504 C C . LYS A 1 297 ? 15.388 4.586 -28.651 1.00 92.75 297 LYS A C 1
ATOM 2506 O O . LYS A 1 297 ? 15.214 5.790 -28.438 1.00 92.75 297 LYS A O 1
ATOM 2511 N N . VAL A 1 298 ? 15.888 3.761 -27.732 1.00 94.31 298 VAL A N 1
ATOM 2512 C CA . VAL A 1 298 ? 16.291 4.184 -26.395 1.00 94.31 298 VAL A CA 1
ATOM 2513 C C . VAL A 1 298 ? 17.806 4.245 -26.313 1.00 94.31 298 VAL A C 1
ATOM 2515 O O . VAL A 1 298 ? 18.501 3.245 -26.410 1.00 94.31 298 VAL A O 1
ATOM 2518 N N . ASP A 1 299 ? 18.305 5.451 -26.071 1.00 93.56 299 ASP A N 1
ATOM 2519 C CA . ASP A 1 299 ? 19.701 5.689 -25.735 1.00 93.56 299 ASP A CA 1
ATOM 2520 C C . ASP A 1 299 ? 19.884 5.524 -24.221 1.00 93.56 299 ASP A C 1
ATOM 2522 O O . ASP A 1 299 ? 19.523 6.418 -23.448 1.00 93.56 299 ASP A O 1
ATOM 2526 N N . PHE A 1 300 ? 20.399 4.365 -23.800 1.00 94.19 300 PHE A N 1
ATOM 2527 C CA . PHE A 1 300 ? 20.664 4.071 -22.390 1.00 94.19 300 PHE A CA 1
ATOM 2528 C C . PHE A 1 300 ? 21.782 4.935 -21.804 1.00 94.19 300 PHE A C 1
ATOM 2530 O O . PHE A 1 300 ? 21.681 5.314 -20.636 1.00 94.19 300 PHE A O 1
ATOM 2537 N N . LYS A 1 301 ? 22.775 5.339 -22.609 1.00 90.94 301 LYS A N 1
ATOM 2538 C CA . LYS A 1 301 ? 23.872 6.206 -22.154 1.00 90.94 301 LYS A CA 1
ATOM 2539 C C . LYS A 1 301 ? 23.361 7.560 -21.670 1.00 90.94 301 LYS A C 1
ATOM 2541 O O . LYS A 1 301 ? 23.841 8.085 -20.672 1.00 90.94 301 LYS A O 1
ATOM 2546 N N . ASN A 1 302 ? 22.340 8.094 -22.343 1.00 90.25 302 ASN A N 1
ATOM 2547 C CA . ASN A 1 302 ? 21.736 9.395 -22.030 1.00 90.25 302 ASN A CA 1
ATOM 2548 C C . ASN A 1 302 ? 20.318 9.290 -21.430 1.00 90.25 302 ASN A C 1
ATOM 2550 O O . ASN A 1 302 ? 19.546 10.262 -21.431 1.00 90.25 302 ASN A O 1
ATOM 2554 N N . ALA A 1 303 ? 19.934 8.110 -20.930 1.00 92.81 303 ALA A N 1
ATOM 2555 C CA . ALA A 1 303 ? 18.601 7.877 -20.376 1.00 92.81 303 ALA A CA 1
ATOM 2556 C C . ALA A 1 303 ? 18.388 8.546 -19.009 1.00 92.81 303 ALA A C 1
ATOM 2558 O O . ALA A 1 303 ? 17.239 8.835 -18.661 1.00 92.81 303 ALA A O 1
ATOM 2559 N N . ILE A 1 304 ? 19.464 8.822 -18.266 1.00 90.62 304 ILE A N 1
ATOM 2560 C CA . ILE A 1 304 ? 19.444 9.532 -16.983 1.00 90.62 304 ILE A CA 1
ATOM 2561 C C . ILE A 1 304 ? 20.095 10.902 -17.180 1.00 90.62 304 ILE A C 1
ATOM 2563 O O . ILE A 1 304 ? 21.257 10.997 -17.555 1.00 90.62 304 ILE A O 1
ATOM 2567 N N . ASN A 1 305 ? 19.353 11.974 -16.907 1.00 86.19 305 ASN A N 1
ATOM 2568 C CA . ASN A 1 305 ? 19.840 13.346 -17.038 1.00 86.19 305 ASN A CA 1
ATOM 2569 C C . ASN A 1 305 ? 19.749 14.074 -15.701 1.00 86.19 305 ASN A C 1
ATOM 2571 O O . ASN A 1 305 ? 18.687 14.103 -15.078 1.00 86.19 305 ASN A O 1
ATOM 2575 N N . LYS A 1 306 ? 20.840 14.714 -15.280 1.00 83.00 306 LYS A N 1
ATOM 2576 C CA . LYS A 1 306 ? 20.870 15.538 -14.069 1.00 83.00 306 LYS A CA 1
ATOM 2577 C C . LYS A 1 306 ? 20.059 16.821 -14.288 1.00 83.00 306 LYS A C 1
ATOM 2579 O O . LYS A 1 306 ? 20.341 17.588 -15.201 1.00 83.00 306 LYS A O 1
ATOM 2584 N N . THR A 1 307 ? 19.043 17.047 -13.458 1.00 84.12 307 THR A N 1
ATOM 2585 C CA . THR A 1 307 ? 18.152 18.225 -13.515 1.00 84.12 307 THR A CA 1
ATOM 2586 C C . THR A 1 307 ? 18.423 19.240 -12.400 1.00 84.12 307 THR A C 1
ATOM 2588 O O . THR A 1 307 ? 17.831 20.314 -12.386 1.00 84.12 307 THR A O 1
ATOM 2591 N N . GLY A 1 308 ? 19.312 18.909 -11.463 1.00 78.38 308 GLY A N 1
ATOM 2592 C CA . GLY A 1 308 ? 19.733 19.744 -10.338 1.00 78.38 308 GLY A CA 1
ATOM 2593 C C . GLY A 1 308 ? 20.849 19.055 -9.552 1.00 78.38 308 GLY A C 1
ATOM 2594 O O . GLY A 1 308 ? 21.293 17.977 -9.933 1.00 78.38 308 GLY A O 1
ATOM 2595 N N . GLU A 1 309 ? 21.318 19.636 -8.444 1.00 75.12 309 GLU A N 1
ATOM 2596 C CA . GLU A 1 309 ? 22.467 19.076 -7.702 1.00 75.12 309 GLU A CA 1
ATOM 2597 C C . GLU A 1 309 ? 22.249 17.631 -7.228 1.00 75.12 309 GLU A C 1
ATOM 2599 O O . GLU A 1 309 ? 23.183 16.833 -7.283 1.00 75.12 309 GLU A O 1
ATOM 2604 N N . LYS A 1 310 ? 21.013 17.299 -6.830 1.00 76.12 310 LYS A N 1
ATOM 2605 C CA . LYS A 1 310 ? 20.596 15.977 -6.326 1.00 76.12 310 LYS A CA 1
ATOM 2606 C C . LYS A 1 310 ? 19.353 15.421 -7.029 1.00 76.12 310 LYS A C 1
ATOM 2608 O O . LYS A 1 310 ? 18.715 14.507 -6.516 1.00 76.12 310 LYS A O 1
ATOM 2613 N N . THR A 1 311 ? 18.949 1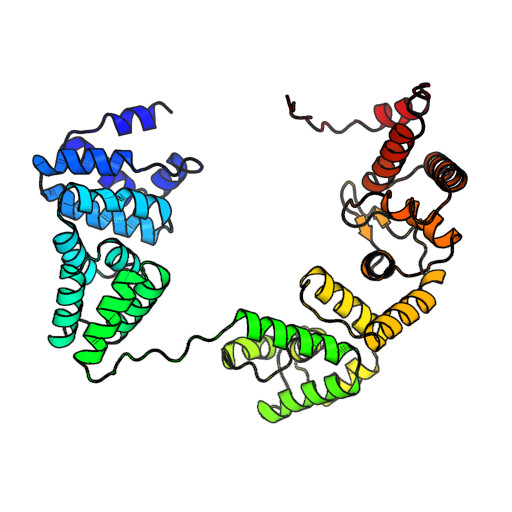6.015 -8.151 1.00 78.56 311 THR A N 1
ATOM 2614 C CA . THR A 1 311 ? 17.750 15.594 -8.886 1.00 78.56 311 THR A CA 1
ATOM 2615 C C . THR A 1 311 ? 18.123 15.123 -10.279 1.00 78.56 311 THR A C 1
ATOM 2617 O O . THR A 1 311 ? 18.969 15.718 -10.951 1.00 78.56 311 THR A O 1
ATOM 2620 N N . TYR A 1 312 ? 17.459 14.058 -10.713 1.00 83.19 312 TYR A N 1
ATOM 2621 C CA . TYR A 1 312 ? 17.653 13.454 -12.019 1.00 83.19 312 TYR A CA 1
ATOM 2622 C C . TYR A 1 312 ? 16.291 13.230 -12.673 1.00 83.19 312 TYR A C 1
ATOM 2624 O O . TYR A 1 312 ? 15.289 12.988 -11.999 1.00 83.19 312 TYR A O 1
ATOM 2632 N N . SER A 1 313 ? 16.268 13.295 -13.995 1.00 87.19 313 SER A N 1
ATOM 2633 C CA . SER A 1 313 ? 15.167 12.831 -14.829 1.00 87.19 313 SER A CA 1
ATOM 2634 C C . SER A 1 313 ? 15.595 11.546 -15.519 1.00 87.19 313 SER A C 1
ATOM 2636 O O . SER A 1 313 ? 16.738 11.425 -15.958 1.00 87.19 313 SER A O 1
ATOM 2638 N N . ILE A 1 314 ? 14.683 10.584 -15.603 1.00 91.56 314 ILE A N 1
ATOM 2639 C CA . ILE A 1 314 ? 14.952 9.279 -16.200 1.00 91.56 314 ILE A CA 1
ATOM 2640 C C . ILE A 1 314 ? 13.918 9.031 -17.289 1.00 91.56 314 ILE A C 1
ATOM 2642 O O . ILE A 1 314 ? 12.722 9.252 -17.087 1.00 91.56 314 ILE A O 1
ATOM 2646 N N . ARG A 1 315 ? 14.368 8.568 -18.456 1.00 92.44 315 ARG A N 1
ATOM 2647 C CA . ARG A 1 315 ? 13.468 8.190 -19.546 1.00 92.44 315 ARG A CA 1
ATOM 2648 C C . ARG A 1 315 ? 12.680 6.940 -19.158 1.00 92.44 315 ARG A C 1
ATOM 2650 O O . ARG A 1 315 ? 13.249 5.861 -19.025 1.00 92.44 315 ARG A O 1
ATOM 2657 N N . THR A 1 316 ? 11.357 7.060 -19.063 1.00 92.69 316 THR A N 1
ATOM 2658 C CA . THR A 1 316 ? 10.454 5.947 -18.714 1.00 92.69 316 THR A CA 1
ATOM 2659 C C . THR A 1 316 ? 10.619 4.727 -19.627 1.00 92.69 316 THR A C 1
ATOM 2661 O O . THR A 1 316 ? 10.460 3.599 -19.171 1.00 92.69 316 THR A O 1
ATOM 2664 N N . GLY A 1 317 ? 10.987 4.932 -20.897 1.00 95.19 317 GLY A N 1
ATOM 2665 C CA . GLY A 1 317 ? 11.205 3.835 -21.844 1.00 95.19 317 GLY A CA 1
ATOM 2666 C C . GLY A 1 317 ? 12.394 2.968 -21.439 1.00 95.19 317 GLY A C 1
ATOM 2667 O O . GLY A 1 317 ? 12.285 1.748 -21.454 1.00 95.19 317 GLY A O 1
ATOM 2668 N N . ALA A 1 318 ? 13.482 3.595 -20.977 1.00 96.31 318 ALA A N 1
ATOM 2669 C CA . ALA A 1 318 ? 14.647 2.890 -20.449 1.00 96.31 318 ALA A CA 1
ATOM 2670 C C . ALA A 1 318 ? 14.300 2.107 -19.177 1.00 96.31 318 ALA A C 1
ATOM 2672 O O . ALA A 1 318 ? 14.686 0.949 -19.064 1.00 96.31 318 ALA A O 1
ATOM 2673 N N . ILE A 1 319 ? 13.495 2.690 -18.275 1.00 95.81 319 ILE A N 1
ATOM 2674 C CA . ILE A 1 319 ? 13.004 2.000 -17.067 1.00 95.81 319 ILE A CA 1
ATOM 2675 C C . ILE A 1 319 ? 12.227 0.735 -17.447 1.00 95.81 319 ILE A C 1
ATOM 2677 O O . ILE A 1 319 ? 12.508 -0.338 -16.921 1.00 95.81 319 ILE A O 1
ATOM 2681 N N . CYS A 1 320 ? 11.276 0.846 -18.381 1.00 97.06 320 CYS A N 1
ATOM 2682 C CA . CYS A 1 320 ? 10.472 -0.292 -18.825 1.00 97.06 320 CYS A CA 1
ATOM 2683 C C . CYS A 1 320 ? 11.349 -1.380 -19.460 1.00 97.06 320 CYS A C 1
ATOM 2685 O O . CYS A 1 320 ? 11.262 -2.540 -19.069 1.00 97.06 320 CYS A O 1
ATOM 2687 N N . LEU A 1 321 ? 12.223 -1.013 -20.404 1.00 97.56 321 LEU A N 1
ATOM 2688 C CA . LEU A 1 321 ? 13.109 -1.962 -21.086 1.00 97.56 321 LEU A CA 1
ATOM 2689 C C . LEU A 1 321 ? 14.051 -2.680 -20.114 1.00 97.56 321 LEU A C 1
ATOM 2691 O O . LEU A 1 321 ? 14.185 -3.899 -20.206 1.00 97.56 321 LEU A O 1
ATOM 2695 N N . TRP A 1 322 ? 14.661 -1.943 -19.183 1.00 96.25 322 TRP A N 1
ATOM 2696 C CA . TRP A 1 322 ? 15.520 -2.493 -18.135 1.00 96.25 322 TRP A CA 1
ATOM 2697 C C . TRP A 1 322 ? 14.748 -3.435 -17.204 1.00 96.25 322 TRP A C 1
ATOM 2699 O O . TRP A 1 322 ? 15.204 -4.541 -16.910 1.00 96.25 322 TRP A O 1
ATOM 2709 N N . TYR A 1 323 ? 13.547 -3.034 -16.782 1.00 96.12 323 TYR A N 1
ATOM 2710 C CA . TYR A 1 323 ? 12.721 -3.837 -15.887 1.00 96.12 323 TYR A CA 1
ATOM 2711 C C . TYR A 1 323 ? 12.296 -5.151 -16.548 1.00 96.12 323 TYR A C 1
ATOM 2713 O O . TYR A 1 323 ? 12.470 -6.220 -15.964 1.00 96.12 323 TYR A O 1
ATOM 2721 N N . PHE A 1 324 ? 11.763 -5.095 -17.773 1.00 97.31 324 PHE A N 1
ATOM 2722 C CA . PHE A 1 324 ? 11.279 -6.289 -18.467 1.00 97.31 324 PHE A CA 1
ATOM 2723 C C . PHE A 1 324 ? 12.404 -7.221 -18.895 1.00 97.31 324 PHE A C 1
ATOM 2725 O O . PHE A 1 324 ? 12.215 -8.433 -18.805 1.00 97.31 324 PHE A O 1
ATOM 2732 N N . PHE A 1 325 ? 13.574 -6.686 -19.260 1.00 95.94 325 PHE A N 1
ATOM 2733 C CA . PHE A 1 325 ? 14.780 -7.483 -19.479 1.00 95.94 325 PHE A CA 1
ATOM 2734 C C . PHE A 1 325 ? 15.050 -8.405 -18.289 1.00 95.94 325 PHE A C 1
ATOM 2736 O O . PHE A 1 325 ? 15.041 -9.626 -18.436 1.00 95.94 325 PHE A O 1
ATOM 2743 N N . ARG A 1 326 ? 15.165 -7.825 -17.088 1.00 94.00 326 ARG A N 1
ATOM 2744 C CA . ARG A 1 326 ? 15.439 -8.573 -15.853 1.00 94.00 326 ARG A CA 1
ATOM 2745 C C . ARG A 1 326 ? 14.280 -9.481 -15.451 1.00 94.00 326 ARG A C 1
ATOM 2747 O O . ARG A 1 326 ? 14.492 -10.623 -15.057 1.00 94.00 326 ARG A O 1
ATOM 2754 N N . LYS A 1 327 ? 13.042 -8.986 -15.540 1.00 94.31 327 LYS A N 1
ATOM 2755 C CA . LYS A 1 327 ? 11.847 -9.713 -15.085 1.00 94.31 327 LYS A CA 1
ATOM 2756 C C . LYS A 1 327 ? 11.572 -10.963 -15.919 1.00 94.31 327 LYS A C 1
ATOM 2758 O O . LYS A 1 327 ? 11.093 -11.959 -15.379 1.00 94.31 327 LYS A O 1
ATOM 2763 N N . PHE A 1 328 ? 11.823 -10.897 -17.224 1.00 95.25 328 PHE A N 1
ATOM 2764 C CA . PHE A 1 328 ? 11.444 -11.942 -18.172 1.00 95.25 328 PHE A CA 1
ATOM 2765 C C . PHE A 1 328 ? 12.611 -12.703 -18.782 1.00 95.25 328 PHE A C 1
ATOM 2767 O O . PHE A 1 328 ? 12.339 -13.671 -19.502 1.00 95.25 328 PHE A O 1
ATOM 2774 N N . ASN A 1 329 ? 13.844 -12.304 -18.454 1.00 94.38 329 ASN A N 1
ATOM 2775 C CA . ASN A 1 329 ? 15.071 -12.792 -19.068 1.00 94.38 329 ASN A CA 1
ATOM 2776 C C . ASN A 1 329 ? 14.997 -12.661 -20.599 1.00 94.38 329 ASN A C 1
ATOM 2778 O O . ASN A 1 329 ? 14.974 -13.656 -21.322 1.00 94.38 329 ASN A O 1
ATOM 2782 N N . LEU A 1 330 ? 14.794 -11.427 -21.073 1.00 96.00 330 LEU A N 1
ATOM 2783 C CA . LEU A 1 330 ? 14.683 -11.146 -22.507 1.00 96.00 330 LEU A CA 1
ATOM 2784 C C . LEU A 1 330 ? 16.067 -11.125 -23.158 1.00 96.00 330 LEU A C 1
ATOM 2786 O O . LEU A 1 330 ? 17.027 -10.644 -22.570 1.00 96.00 330 LEU A O 1
ATOM 2790 N N . GLU A 1 331 ? 16.159 -11.576 -24.405 1.00 94.31 331 GLU A N 1
ATOM 2791 C CA . GLU A 1 331 ? 17.408 -11.529 -25.164 1.00 94.31 331 GLU A CA 1
ATOM 2792 C C . GLU A 1 331 ? 17.560 -10.168 -25.850 1.00 94.31 331 GLU A C 1
ATOM 2794 O O . GLU A 1 331 ? 16.866 -9.866 -26.823 1.00 94.31 331 GLU A O 1
ATOM 2799 N N . TYR A 1 332 ? 18.466 -9.331 -25.342 1.00 96.62 332 TYR A N 1
ATOM 2800 C CA . TYR A 1 332 ? 18.820 -8.059 -25.974 1.00 96.62 332 TYR A CA 1
ATOM 2801 C C . TYR A 1 332 ? 20.145 -8.165 -26.733 1.00 96.62 332 TYR A C 1
ATOM 2803 O O . TYR A 1 332 ? 21.044 -8.901 -26.316 1.00 96.62 332 TYR A O 1
ATOM 2811 N N . PRO A 1 333 ? 20.315 -7.416 -27.840 1.00 95.50 333 PRO A N 1
ATOM 2812 C CA . PRO A 1 333 ? 21.585 -7.351 -28.534 1.00 95.50 333 PRO A CA 1
ATOM 2813 C C . PRO A 1 333 ? 22.688 -6.852 -27.606 1.00 95.50 333 PRO A C 1
ATOM 2815 O O . PRO A 1 333 ? 22.532 -5.883 -26.865 1.00 95.50 333 PRO A O 1
ATOM 2818 N N . LYS A 1 334 ? 23.853 -7.475 -27.728 1.00 95.38 334 LYS A N 1
ATOM 2819 C CA . LYS A 1 334 ? 25.040 -7.191 -26.923 1.00 95.38 334 LYS A CA 1
ATOM 2820 C C . LYS A 1 334 ? 25.414 -5.712 -26.817 1.00 95.38 334 LYS A C 1
ATOM 2822 O O . LYS A 1 334 ? 25.769 -5.244 -25.744 1.00 95.38 334 LYS A O 1
ATOM 2827 N N . HIS A 1 335 ? 25.336 -4.974 -27.923 1.00 94.75 335 HIS A N 1
ATOM 2828 C CA . HIS A 1 335 ? 25.673 -3.550 -27.925 1.00 94.75 335 HIS A CA 1
ATOM 2829 C C . HIS A 1 335 ? 24.731 -2.732 -27.027 1.00 94.75 335 HIS A C 1
ATOM 2831 O O . HIS A 1 335 ? 25.189 -1.814 -26.358 1.00 94.75 335 HIS A O 1
ATOM 2837 N N . VAL A 1 336 ? 23.452 -3.116 -26.941 1.00 96.25 336 VAL A N 1
ATOM 2838 C CA . VAL A 1 336 ? 22.478 -2.497 -26.033 1.00 96.25 336 VAL A CA 1
ATOM 2839 C C . VAL A 1 336 ? 22.810 -2.834 -24.584 1.00 96.25 336 VAL A C 1
ATOM 2841 O O . VAL A 1 336 ? 22.806 -1.947 -23.741 1.00 96.25 336 VAL A O 1
ATOM 2844 N N . LEU A 1 337 ? 23.152 -4.093 -24.289 1.00 96.50 337 LEU A N 1
ATOM 2845 C CA . LEU A 1 337 ? 23.569 -4.510 -22.944 1.00 96.50 337 LEU A CA 1
ATOM 2846 C C . LEU A 1 337 ? 24.821 -3.753 -22.469 1.00 96.50 337 LEU A C 1
ATOM 2848 O O . LEU A 1 337 ? 24.892 -3.338 -21.316 1.00 96.50 337 LEU A O 1
ATOM 2852 N N . LEU A 1 338 ? 25.780 -3.508 -23.367 1.00 96.19 338 LEU A N 1
ATOM 2853 C CA . LEU A 1 338 ? 26.950 -2.671 -23.083 1.00 96.19 338 LEU A CA 1
ATOM 2854 C C . LEU A 1 338 ? 26.572 -1.199 -22.838 1.00 96.19 338 LEU A C 1
ATOM 2856 O O . LEU A 1 338 ? 27.191 -0.545 -22.003 1.00 96.19 338 LEU A O 1
ATOM 2860 N N . ASP A 1 339 ? 25.566 -0.660 -23.531 1.00 95.38 339 ASP A N 1
ATOM 2861 C CA . ASP A 1 339 ? 25.049 0.691 -23.262 1.00 95.38 339 ASP A CA 1
ATOM 2862 C C . ASP A 1 339 ? 24.261 0.757 -21.940 1.00 95.38 339 ASP A C 1
ATOM 2864 O O . ASP A 1 339 ? 24.277 1.783 -21.259 1.00 95.38 339 ASP A O 1
ATOM 2868 N N . MET A 1 340 ? 23.621 -0.342 -21.525 1.00 95.88 340 MET A N 1
ATOM 2869 C CA . MET A 1 340 ? 22.924 -0.448 -20.238 1.00 95.88 340 MET A CA 1
ATOM 2870 C C . MET A 1 340 ? 23.868 -0.380 -19.029 1.00 95.88 340 MET A C 1
ATOM 2872 O O . MET A 1 340 ? 23.396 -0.078 -17.937 1.00 95.88 340 MET A O 1
ATOM 2876 N N . LEU A 1 341 ? 25.184 -0.562 -19.202 1.00 95.38 341 LEU A N 1
ATOM 2877 C CA . LEU A 1 341 ? 26.168 -0.300 -18.141 1.00 95.38 341 LEU A CA 1
ATOM 2878 C C . LEU A 1 341 ? 26.097 1.153 -17.650 1.00 95.38 341 LEU A C 1
ATOM 2880 O O . LEU A 1 341 ? 26.329 1.422 -16.476 1.00 95.38 341 LEU A O 1
ATOM 2884 N N . SER A 1 342 ? 25.717 2.092 -18.521 1.00 94.25 342 SER A N 1
ATOM 2885 C CA . SER A 1 342 ? 25.544 3.510 -18.191 1.00 94.25 342 SER A CA 1
ATOM 2886 C C . SER A 1 342 ? 24.186 3.838 -17.546 1.00 94.25 342 SER A C 1
ATOM 2888 O O . SER A 1 342 ? 23.887 5.012 -17.320 1.00 94.25 342 SER A O 1
ATOM 2890 N N . PHE A 1 343 ? 23.353 2.835 -17.254 1.00 94.12 343 PHE A N 1
ATOM 2891 C CA . PHE A 1 343 ? 22.000 3.006 -16.733 1.00 94.12 343 PHE A CA 1
ATOM 2892 C C . PHE A 1 343 ? 21.796 2.224 -15.433 1.00 94.12 343 PHE A C 1
ATOM 2894 O O . PHE A 1 343 ? 21.823 0.996 -15.423 1.00 94.12 343 PHE A O 1
ATOM 2901 N N . ASP A 1 344 ? 21.502 2.939 -14.346 1.00 88.75 344 ASP A N 1
ATOM 2902 C CA . ASP A 1 344 ? 21.087 2.337 -13.080 1.00 88.75 344 ASP A CA 1
ATOM 2903 C C . ASP A 1 344 ? 19.781 2.964 -12.594 1.00 88.75 344 ASP A C 1
ATOM 2905 O O . ASP A 1 344 ? 19.704 4.156 -12.281 1.00 88.75 344 ASP A O 1
ATOM 2909 N N . TYR A 1 345 ? 18.742 2.136 -12.553 1.00 82.81 345 TYR A N 1
ATOM 2910 C CA . TYR A 1 345 ? 17.469 2.467 -11.943 1.00 82.81 345 TYR A CA 1
ATOM 2911 C C . TYR A 1 345 ? 17.327 1.665 -10.650 1.00 82.81 345 TYR A C 1
ATOM 2913 O O . TYR A 1 345 ? 17.439 0.441 -10.660 1.00 82.81 345 TYR A O 1
ATOM 2921 N N . ASP A 1 346 ? 17.036 2.368 -9.552 1.00 79.50 346 ASP A N 1
ATOM 2922 C CA . ASP A 1 346 ? 16.836 1.790 -8.215 1.00 79.50 346 ASP A CA 1
ATOM 2923 C C . ASP A 1 346 ? 18.101 1.203 -7.551 1.00 79.50 346 ASP A C 1
ATOM 2925 O O . ASP A 1 346 ? 18.007 0.381 -6.643 1.00 79.50 346 ASP A O 1
ATOM 2929 N N . ARG A 1 347 ? 19.296 1.662 -7.958 1.00 83.38 347 ARG A N 1
ATOM 2930 C CA . ARG A 1 347 ? 20.588 1.317 -7.324 1.00 83.38 347 ARG A CA 1
ATOM 2931 C C . ARG A 1 347 ? 20.857 -0.183 -7.294 1.00 83.38 347 ARG A C 1
ATOM 2933 O O . ARG A 1 347 ? 21.322 -0.730 -6.295 1.00 83.38 347 ARG A O 1
ATOM 2940 N N . GLN A 1 348 ? 20.502 -0.849 -8.383 1.00 83.12 348 GLN A N 1
ATOM 2941 C CA . GLN A 1 348 ? 20.578 -2.303 -8.501 1.00 83.12 348 GLN A CA 1
ATOM 2942 C C . GLN A 1 348 ? 21.953 -2.772 -8.976 1.00 83.12 348 GLN A C 1
ATOM 2944 O O . GLN A 1 348 ? 22.189 -3.978 -8.996 1.00 83.12 348 GLN A O 1
ATOM 2949 N N . GLY A 1 349 ? 22.835 -1.841 -9.352 1.00 88.56 349 GLY A N 1
ATOM 2950 C CA . GLY A 1 349 ? 24.167 -2.158 -9.851 1.00 88.56 349 GLY A CA 1
ATOM 2951 C C . GLY A 1 349 ? 24.165 -2.612 -11.311 1.00 88.56 349 GLY A C 1
ATOM 2952 O O . GLY A 1 349 ? 23.173 -2.459 -12.027 1.00 88.56 349 GLY A O 1
ATOM 2953 N N . ILE A 1 350 ? 25.296 -3.155 -11.763 1.00 93.12 350 ILE A N 1
ATOM 2954 C CA . ILE A 1 350 ? 25.509 -3.651 -13.140 1.00 93.12 350 ILE A CA 1
ATOM 2955 C C . ILE A 1 350 ? 25.814 -5.152 -13.193 1.00 93.12 350 ILE A C 1
ATOM 2957 O O . ILE A 1 350 ? 25.984 -5.711 -14.272 1.00 93.12 350 ILE A O 1
ATOM 2961 N N . GLU A 1 351 ? 25.843 -5.825 -12.043 1.00 91.62 351 GLU A N 1
ATOM 2962 C CA . GLU A 1 351 ? 26.217 -7.234 -11.897 1.00 91.62 351 GLU A CA 1
ATOM 2963 C C . GLU A 1 351 ? 25.276 -8.158 -12.670 1.00 91.62 351 GLU A C 1
ATOM 2965 O O . GLU A 1 351 ? 25.691 -9.187 -13.186 1.00 91.62 351 GLU A O 1
ATOM 2970 N N . TYR A 1 352 ? 24.009 -7.765 -12.817 1.00 91.81 352 TYR A N 1
ATOM 2971 C CA . TYR A 1 352 ? 23.027 -8.527 -13.588 1.00 91.81 352 TYR A CA 1
ATOM 2972 C C . TYR A 1 352 ? 23.384 -8.645 -15.082 1.00 91.81 352 TYR A C 1
ATOM 2974 O O . TYR A 1 352 ? 22.773 -9.450 -15.777 1.00 91.81 352 TYR A O 1
ATOM 2982 N N . LEU A 1 353 ? 24.323 -7.841 -15.593 1.00 95.12 353 LEU A N 1
ATOM 2983 C CA . LEU A 1 353 ? 24.812 -7.920 -16.972 1.00 95.12 353 LEU A CA 1
ATOM 2984 C C . LEU A 1 353 ? 25.986 -8.898 -17.129 1.00 95.12 353 LEU A C 1
ATOM 2986 O O . LEU A 1 353 ? 26.257 -9.314 -18.255 1.00 95.12 353 LEU A O 1
ATOM 2990 N N . GLU A 1 354 ? 26.641 -9.302 -16.033 1.00 92.81 354 GLU A N 1
ATOM 2991 C CA . GLU A 1 354 ? 27.771 -10.249 -16.053 1.00 92.81 354 GLU A CA 1
ATOM 2992 C C . GLU A 1 354 ? 27.352 -11.628 -16.593 1.00 92.81 354 GLU A C 1
ATOM 2994 O O . GLU A 1 354 ? 28.148 -12.312 -17.227 1.00 92.81 354 GLU A O 1
ATOM 2999 N N . ASP A 1 355 ? 26.081 -12.009 -16.432 1.00 91.50 355 ASP A N 1
ATOM 3000 C CA . ASP A 1 355 ? 25.535 -13.263 -16.971 1.00 91.50 355 ASP A CA 1
ATOM 3001 C C . ASP A 1 355 ? 25.382 -13.255 -18.509 1.00 91.50 355 ASP A C 1
ATOM 3003 O O . ASP A 1 355 ? 25.151 -14.304 -19.117 1.00 91.50 355 ASP A O 1
ATOM 3007 N N . TYR A 1 356 ? 25.485 -12.086 -19.154 1.00 94.06 356 TYR A N 1
ATOM 3008 C CA . TYR A 1 356 ? 25.172 -11.896 -20.579 1.00 94.06 356 TYR A CA 1
ATOM 3009 C C . TYR A 1 356 ?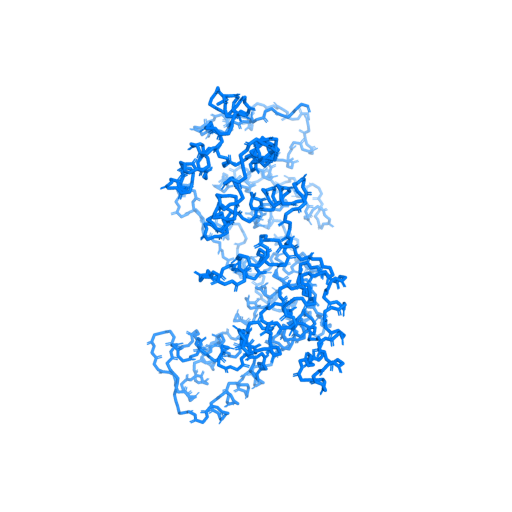 26.329 -11.313 -21.402 1.00 94.06 356 TYR A C 1
ATOM 3011 O O . TYR A 1 356 ? 26.264 -11.308 -22.635 1.00 94.06 356 TYR A O 1
ATOM 3019 N N . LEU A 1 357 ? 27.370 -10.795 -20.750 1.00 95.31 357 LEU A N 1
ATOM 3020 C CA . LEU A 1 357 ? 28.505 -10.126 -21.383 1.00 95.31 357 LEU A CA 1
ATOM 3021 C C . LEU A 1 357 ? 29.816 -10.828 -21.025 1.00 95.31 357 LEU A C 1
ATOM 3023 O O . LEU A 1 357 ? 29.980 -11.320 -19.914 1.00 95.31 357 LEU A O 1
ATOM 3027 N N . ASP A 1 358 ? 30.768 -10.850 -21.962 1.00 94.25 358 ASP A N 1
ATOM 3028 C CA . ASP A 1 358 ? 32.124 -11.306 -21.656 1.00 94.25 358 ASP A CA 1
ATOM 3029 C C . ASP A 1 358 ? 32.836 -10.281 -20.764 1.00 94.25 358 ASP A C 1
ATOM 3031 O O . ASP A 1 358 ? 32.724 -9.067 -20.975 1.00 94.25 358 ASP A O 1
ATOM 3035 N N . GLU A 1 359 ? 33.618 -10.775 -19.806 1.00 92.38 359 GLU A N 1
ATOM 3036 C CA . GLU A 1 359 ? 34.382 -9.956 -18.862 1.00 92.38 359 GLU A CA 1
ATOM 3037 C C . GLU A 1 359 ? 35.291 -8.943 -19.573 1.00 92.38 359 GLU A C 1
ATOM 3039 O O . GLU A 1 359 ? 35.404 -7.794 -19.142 1.00 92.38 359 GLU A O 1
ATOM 3044 N N . THR A 1 360 ? 35.911 -9.327 -20.694 1.00 92.25 360 THR A N 1
ATOM 3045 C CA . THR A 1 360 ? 36.822 -8.459 -21.458 1.00 92.25 360 THR A CA 1
ATOM 3046 C C . THR A 1 360 ? 36.082 -7.258 -22.032 1.00 92.25 360 THR A C 1
ATOM 3048 O O . THR A 1 360 ? 36.587 -6.135 -22.025 1.00 92.25 360 THR A O 1
ATOM 3051 N N . GLU A 1 361 ? 34.872 -7.472 -22.535 1.00 93.38 361 GLU A N 1
ATOM 3052 C CA . GLU A 1 361 ? 34.088 -6.434 -23.203 1.00 93.38 361 GLU A CA 1
ATOM 3053 C C . GLU A 1 361 ? 33.397 -5.528 -22.199 1.00 93.38 361 GLU A C 1
ATOM 3055 O O . GLU A 1 361 ? 33.383 -4.312 -22.387 1.00 93.38 361 GLU A O 1
ATOM 3060 N N . MET A 1 362 ? 32.877 -6.107 -21.116 1.00 94.94 362 MET A N 1
ATOM 3061 C CA . MET A 1 362 ? 32.326 -5.339 -20.008 1.00 94.94 362 MET A CA 1
ATOM 3062 C C . MET A 1 362 ? 33.410 -4.450 -19.394 1.00 94.94 362 MET A C 1
ATOM 3064 O O . MET A 1 362 ? 33.196 -3.250 -19.251 1.00 94.94 362 MET A O 1
ATOM 3068 N N . SER A 1 363 ? 34.607 -4.989 -19.146 1.00 93.62 363 SER A N 1
ATOM 3069 C CA . SER A 1 363 ? 35.747 -4.210 -18.653 1.00 93.62 363 SER A CA 1
ATOM 3070 C C . SER A 1 363 ? 36.181 -3.116 -19.627 1.00 93.62 363 SER A C 1
ATOM 3072 O O . SER A 1 363 ? 36.394 -1.979 -19.211 1.00 93.62 363 SER A O 1
ATOM 3074 N N . THR A 1 364 ? 36.250 -3.425 -20.926 1.00 93.81 364 THR A N 1
ATOM 3075 C CA . THR A 1 364 ? 36.562 -2.428 -21.964 1.00 93.81 364 THR A CA 1
ATOM 3076 C C . THR A 1 364 ? 35.558 -1.277 -21.924 1.00 93.81 364 THR A C 1
ATOM 3078 O O . THR A 1 364 ? 35.954 -0.119 -21.806 1.00 93.81 364 THR A O 1
ATOM 3081 N N . ARG A 1 365 ? 34.255 -1.583 -21.930 1.00 95.69 365 ARG A N 1
ATOM 3082 C CA . ARG A 1 365 ? 33.204 -0.560 -21.913 1.00 95.69 365 ARG A CA 1
ATOM 3083 C C . ARG A 1 365 ? 33.156 0.225 -20.602 1.00 95.69 365 ARG A C 1
ATOM 3085 O O . ARG A 1 365 ? 32.889 1.423 -20.622 1.00 95.69 365 ARG A O 1
ATOM 3092 N N . VAL A 1 366 ? 33.415 -0.417 -19.464 1.00 94.50 366 VAL A N 1
ATOM 3093 C CA . VAL A 1 366 ? 33.492 0.267 -18.165 1.00 94.50 366 VAL A CA 1
ATOM 3094 C C . VAL A 1 366 ? 34.609 1.311 -18.173 1.00 94.50 366 VAL A C 1
ATOM 3096 O O . VAL A 1 366 ? 34.383 2.441 -17.740 1.00 94.50 366 VAL A O 1
ATOM 3099 N N . LEU A 1 367 ? 35.786 0.969 -18.703 1.00 91.81 367 LEU A N 1
ATOM 3100 C CA . LEU A 1 367 ? 36.903 1.906 -18.827 1.00 91.81 367 LEU A CA 1
ATOM 3101 C C . LEU A 1 367 ? 36.585 3.048 -19.806 1.00 91.81 367 LEU A C 1
ATOM 3103 O O . LEU A 1 367 ? 36.798 4.205 -19.452 1.00 91.81 367 LEU A O 1
ATOM 3107 N N . GLU A 1 368 ? 35.992 2.751 -20.969 1.00 93.31 368 GLU A N 1
ATOM 3108 C CA . GLU A 1 368 ? 35.516 3.770 -21.925 1.00 93.31 368 GLU A CA 1
ATOM 3109 C C . GLU A 1 368 ? 34.548 4.765 -21.257 1.00 93.31 368 GLU A C 1
ATOM 3111 O O . GLU A 1 368 ? 34.733 5.978 -21.341 1.00 93.31 368 GLU A O 1
ATOM 3116 N N . ASN A 1 369 ? 33.545 4.268 -20.526 1.00 93.12 369 ASN A N 1
ATOM 3117 C CA . ASN A 1 369 ? 32.569 5.115 -19.837 1.00 93.12 369 ASN A CA 1
ATOM 3118 C C . ASN A 1 369 ? 33.225 6.009 -18.766 1.00 93.12 369 ASN A C 1
ATOM 3120 O O . ASN A 1 369 ? 32.818 7.158 -18.581 1.00 93.12 369 ASN A O 1
ATOM 3124 N N . LEU A 1 370 ? 34.234 5.499 -18.047 1.00 91.56 370 LEU A N 1
ATOM 3125 C CA . LEU A 1 370 ? 34.990 6.271 -17.055 1.00 91.56 370 LEU A CA 1
ATOM 3126 C C . LEU A 1 370 ? 35.821 7.387 -17.712 1.00 91.56 370 LEU A C 1
ATOM 3128 O O . LEU A 1 370 ? 35.891 8.493 -17.169 1.00 91.56 370 LEU A O 1
ATOM 3132 N N . GLU A 1 371 ? 36.402 7.129 -18.886 1.00 90.50 371 GLU A N 1
ATOM 3133 C CA . GLU A 1 371 ? 37.105 8.137 -19.691 1.00 90.50 371 GLU A CA 1
ATOM 3134 C C . GLU A 1 371 ? 36.154 9.224 -20.224 1.00 90.50 371 GLU A C 1
ATOM 3136 O O . GLU A 1 371 ? 36.522 10.401 -20.259 1.00 90.50 371 GLU A O 1
ATOM 3141 N N . GLU A 1 372 ? 34.908 8.866 -20.553 1.00 88.19 372 GLU A N 1
ATOM 3142 C CA . GLU A 1 372 ? 33.856 9.785 -21.024 1.00 88.19 372 GLU A CA 1
ATOM 3143 C C . GLU A 1 372 ? 33.240 10.676 -19.914 1.00 88.19 372 GLU A C 1
ATOM 3145 O O . GLU A 1 372 ? 32.399 11.528 -20.202 1.00 88.19 372 GLU A O 1
ATOM 3150 N N . ASN A 1 373 ? 33.701 10.558 -18.659 1.00 83.56 373 ASN A N 1
ATOM 3151 C CA . ASN A 1 373 ? 33.243 11.302 -17.473 1.00 83.56 373 ASN A CA 1
ATOM 3152 C C . ASN A 1 373 ? 31.744 11.127 -17.150 1.00 83.56 373 ASN A C 1
ATOM 3154 O O . ASN A 1 373 ? 30.893 11.956 -17.482 1.00 83.56 373 ASN A O 1
ATOM 3158 N N . ILE A 1 374 ? 31.441 10.085 -16.373 1.00 88.31 374 ILE A N 1
ATOM 3159 C CA . ILE A 1 374 ? 30.096 9.777 -15.870 1.00 88.31 374 ILE A CA 1
ATOM 3160 C C . ILE A 1 374 ? 29.597 10.876 -14.911 1.00 88.31 374 ILE A C 1
ATOM 3162 O O . ILE A 1 374 ? 30.220 11.186 -13.890 1.00 88.31 374 ILE A O 1
ATOM 3166 N N . ILE A 1 375 ? 28.435 11.453 -15.233 1.00 85.50 375 ILE A N 1
ATOM 3167 C CA . ILE A 1 375 ? 27.809 12.560 -14.482 1.00 85.50 375 ILE A CA 1
ATOM 3168 C C . ILE A 1 375 ? 26.897 12.052 -13.350 1.00 85.50 375 ILE A C 1
ATOM 3170 O O . ILE A 1 375 ? 26.618 12.779 -12.394 1.00 85.50 375 ILE A O 1
ATOM 3174 N N . ILE A 1 376 ? 26.398 10.821 -13.467 1.00 87.44 376 ILE A N 1
ATOM 3175 C CA . ILE A 1 376 ? 25.447 10.223 -12.527 1.00 87.44 376 ILE A CA 1
ATOM 3176 C C . ILE A 1 376 ? 26.211 9.440 -11.460 1.00 87.44 376 ILE A C 1
ATOM 3178 O O . ILE A 1 376 ? 26.872 8.455 -11.777 1.00 87.44 376 ILE A O 1
ATOM 3182 N N . ASP A 1 377 ? 26.101 9.870 -10.203 1.00 87.69 377 ASP A N 1
ATOM 3183 C CA . ASP A 1 377 ? 26.906 9.335 -9.097 1.00 87.69 377 ASP A CA 1
ATOM 3184 C C . ASP A 1 377 ? 26.663 7.837 -8.855 1.00 87.69 377 ASP A C 1
ATOM 3186 O O . ASP A 1 377 ? 27.621 7.095 -8.653 1.00 87.69 377 ASP A O 1
ATOM 3190 N N . ASP A 1 378 ? 25.410 7.375 -8.944 1.00 88.50 378 ASP A N 1
ATOM 3191 C CA . ASP A 1 378 ? 25.065 5.953 -8.781 1.00 88.50 378 ASP A CA 1
ATOM 3192 C C . ASP A 1 378 ? 25.699 5.093 -9.898 1.00 88.50 378 ASP A C 1
ATOM 3194 O O . ASP A 1 378 ? 26.330 4.074 -9.626 1.00 88.50 378 ASP A O 1
ATOM 3198 N N . VAL A 1 379 ? 25.655 5.557 -11.153 1.00 91.50 379 VAL A N 1
ATOM 3199 C CA . VAL A 1 379 ? 26.301 4.868 -12.285 1.00 91.50 379 VAL A CA 1
ATOM 3200 C C . VAL A 1 379 ? 27.823 4.860 -12.120 1.00 91.50 379 VAL A C 1
ATOM 3202 O O . VAL A 1 379 ? 28.462 3.829 -12.327 1.00 91.50 379 VAL A O 1
ATOM 3205 N N . LEU A 1 380 ? 28.415 5.988 -11.713 1.00 92.00 380 LEU A N 1
ATOM 3206 C CA . LEU A 1 380 ? 29.853 6.102 -11.465 1.00 92.00 380 LEU A CA 1
ATOM 3207 C C . LEU A 1 380 ? 30.304 5.137 -10.363 1.00 92.00 380 LEU A C 1
ATOM 3209 O O . LEU A 1 380 ? 31.322 4.459 -10.509 1.00 92.00 380 LEU A O 1
ATOM 3213 N N . LYS A 1 381 ? 29.528 5.047 -9.280 1.00 91.88 381 LYS A N 1
ATOM 3214 C CA . LYS A 1 381 ? 29.775 4.108 -8.189 1.00 91.88 381 LYS A CA 1
ATOM 3215 C C . LYS A 1 381 ? 29.796 2.665 -8.694 1.00 91.88 381 LYS A C 1
ATOM 3217 O O . LYS A 1 381 ? 30.758 1.963 -8.407 1.00 91.88 381 LYS A O 1
ATOM 3222 N N . ASN A 1 382 ? 28.817 2.255 -9.502 1.00 93.44 382 ASN A N 1
ATOM 3223 C CA . ASN A 1 382 ? 28.761 0.891 -10.041 1.00 93.44 382 ASN A CA 1
ATOM 3224 C C . ASN A 1 382 ? 30.004 0.528 -10.869 1.00 93.44 382 ASN A C 1
ATOM 3226 O O . ASN A 1 382 ? 30.524 -0.579 -10.755 1.00 93.44 382 ASN A O 1
ATOM 3230 N N . HIS A 1 383 ? 30.520 1.468 -11.668 1.00 93.75 383 HIS A N 1
ATOM 3231 C CA . HIS A 1 383 ? 31.741 1.252 -12.454 1.00 93.75 383 HIS A CA 1
ATOM 3232 C C . HIS A 1 383 ? 32.972 1.095 -11.553 1.00 93.75 383 HIS A C 1
ATOM 3234 O O . HIS A 1 383 ? 33.811 0.228 -11.795 1.00 93.75 383 HIS A O 1
ATOM 3240 N N . PHE A 1 384 ? 33.078 1.891 -10.483 1.00 91.19 384 PHE A N 1
ATOM 3241 C CA . PHE A 1 384 ? 34.158 1.731 -9.509 1.00 91.19 384 PHE A CA 1
ATOM 3242 C C . PHE A 1 384 ? 34.061 0.422 -8.727 1.00 91.19 384 PHE A C 1
ATOM 3244 O O . PHE A 1 384 ? 35.084 -0.237 -8.535 1.00 91.19 384 PHE A O 1
ATOM 3251 N N . ASP A 1 385 ? 32.859 0.034 -8.301 1.00 91.75 385 ASP A N 1
ATOM 3252 C CA . ASP A 1 385 ? 32.628 -1.222 -7.588 1.00 91.75 385 ASP A CA 1
ATOM 3253 C C . ASP A 1 385 ? 33.011 -2.423 -8.475 1.00 91.75 385 ASP A C 1
ATOM 3255 O O . ASP A 1 385 ? 33.734 -3.317 -8.024 1.00 91.75 385 ASP A O 1
ATOM 3259 N N . TYR A 1 386 ? 32.666 -2.383 -9.768 1.00 93.12 386 TYR A N 1
ATOM 3260 C CA . TYR A 1 386 ? 33.108 -3.373 -10.754 1.00 93.12 386 TYR A CA 1
ATOM 3261 C C . TYR A 1 386 ? 34.636 -3.403 -10.925 1.00 93.12 386 TYR A C 1
ATOM 3263 O O . TYR A 1 386 ? 35.243 -4.476 -10.875 1.00 93.12 386 TYR A O 1
ATOM 3271 N N . CYS A 1 387 ? 35.290 -2.245 -11.077 1.00 90.50 387 CYS A N 1
ATOM 3272 C CA . CYS A 1 387 ? 36.751 -2.177 -11.195 1.00 90.50 387 CYS A CA 1
ATOM 3273 C C . CYS A 1 387 ? 37.455 -2.719 -9.946 1.00 90.50 387 CYS A C 1
ATOM 3275 O O . CYS A 1 387 ? 38.434 -3.449 -10.059 1.00 90.50 387 CYS A O 1
ATOM 3277 N N . LYS A 1 388 ? 36.953 -2.406 -8.748 1.00 88.06 388 LYS A N 1
ATOM 3278 C CA . LYS A 1 388 ? 37.517 -2.895 -7.483 1.00 88.06 388 LYS A CA 1
ATOM 3279 C C . LYS A 1 388 ? 37.428 -4.417 -7.365 1.00 88.06 388 LYS A C 1
ATOM 3281 O O . LYS A 1 388 ? 38.344 -5.038 -6.829 1.00 88.06 388 LYS A O 1
ATOM 3286 N N . LYS A 1 389 ? 36.330 -5.005 -7.847 1.00 89.62 389 LYS A N 1
ATOM 3287 C CA . LYS A 1 389 ? 36.107 -6.455 -7.870 1.00 89.62 389 LYS A CA 1
ATOM 3288 C C . LYS A 1 389 ? 37.059 -7.164 -8.840 1.00 89.62 389 LYS A C 1
ATOM 3290 O O . LYS A 1 389 ? 37.647 -8.171 -8.458 1.00 89.62 389 LYS A O 1
ATOM 3295 N N . ASN A 1 390 ? 37.226 -6.637 -10.055 1.00 85.38 390 ASN A N 1
ATOM 3296 C CA . ASN A 1 390 ? 37.944 -7.324 -11.139 1.00 85.38 390 ASN A CA 1
ATOM 3297 C C . ASN A 1 390 ? 39.426 -6.919 -11.274 1.00 85.38 390 ASN A C 1
ATOM 3299 O O . ASN A 1 390 ? 40.225 -7.674 -11.821 1.00 85.38 390 ASN A O 1
ATOM 3303 N N . TYR A 1 391 ? 39.831 -5.774 -10.714 1.00 81.62 391 TYR A N 1
ATOM 3304 C CA . TYR A 1 391 ? 41.212 -5.275 -10.732 1.00 81.62 391 TYR A CA 1
ATOM 3305 C C . TYR A 1 391 ? 41.709 -4.860 -9.331 1.00 81.62 391 TYR A C 1
ATOM 3307 O O . TYR A 1 391 ? 42.100 -3.712 -9.111 1.00 81.62 391 TYR A O 1
ATOM 3315 N N . PRO A 1 392 ? 41.747 -5.781 -8.350 1.00 63.41 392 PRO A N 1
ATOM 3316 C CA . PRO A 1 392 ? 42.133 -5.456 -6.972 1.00 63.41 392 PRO A CA 1
ATOM 3317 C C . PRO A 1 392 ? 43.590 -4.973 -6.836 1.00 63.41 392 PRO A C 1
ATOM 3319 O O . PRO A 1 392 ? 43.928 -4.286 -5.871 1.00 63.41 392 PRO A O 1
ATOM 3322 N N . GLU A 1 393 ? 44.455 -5.308 -7.801 1.00 57.38 393 GLU A N 1
ATOM 3323 C CA . GLU A 1 393 ? 45.872 -4.919 -7.820 1.00 57.38 393 GLU A CA 1
ATOM 3324 C C . GLU A 1 393 ? 46.130 -3.572 -8.521 1.00 57.38 393 GLU A C 1
ATOM 3326 O O . GLU A 1 393 ? 47.189 -2.977 -8.327 1.00 57.38 393 GLU A O 1
ATOM 3331 N N . SER A 1 394 ? 45.165 -3.025 -9.274 1.00 52.19 394 SER A N 1
ATOM 3332 C CA . SER A 1 394 ? 45.314 -1.759 -10.009 1.00 52.19 394 SER A CA 1
ATOM 3333 C C . SER A 1 394 ? 45.011 -0.523 -9.150 1.00 52.19 394 SER A C 1
ATOM 3335 O O . SER A 1 394 ? 44.447 0.459 -9.635 1.00 52.19 394 SER A O 1
ATOM 3337 N N . ASN A 1 395 ? 45.423 -0.528 -7.878 1.00 46.62 395 ASN A N 1
ATOM 3338 C CA . ASN A 1 395 ? 45.367 0.620 -6.953 1.00 46.62 395 ASN A CA 1
ATOM 3339 C C . ASN A 1 395 ? 46.249 1.817 -7.392 1.00 46.62 395 ASN A C 1
ATOM 3341 O O . ASN A 1 395 ? 46.575 2.703 -6.597 1.00 46.62 395 ASN A O 1
ATOM 3345 N N . ASP A 1 396 ? 46.650 1.861 -8.662 1.00 43.25 396 ASP A N 1
ATOM 3346 C CA . ASP A 1 396 ? 47.596 2.802 -9.231 1.00 43.25 396 ASP A CA 1
ATOM 3347 C C . ASP A 1 396 ? 46.918 4.156 -9.512 1.00 43.25 396 ASP A C 1
ATOM 3349 O O . ASP A 1 396 ? 46.526 4.485 -10.625 1.00 43.25 396 ASP A O 1
ATOM 3353 N N . MET A 1 397 ? 46.707 4.913 -8.428 1.00 41.31 397 MET A N 1
ATOM 3354 C CA . MET A 1 397 ? 46.787 6.378 -8.243 1.00 41.31 397 MET A CA 1
ATOM 3355 C C . MET A 1 397 ? 46.192 7.379 -9.264 1.00 41.31 397 MET A C 1
ATOM 3357 O O . MET A 1 397 ? 46.248 8.586 -9.007 1.00 41.31 397 MET A O 1
ATOM 3361 N N . THR A 1 398 ? 45.564 6.954 -10.359 1.00 45.91 398 THR A N 1
ATOM 3362 C CA . THR A 1 398 ? 44.914 7.833 -11.348 1.00 45.91 398 THR A CA 1
ATOM 3363 C C . THR A 1 398 ? 43.395 7.864 -11.185 1.00 45.91 398 THR A C 1
ATOM 3365 O O . THR A 1 398 ? 42.829 8.955 -11.154 1.00 45.91 398 THR A O 1
ATOM 3368 N N . MET A 1 399 ? 42.741 6.726 -10.919 1.00 43.78 399 MET A N 1
ATOM 3369 C CA . MET A 1 399 ? 41.294 6.696 -10.627 1.00 43.78 399 MET A CA 1
ATOM 3370 C C . MET A 1 399 ? 40.935 7.323 -9.264 1.00 43.78 399 MET A C 1
ATOM 3372 O O . MET A 1 399 ? 39.922 8.005 -9.136 1.00 43.78 399 MET A O 1
ATOM 3376 N N . GLY A 1 400 ? 41.811 7.207 -8.257 1.00 41.38 400 GLY A N 1
ATOM 3377 C CA . GLY A 1 400 ? 41.598 7.811 -6.932 1.00 41.38 400 GLY A CA 1
ATOM 3378 C C . GLY A 1 400 ? 41.671 9.348 -6.889 1.00 41.38 400 GLY A C 1
ATOM 3379 O O . GLY A 1 400 ? 41.178 9.950 -5.934 1.00 41.38 400 GLY A O 1
ATOM 3380 N N . ARG A 1 401 ? 42.251 10.014 -7.905 1.00 40.75 401 ARG A N 1
ATOM 3381 C CA . ARG A 1 401 ? 42.271 11.492 -7.973 1.00 40.75 401 ARG A CA 1
ATOM 3382 C C . ARG A 1 401 ? 40.907 12.075 -8.331 1.00 40.75 401 ARG A C 1
ATOM 3384 O O . ARG A 1 401 ? 40.513 13.059 -7.718 1.00 40.75 401 ARG A O 1
ATOM 3391 N N . GLN A 1 402 ? 40.155 11.430 -9.226 1.00 43.81 402 GLN A N 1
ATOM 3392 C CA . GLN A 1 402 ? 38.780 11.852 -9.525 1.00 43.81 402 GLN A CA 1
ATOM 3393 C C . GLN A 1 402 ? 37.852 11.726 -8.305 1.00 43.81 402 GLN A C 1
ATOM 3395 O O . GLN A 1 402 ? 36.901 12.495 -8.186 1.00 43.81 402 GLN A O 1
ATOM 3400 N N . TRP A 1 403 ? 38.152 10.803 -7.382 1.00 42.41 403 TRP A N 1
ATOM 3401 C CA . TRP A 1 403 ? 37.417 10.632 -6.125 1.00 42.41 403 TRP A CA 1
ATOM 3402 C C . TRP A 1 403 ? 37.711 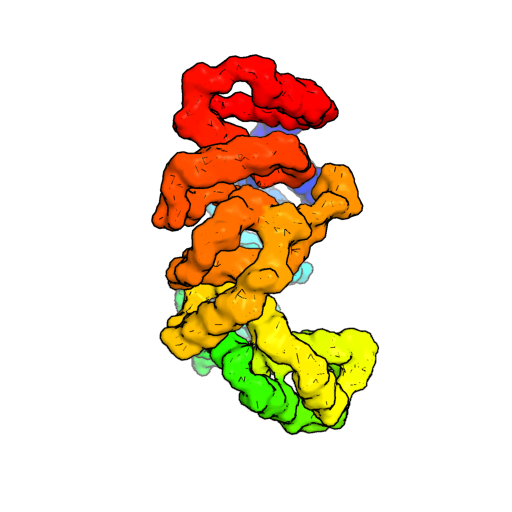11.765 -5.124 1.00 42.41 403 TRP A C 1
ATOM 3404 O O . TRP A 1 403 ? 36.788 12.385 -4.602 1.00 42.41 403 TRP A O 1
ATOM 3414 N N . LYS A 1 404 ? 38.990 12.125 -4.924 1.00 40.81 404 LYS A N 1
ATOM 3415 C CA . LYS A 1 404 ? 39.381 13.211 -4.001 1.00 40.81 404 LYS A CA 1
ATOM 3416 C C . LYS A 1 404 ? 38.942 14.606 -4.445 1.00 40.81 404 LYS A C 1
ATOM 3418 O O . LYS A 1 404 ? 38.654 15.433 -3.587 1.00 40.81 404 LYS A O 1
ATOM 3423 N N . ASP A 1 405 ? 38.857 14.858 -5.748 1.00 43.12 405 ASP A N 1
ATOM 3424 C CA . ASP A 1 405 ? 38.438 16.169 -6.259 1.00 43.12 405 ASP A CA 1
ATOM 3425 C C . ASP A 1 405 ? 36.901 16.354 -6.254 1.00 43.12 405 ASP A C 1
ATOM 3427 O O . ASP A 1 405 ? 36.424 17.485 -6.361 1.00 43.12 405 ASP A O 1
ATOM 3431 N N . LYS A 1 406 ? 36.112 15.274 -6.088 1.00 44.56 406 LYS A N 1
ATOM 3432 C CA . LYS A 1 406 ? 34.634 15.316 -6.010 1.00 44.56 406 LYS A CA 1
ATOM 3433 C C . LYS A 1 406 ? 34.064 15.214 -4.578 1.00 44.56 406 LYS A C 1
ATOM 3435 O O . LYS A 1 406 ? 32.917 15.611 -4.376 1.00 44.56 406 LYS A O 1
ATOM 3440 N N . GLU A 1 407 ? 34.831 14.782 -3.567 1.00 41.25 407 GLU A N 1
ATOM 3441 C CA . GLU A 1 407 ? 34.405 14.720 -2.147 1.00 41.25 407 GLU A CA 1
ATOM 3442 C C . GLU A 1 407 ? 34.369 16.092 -1.426 1.00 41.25 407 GLU A C 1
ATOM 3444 O O . GLU A 1 407 ? 34.900 16.286 -0.334 1.00 41.25 407 GLU A O 1
ATOM 3449 N N . GLY A 1 408 ? 33.649 17.062 -1.994 1.00 37.06 408 GLY A N 1
ATOM 3450 C CA . GLY A 1 408 ? 33.152 18.229 -1.251 1.00 37.06 408 GLY A CA 1
ATOM 3451 C C . GLY A 1 408 ? 31.933 17.925 -0.363 1.00 37.06 408 GLY A C 1
ATOM 3452 O O . GLY A 1 408 ? 31.373 18.837 0.241 1.00 37.06 408 GLY A O 1
ATOM 3453 N N . TYR A 1 409 ? 31.495 16.663 -0.291 1.00 32.19 409 TYR A N 1
ATOM 3454 C CA . TYR A 1 409 ? 30.316 16.225 0.452 1.00 32.19 409 TYR A CA 1
ATOM 3455 C C . TYR A 1 409 ? 30.690 15.149 1.473 1.00 32.19 409 TYR A C 1
ATOM 3457 O O . TYR A 1 409 ? 30.966 14.006 1.127 1.00 32.19 409 TYR A O 1
ATOM 3465 N N . SER A 1 410 ? 30.648 15.521 2.752 1.00 26.66 410 SER A N 1
ATOM 3466 C CA . SER A 1 410 ? 30.766 14.594 3.871 1.00 26.66 410 SER A CA 1
ATOM 3467 C C . SER A 1 410 ? 29.579 13.625 3.887 1.00 26.66 410 SER A C 1
ATOM 3469 O O . SER A 1 410 ? 28.463 14.018 4.237 1.00 26.66 410 SER A O 1
ATOM 3471 N N . PHE A 1 411 ? 29.816 12.354 3.576 1.00 26.45 411 PHE A N 1
ATOM 3472 C CA . PHE A 1 411 ? 29.020 11.267 4.137 1.00 26.45 411 PHE A CA 1
ATOM 3473 C C . PHE A 1 411 ? 29.803 10.672 5.304 1.00 26.45 411 PHE A C 1
ATOM 3475 O O . PHE A 1 411 ? 30.865 10.081 5.131 1.00 26.45 411 PHE A O 1
ATOM 3482 N N . SER A 1 412 ? 29.286 10.868 6.516 1.00 25.00 412 SER A N 1
ATOM 3483 C CA . SER A 1 412 ? 29.753 10.168 7.706 1.00 25.00 412 SER A CA 1
ATOM 3484 C C . SER A 1 412 ? 29.497 8.672 7.521 1.00 25.00 412 SER A C 1
ATOM 3486 O O . SER A 1 412 ? 28.363 8.210 7.667 1.00 25.00 412 SER A O 1
ATOM 3488 N N . LEU A 1 413 ? 30.541 7.916 7.187 1.00 26.86 413 LEU A N 1
ATOM 3489 C CA . LEU A 1 413 ? 30.553 6.470 7.364 1.00 26.86 413 LEU A CA 1
ATOM 3490 C C . LEU A 1 413 ? 30.455 6.200 8.868 1.00 26.86 413 LEU A C 1
ATOM 3492 O O . LEU A 1 413 ? 31.417 6.396 9.608 1.00 26.86 413 LEU A O 1
ATOM 3496 N N . CYS A 1 414 ? 29.263 5.806 9.321 1.00 24.66 414 CYS A N 1
ATOM 3497 C CA . CYS A 1 414 ? 29.129 5.117 10.594 1.00 24.66 414 CYS A CA 1
ATOM 3498 C C . CYS A 1 414 ? 29.919 3.814 10.498 1.00 24.66 414 CYS A C 1
ATOM 3500 O O . CYS A 1 414 ? 29.709 3.008 9.590 1.00 24.66 414 CYS A O 1
ATOM 3502 N N . GLU A 1 415 ? 30.840 3.669 11.441 1.00 26.98 415 GLU A N 1
ATOM 3503 C CA . GLU A 1 415 ? 31.558 2.449 11.759 1.00 26.98 415 GLU A CA 1
ATOM 3504 C C . GLU A 1 415 ? 30.565 1.285 11.876 1.00 26.98 415 GLU A C 1
ATOM 3506 O O . GLU A 1 415 ? 29.620 1.340 12.663 1.00 26.98 415 GLU A O 1
ATOM 3511 N N . PHE A 1 416 ? 30.789 0.227 11.101 1.00 26.56 416 PHE A N 1
ATOM 3512 C CA . PHE A 1 416 ? 30.285 -1.096 11.440 1.00 26.56 416 PHE A CA 1
ATOM 3513 C C . PHE A 1 416 ? 31.488 -1.961 11.811 1.00 26.56 416 PHE A C 1
ATOM 3515 O O . PHE A 1 416 ? 32.437 -2.098 11.039 1.00 26.56 416 PHE A O 1
ATOM 3522 N N . SER A 1 417 ? 31.416 -2.427 13.056 1.00 32.34 417 SER A N 1
ATOM 3523 C CA . SER A 1 417 ? 32.304 -3.332 13.791 1.00 32.34 417 SER A CA 1
ATOM 3524 C C . SER A 1 417 ? 32.610 -4.642 13.085 1.00 32.34 417 SER A C 1
ATOM 3526 O O . SER A 1 417 ? 31.642 -5.206 12.520 1.00 32.34 417 SER A O 1
#

Sequence (417 aa):
FELIEGLKKAKSPEAIIKVVSYFIDHEKDLHDLFIGTQDVAFLAENASMAYSKDHSILDLAVNFSLSLLDNHLNEEAGQFIRFFANTNTRFLAFQKVLVEASHYKEDILVALADDQCLEHKIEQYEKKNISEDDIWRFIHSLRGKNKDLFIKFYDHINNKFDNKFHLPPERNYEKERNERSQRDFDLLFNKQEVIDEIKRIFEFENKLAFTTKELFKLRTKHWPDLYYSDLAVKILRIIAKDEKIKLENAIESISSWDWDWFCITQIYEKLVNNVEIIISIQQKDWIANWCSFVLDKVDFKNAINKTGEKTYSIRTGAICLWYFFRKFNLEYPKHVLLDMLSFDYDRQGIEYLEDYLDETEMSTRVLENLEENIIIDDVLKNHFDYCKKNYPESNDMTMGRQWKDKEGYSFSLCEFS

Organism: NCBI:txid412755

Radius of gyration: 31.76 Å; chains: 1; bounding box: 80×38×82 Å

Foldseek 3Di:
DVVVVVLLPQQALVSLLVVLVVCLVVVVVVCVVCPPPLDPLSSLVSLLNNCVVPVVSLVSLLSSLLSCVLVVSLSNSLSNLVNCVSNVNLQVSLVVLVPDPGPCSLLSNLSSDDPVSLVVVLVCVVVVVDDPVSVLSNLVNCVVPPVVVNVVSQVVNCVVVVNPVPDDPDDPVVVVVQVLLQVLLVCLVPLVVLLVLLVCVCVVVVHQKDFLVVLVCLPVVCPPNNPGRPNSSVLNNVQRVGHIDGSVSSNVVSVPDPSLVVSLLVNVVSVVVDVSHDADPVNLVSLLVVLVVCLVVDQLLPQWADPDPPDIDGNVNLVSSVVSCVVVVHDDDPVSLLRNLNHDDPLPASVVSPVPDDPVSNLVSLVVVVVVPRPDPSSVVSSVVSCCVPPVPPPPDPVVVVVVVPPPDDDPDDDDD

pLDDT: mean 88.06, std 14.31, range [24.66, 98.38]